Protein AF-0000000077207924 (afdb_homodimer)

Radius of gyration: 31.48 Å; Cα contacts (8 Å, |Δi|>4): 804; chains: 2; bounding box: 38×119×68 Å

Organism: Lupinus luteus (NCBI:txid3873)

InterPro domains:
  IPR008496 TMEM222/RTE1 [PF05608] (29-177)
  IPR008496 TMEM222/RTE1 [PTHR20921] (12-208)

Se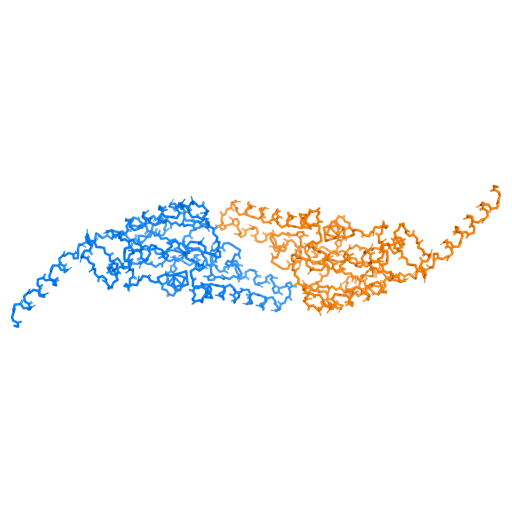condary structure (DSSP, 8-state):
-HHHHHHHHHHHHHHHHSS---PPPPPPBGGGTB-TTEEEEEEPTTHHHHSTT-EEEEEE-TTS-EEEEEETTEEEESS-TTSS--EEEEPPGGGS---SSTT--SSS-TTTHHHH---SSHHHHHHHHHHHHTTS---TTSSSHHHHHHHHHHHTTGGG-S---HHHHHHHHHHH-EES-HHHHHHHHHHHHHHHHHHHHHH-THHHHHHHHHHHHHHHHHHHHHHTSTTS--/-HHHHHHHHHHHHHHHHSS---PPPPPPBGGGTB-TTEEEEEEPTTHHHHSTT-EEEEEE-TTS-EEEEEETTEEEESS-TTSS--EEEEPPGGGS---SSTT--SSS-TTTHHHH---SSHHHHHHHHHHHHTTS---TTSSSHHHHHHHHHHHHTGGG-S---HHHHHHHHHHH-EES-HHHHHHHHHHHHHHHHHHHHHH-THHHHHHHHHHHHHHHHHHHHHHTSTTS--

Sequence (468 aa):
MEINASYD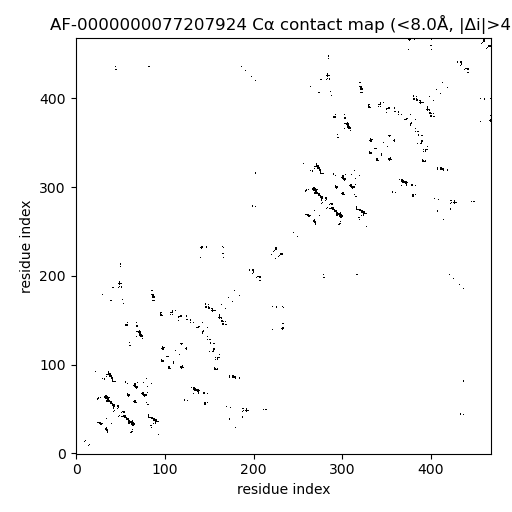IELSRSTERMQHELWPLDPVDPKKAKFPCCLVWNPLPVVSWLAPFIGHVGLCREDGVVLDFSGSNFVNIDEFAFGAVARYVQLDRRQCCFPPNLSAHTCKHSYRHTENGTAITWDDALQSTMRYFDNKTYNLFTCNCHSFVANCLNRLCYGGSMSWNMVNVGALILFKGHWVDFKSVVRSFLPFVVVVCIGIFMVGWPFLLGLLSFSLLLMGWFLIGTYIVRNLLEMEINASYDIELSRSTERMQHELWPLDPVDPKKAKFPCCLVWNPLPVVSWLAPFIGHVGLCREDGVVLDFSGSNFVNIDEFAFGAVARYVQLDRRQCCFPPNLSAHTCKHSYRHTENGTAITWDDALQSTMRYFDNKTYNLFTCNCHSFVANCLNRLCYGGSMSWNMVNVGALILFKGHWVDFKSVVRSFLPFVVVVCIGIFMVGWPFLLGLLSFSLLLMGWFLIGTYIVRNLLE

Solvent-accessible surface area (backbone atoms only — not comparable to full-atom values): 24426 Å² total; per-residue (Å²): 120,67,68,63,51,51,53,49,48,47,48,47,46,43,52,56,57,62,46,61,76,69,74,85,67,65,74,73,33,74,92,75,59,24,34,32,34,15,45,34,29,29,49,30,84,69,57,9,37,62,32,61,85,48,56,42,39,33,41,21,32,63,85,6,42,32,34,31,42,83,42,58,44,33,64,37,71,60,58,56,78,66,37,70,74,22,29,36,31,74,57,64,69,85,40,39,32,50,32,85,47,92,82,48,55,82,48,95,51,61,75,53,32,72,77,62,34,74,18,64,44,73,55,51,25,50,51,53,41,48,61,59,44,41,73,35,72,53,32,92,87,39,41,29,22,41,35,49,48,14,53,28,38,28,20,27,25,43,78,69,33,68,76,55,34,47,62,58,48,51,47,48,51,69,74,64,34,40,68,71,45,71,67,35,52,48,68,42,44,45,56,23,53,51,48,51,51,53,38,34,70,50,52,29,71,64,39,57,51,50,39,50,50,50,42,49,50,53,52,46,49,54,49,41,31,60,71,64,50,68,62,62,43,103,120,67,68,62,51,50,51,50,48,46,48,48,47,44,52,56,57,61,47,59,76,71,74,84,68,66,76,74,34,74,92,76,59,24,33,35,32,17,44,34,30,28,50,32,83,68,56,9,36,62,31,61,87,48,57,43,41,32,42,22,32,62,83,5,43,32,34,30,42,83,42,58,43,33,63,40,71,59,60,56,76,65,36,70,75,22,31,37,30,73,56,64,69,84,38,39,32,52,33,86,48,93,83,47,56,82,45,96,50,61,75,52,31,72,78,62,35,73,16,64,44,73,55,50,25,48,51,54,41,47,61,59,44,42,72,34,71,54,31,92,87,37,40,30,23,41,34,50,49,14,52,29,39,28,20,28,26,43,77,68,36,70,77,56,35,46,64,58,49,51,47,47,51,68,72,64,35,41,68,72,46,71,68,34,52,47,68,44,44,45,58,24,53,50,47,50,52,52,38,34,71,50,51,30,73,63,39,57,53,52,39,50,49,51,42,50,49,53,51,47,50,54,50,41,31,59,71,64,47,69,62,64,43,104

Structure (mmCIF, N/CA/C/O backbone):
data_AF-0000000077207924-model_v1
#
loop_
_entity.id
_entity.type
_entity.pdbx_description
1 polymer 'Uncharacterized protein'
#
loop_
_atom_site.group_PDB
_atom_site.id
_atom_site.type_symbol
_atom_site.label_atom_id
_atom_site.label_alt_id
_atom_site.label_comp_id
_atom_site.label_asym_id
_atom_site.label_entity_id
_atom_site.label_seq_id
_atom_site.pdbx_PDB_ins_code
_atom_site.Cartn_x
_atom_site.Cartn_y
_atom_site.Cartn_z
_atom_site.occupancy
_atom_site.B_iso_or_equiv
_atom_site.auth_seq_id
_atom_site.auth_comp_id
_atom_site.auth_asym_id
_atom_site.auth_atom_id
_atom_site.pdbx_PDB_model_num
ATOM 1 N N . MET A 1 1 ? -20.188 -51.094 -40.688 1 42.81 1 MET A N 1
ATOM 2 C CA . MET A 1 1 ? -20.25 -50.938 -39.25 1 42.81 1 MET A CA 1
ATOM 3 C C . MET A 1 1 ? -19.047 -51.562 -38.594 1 42.81 1 MET A C 1
ATOM 5 O O . MET A 1 1 ? -18.594 -51.125 -37.531 1 42.81 1 MET A O 1
ATOM 9 N N . GLU A 1 2 ? -18.422 -52.656 -39.156 1 52.28 2 GLU A N 1
ATOM 10 C CA . GLU A 1 2 ? -17.328 -53.375 -38.562 1 52.28 2 GLU A CA 1
ATOM 11 C C . GLU A 1 2 ? -15.992 -52.688 -38.812 1 52.28 2 GLU A C 1
ATOM 13 O O . GLU A 1 2 ? -15.086 -52.75 -37.969 1 52.28 2 GLU A O 1
ATOM 18 N N . ILE A 1 3 ? -15.742 -52.062 -39.906 1 58.66 3 ILE A N 1
ATOM 19 C CA . ILE A 1 3 ? -14.477 -51.406 -40.25 1 58.66 3 ILE A CA 1
ATOM 20 C C . ILE A 1 3 ? -14.305 -50.156 -39.375 1 58.66 3 ILE A C 1
ATOM 22 O O . ILE A 1 3 ? -13.203 -49.875 -38.906 1 58.66 3 ILE A O 1
ATOM 26 N N . ASN A 1 4 ? -15.43 -49.438 -39.031 1 51.38 4 ASN A N 1
ATOM 27 C CA . ASN A 1 4 ? -15.32 -48.25 -38.188 1 51.38 4 ASN A CA 1
ATOM 28 C C . ASN A 1 4 ? -14.977 -48.625 -36.75 1 51.38 4 ASN A C 1
ATOM 30 O O . ASN A 1 4 ? -14.32 -47.844 -36.062 1 51.38 4 ASN A O 1
ATOM 34 N N . ALA A 1 5 ? -15.312 -49.875 -36.312 1 61.03 5 ALA A N 1
ATOM 35 C CA . ALA A 1 5 ? -15.023 -50.312 -34.938 1 61.03 5 ALA A CA 1
ATOM 36 C C . ALA A 1 5 ? -13.555 -50.688 -34.812 1 61.03 5 ALA A C 1
ATOM 38 O O . ALA A 1 5 ? -12.938 -50.406 -33.781 1 61.03 5 ALA A O 1
ATOM 39 N N . SER A 1 6 ? -13 -51.188 -35.906 1 55.19 6 SER A N 1
ATOM 40 C CA . SER A 1 6 ? -11.586 -51.562 -35.844 1 55.19 6 SER A CA 1
ATOM 41 C C . SER A 1 6 ? -10.695 -50.312 -35.844 1 55.19 6 SER A C 1
ATOM 43 O O . SER A 1 6 ? -9.688 -50.281 -35.125 1 55.19 6 SER A O 1
ATOM 45 N N . TYR A 1 7 ? -11.062 -49.312 -36.656 1 50.47 7 TYR A N 1
ATOM 46 C CA . TYR A 1 7 ? -10.297 -48.062 -36.688 1 50.47 7 TYR A CA 1
ATOM 47 C C . TYR A 1 7 ? -10.43 -47.312 -35.344 1 50.47 7 TYR A C 1
ATOM 49 O O . TYR A 1 7 ? -9.453 -46.75 -34.844 1 50.47 7 TYR A O 1
ATOM 57 N N . ASP A 1 8 ? -11.617 -47.438 -34.75 1 52.94 8 ASP A N 1
ATOM 58 C CA . ASP A 1 8 ? -11.805 -46.781 -33.469 1 52.94 8 ASP A CA 1
ATOM 59 C C . ASP A 1 8 ? -11 -47.5 -32.375 1 52.94 8 ASP A C 1
ATOM 61 O O . ASP A 1 8 ? -10.43 -46.875 -31.484 1 52.94 8 ASP A O 1
ATOM 65 N N . ILE A 1 9 ? -10.914 -48.844 -32.5 1 54.75 9 ILE A N 1
ATOM 66 C CA . ILE A 1 9 ? -10.125 -49.625 -31.547 1 54.75 9 ILE A CA 1
ATOM 67 C C . ILE A 1 9 ? -8.641 -49.344 -31.781 1 54.75 9 ILE A C 1
ATOM 69 O O . ILE A 1 9 ? -7.875 -49.156 -30.828 1 54.75 9 ILE A O 1
ATOM 73 N N . GLU A 1 10 ? -8.242 -49.25 -33.031 1 50.47 10 GLU A N 1
ATOM 74 C CA . GLU A 1 10 ? -6.84 -48.938 -33.281 1 50.47 10 GLU A CA 1
ATOM 75 C C . GLU A 1 10 ? -6.488 -47.531 -32.906 1 50.47 10 GLU A C 1
ATOM 77 O O . GLU A 1 10 ? -5.41 -47.281 -32.344 1 50.47 10 GLU A O 1
ATOM 82 N N . LEU A 1 11 ? -7.348 -46.562 -33.188 1 49.78 11 LEU A N 1
ATOM 83 C CA . LEU A 1 11 ? -7.133 -45.188 -32.75 1 49.78 11 LEU A CA 1
ATOM 84 C C . LEU A 1 11 ? -7.172 -45.094 -31.234 1 49.78 11 LEU A C 1
ATOM 86 O O . LEU A 1 11 ? -6.371 -44.375 -30.625 1 49.78 11 LEU A O 1
ATOM 90 N N . SER A 1 12 ? -8.102 -45.844 -30.625 1 50.75 12 SER A N 1
ATOM 91 C CA . SER A 1 12 ? -8.109 -45.875 -29.172 1 50.75 12 SER A CA 1
ATOM 92 C C . SER A 1 12 ? -6.844 -46.531 -28.625 1 50.75 12 SER A C 1
ATOM 94 O O . SER A 1 12 ? -6.301 -46.125 -27.609 1 50.75 12 SER A O 1
ATOM 96 N N . ARG A 1 13 ? -6.449 -47.656 -29.25 1 51.81 13 ARG A N 1
ATOM 97 C CA . ARG A 1 13 ? -5.223 -48.344 -28.844 1 51.81 13 ARG A CA 1
ATOM 98 C C . ARG A 1 13 ? -3.996 -47.469 -29.156 1 51.81 13 ARG A C 1
ATOM 100 O O . ARG A 1 13 ? -3.053 -47.438 -28.359 1 51.81 13 ARG A O 1
ATOM 107 N N . SER A 1 14 ? -3.99 -46.875 -30.328 1 47.22 14 SER A N 1
ATOM 108 C CA . SER A 1 14 ? -2.893 -45.969 -30.656 1 47.22 14 SER A CA 1
ATOM 109 C C . SER A 1 14 ? -2.91 -44.75 -29.766 1 47.22 14 SER A C 1
ATOM 111 O O . SER A 1 14 ? -1.856 -44.281 -29.328 1 47.22 14 SER A O 1
ATOM 113 N N . THR A 1 15 ? -4.102 -44.125 -29.594 1 46.62 15 THR A N 1
ATOM 114 C CA . THR A 1 15 ? -4.199 -43.062 -28.594 1 46.62 15 THR A CA 1
ATOM 115 C C . THR A 1 15 ? -3.787 -43.594 -27.219 1 46.62 15 THR A C 1
ATOM 117 O O . THR A 1 15 ? -3.092 -42.875 -26.484 1 46.62 15 THR A O 1
ATOM 120 N N . GLU A 1 16 ? -4.234 -44.75 -26.891 1 46.09 16 GLU A N 1
ATOM 121 C CA . GLU A 1 16 ? -3.75 -45.406 -25.656 1 46.09 16 GLU A CA 1
ATOM 122 C C . GLU A 1 16 ? -2.246 -45.625 -25.719 1 46.09 16 GLU A C 1
ATOM 124 O O . GLU A 1 16 ? -1.541 -45.469 -24.719 1 46.09 16 GLU A O 1
ATOM 129 N N . ARG A 1 17 ? -1.755 -46.188 -26.828 1 44.41 17 ARG A N 1
ATOM 130 C CA . ARG A 1 17 ? -0.322 -46.406 -26.969 1 44.41 17 ARG A CA 1
ATOM 131 C C . ARG A 1 17 ? 0.444 -45.094 -27.047 1 44.41 17 ARG A C 1
ATOM 133 O O . ARG A 1 17 ? 1.577 -45 -26.562 1 44.41 17 ARG A O 1
ATOM 140 N N . MET A 1 18 ? 0.012 -44.156 -27.891 1 42.09 18 MET A N 1
ATOM 141 C CA . MET A 1 18 ? 0.675 -42.844 -27.875 1 42.09 18 MET A CA 1
ATOM 142 C C . MET A 1 18 ? 0.512 -42.188 -26.516 1 42.09 18 MET A C 1
ATOM 144 O O . MET A 1 18 ? 0.89 -41.031 -26.328 1 42.09 18 MET A O 1
ATOM 148 N N . GLN A 1 19 ? -0.444 -42.562 -25.75 1 45.72 19 GLN A N 1
ATOM 149 C CA . GLN A 1 19 ? -0.203 -42.156 -24.359 1 45.72 19 GLN A CA 1
ATOM 150 C C . GLN A 1 19 ? 1.274 -42.281 -24 1 45.72 19 GLN A C 1
ATOM 152 O O . GLN A 1 19 ? 1.762 -43.406 -23.75 1 45.72 19 GLN A O 1
ATOM 157 N N . HIS A 1 20 ? 2.211 -41.812 -24.828 1 49.56 20 HIS A N 1
ATOM 158 C CA . HIS A 1 20 ? 3.607 -41.688 -24.438 1 49.56 20 HIS A CA 1
ATOM 159 C C . HIS A 1 20 ? 3.758 -41.812 -22.922 1 49.56 20 HIS A C 1
ATOM 161 O O . HIS A 1 20 ? 3.154 -41.031 -22.172 1 49.56 20 HIS A O 1
ATOM 167 N N . GLU A 1 21 ? 3.979 -42.906 -22.406 1 63.88 21 GLU A N 1
ATOM 168 C CA . GLU A 1 21 ? 4.309 -43.219 -21.016 1 63.88 21 GLU A CA 1
ATOM 169 C C . GLU A 1 21 ? 5.043 -42.062 -20.344 1 63.88 21 GLU A C 1
ATOM 171 O O . GLU A 1 21 ? 6.141 -41.688 -20.75 1 63.88 21 GLU A O 1
ATOM 176 N N . LEU A 1 22 ? 4.324 -41.094 -19.953 1 81.5 22 LEU A N 1
ATOM 177 C CA . LEU A 1 22 ? 4.953 -40.062 -19.156 1 81.5 22 LEU A CA 1
ATOM 178 C C . LEU A 1 22 ? 5.887 -40.656 -18.109 1 81.5 22 LEU A C 1
ATOM 180 O O . LEU A 1 22 ? 5.539 -41.656 -17.453 1 81.5 22 LEU A O 1
ATOM 184 N N . TRP A 1 23 ? 7.078 -40.281 -18.234 1 85 23 TRP A N 1
ATOM 185 C CA . TRP A 1 23 ? 8.016 -40.75 -17.219 1 85 23 TRP A CA 1
ATOM 186 C C . TRP A 1 23 ? 7.547 -40.375 -15.82 1 85 23 TRP A C 1
ATOM 188 O O . TRP A 1 23 ? 6.918 -39.312 -15.633 1 85 23 TRP A O 1
ATOM 198 N N . PRO A 1 24 ? 7.762 -41.281 -14.93 1 91.75 24 PRO A N 1
ATOM 199 C CA . PRO A 1 24 ? 7.355 -40.969 -13.547 1 91.75 24 PRO A CA 1
ATOM 200 C C . PRO A 1 24 ? 8.07 -39.75 -12.969 1 91.75 24 PRO A C 1
ATOM 202 O O . PRO A 1 24 ? 9.25 -39.531 -13.266 1 91.75 24 PRO A O 1
ATOM 205 N N . LEU A 1 25 ? 7.348 -39 -12.148 1 94.5 25 LEU A N 1
ATOM 206 C CA . LEU A 1 25 ? 7.902 -37.812 -11.484 1 94.5 25 LEU A CA 1
ATOM 207 C C . LEU A 1 25 ? 8.453 -38.188 -10.109 1 94.5 25 LEU A C 1
ATOM 209 O O . LEU A 1 25 ? 7.949 -39.094 -9.453 1 94.5 25 LEU A O 1
ATOM 213 N N . ASP A 1 26 ? 9.523 -37.5 -9.711 1 95.06 26 ASP A N 1
ATOM 214 C CA . ASP A 1 26 ? 9.953 -37.594 -8.32 1 95.06 26 ASP A CA 1
ATOM 215 C C . ASP A 1 26 ? 8.883 -37.031 -7.383 1 95.06 26 ASP A C 1
ATOM 217 O O . ASP A 1 26 ? 8.062 -36.219 -7.789 1 95.06 26 ASP A O 1
ATOM 221 N N . PRO A 1 27 ? 8.852 -37.531 -6.18 1 96.31 27 PRO A N 1
ATOM 222 C CA . PRO A 1 27 ? 7.906 -37 -5.215 1 96.31 27 PRO A CA 1
ATOM 223 C C . PRO A 1 27 ? 8.227 -35.531 -4.84 1 96.31 27 PRO A C 1
ATOM 225 O O . PRO A 1 27 ? 9.375 -35.125 -4.949 1 96.31 27 PRO A O 1
ATOM 228 N N . VAL A 1 28 ? 7.203 -34.844 -4.434 1 97.62 28 VAL A N 1
ATOM 229 C CA . VAL A 1 28 ? 7.367 -33.5 -3.92 1 97.62 28 VAL A CA 1
ATOM 230 C C . VAL A 1 28 ? 8.242 -33.5 -2.67 1 97.62 28 VAL A C 1
ATOM 232 O O . VAL A 1 28 ? 8.055 -34.344 -1.784 1 97.62 28 VAL A O 1
ATOM 235 N N . ASP A 1 29 ? 9.258 -32.688 -2.637 1 97.56 29 ASP A N 1
ATOM 236 C CA . ASP A 1 29 ? 10.18 -32.562 -1.51 1 97.56 29 ASP A CA 1
ATOM 237 C C . ASP A 1 29 ? 10.336 -31.109 -1.087 1 97.56 29 ASP A C 1
ATOM 239 O O . ASP A 1 29 ? 11.242 -30.422 -1.556 1 97.56 29 ASP A O 1
ATOM 243 N N . PRO A 1 30 ? 9.508 -30.719 -0.18 1 96.12 30 PRO A N 1
ATOM 244 C CA . PRO A 1 30 ? 9.555 -29.328 0.246 1 96.12 30 PRO A CA 1
ATOM 245 C C . PRO A 1 30 ? 10.891 -28.938 0.88 1 96.12 30 PRO A C 1
ATOM 247 O O . PRO A 1 30 ? 11.32 -27.781 0.772 1 96.12 30 PRO A O 1
ATOM 250 N N . LYS A 1 31 ? 11.547 -29.797 1.551 1 94.88 31 LYS A N 1
ATOM 251 C CA . LYS A 1 31 ? 12.82 -29.516 2.197 1 94.88 31 LYS A CA 1
ATOM 252 C C . LYS A 1 31 ? 13.891 -29.141 1.17 1 94.88 31 LYS A C 1
ATOM 254 O O . LYS A 1 31 ? 14.727 -28.281 1.425 1 94.88 31 LYS A O 1
ATOM 259 N N . LYS A 1 32 ? 13.766 -29.75 0.01 1 95.81 32 LYS A N 1
ATOM 260 C CA . LYS A 1 32 ? 14.719 -29.453 -1.059 1 95.81 32 LYS A CA 1
ATOM 261 C C . LYS A 1 32 ? 14.133 -28.469 -2.061 1 95.81 32 LYS A C 1
ATOM 263 O O . LYS A 1 32 ? 14.711 -28.234 -3.125 1 95.81 32 LYS A O 1
ATOM 268 N N . ALA A 1 33 ? 12.969 -27.984 -1.756 1 96.44 33 ALA A N 1
ATOM 269 C CA . ALA A 1 33 ? 12.266 -27.016 -2.605 1 96.44 33 ALA A CA 1
ATOM 270 C C . ALA A 1 33 ? 12.055 -27.578 -4.008 1 96.44 33 ALA A C 1
ATOM 272 O O . ALA A 1 33 ? 12.297 -26.891 -5.004 1 96.44 33 ALA A O 1
ATOM 273 N N . LYS A 1 34 ? 11.719 -28.844 -4.086 1 98.38 34 LYS A N 1
ATOM 274 C CA . LYS A 1 34 ? 11.414 -29.5 -5.352 1 98.38 34 LYS A CA 1
ATOM 275 C C . LYS A 1 34 ? 9.938 -29.859 -5.445 1 98.38 34 LYS A C 1
ATOM 277 O O . LYS A 1 34 ? 9.438 -30.641 -4.625 1 98.38 34 LYS A O 1
ATOM 282 N N . PHE A 1 35 ? 9.258 -29.375 -6.438 1 98.56 35 PHE A N 1
ATOM 283 C CA . PHE A 1 35 ? 7.828 -29.547 -6.629 1 98.56 35 PHE A CA 1
ATOM 284 C C . PHE A 1 35 ? 7.516 -29.922 -8.07 1 98.56 35 PHE A C 1
ATOM 286 O O . PHE A 1 35 ? 6.961 -29.125 -8.82 1 98.56 35 PHE A O 1
ATOM 293 N N . PRO A 1 36 ? 7.793 -31.125 -8.461 1 98.62 36 PRO A N 1
ATOM 294 C CA . PRO A 1 36 ? 7.641 -31.516 -9.859 1 98.62 36 PRO A CA 1
ATOM 295 C C . PRO A 1 36 ? 6.234 -31.266 -10.398 1 98.62 36 PRO A C 1
ATOM 297 O O . PRO A 1 36 ? 5.258 -31.781 -9.836 1 98.62 36 PRO A O 1
ATOM 300 N N . CYS A 1 37 ? 6.148 -30.516 -11.461 1 98.44 37 CYS A N 1
ATOM 301 C CA . CYS A 1 37 ? 4.926 -30.219 -12.195 1 98.44 37 CYS A CA 1
ATOM 302 C C . CYS A 1 37 ? 3.867 -29.609 -11.281 1 98.44 37 CYS A C 1
ATOM 304 O O . CYS A 1 37 ? 2.691 -29.969 -11.367 1 98.44 37 CYS A O 1
ATOM 306 N N . CYS A 1 38 ? 4.305 -28.703 -10.406 1 98.81 38 CYS A N 1
ATOM 307 C CA . CYS A 1 38 ? 3.379 -28.078 -9.469 1 98.81 38 CYS A CA 1
ATOM 308 C C . CYS A 1 38 ? 3.207 -26.594 -9.773 1 98.81 38 CYS A C 1
ATOM 310 O O . CYS A 1 38 ? 4.152 -25.938 -10.195 1 98.81 38 CYS A O 1
ATOM 312 N N . LEU A 1 39 ? 2.02 -26.125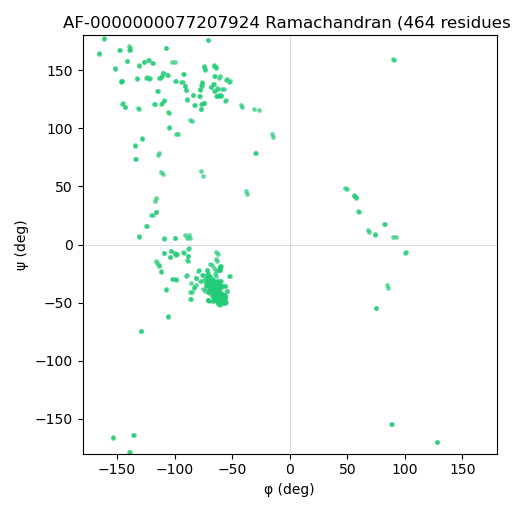 -9.602 1 98.88 39 LEU A N 1
ATOM 313 C CA . LEU A 1 39 ? 1.756 -24.719 -9.328 1 98.88 39 LEU A CA 1
ATOM 314 C C . LEU A 1 39 ? 2.039 -24.391 -7.871 1 98.88 39 LEU A C 1
ATOM 316 O O . LEU A 1 39 ? 1.562 -25.078 -6.969 1 98.88 39 LEU A O 1
ATOM 320 N N . VAL A 1 40 ? 2.838 -23.375 -7.609 1 98.81 40 VAL A N 1
ATOM 321 C CA . VAL A 1 40 ? 3.238 -23.062 -6.242 1 98.81 40 VAL A CA 1
ATOM 322 C C . VAL A 1 40 ? 2.846 -21.641 -5.895 1 98.81 40 VAL A C 1
ATOM 324 O O . VAL A 1 40 ? 2.629 -20.812 -6.789 1 98.81 40 VAL A O 1
ATOM 327 N N . TRP A 1 41 ? 2.76 -21.406 -4.582 1 98.56 41 TRP A N 1
ATOM 328 C CA . TRP A 1 41 ? 2.275 -20.109 -4.09 1 98.56 41 TRP A CA 1
ATOM 329 C C . TRP A 1 41 ? 2.965 -19.734 -2.787 1 98.56 41 TRP A C 1
ATOM 331 O O . TRP A 1 41 ? 3.262 -20.594 -1.958 1 98.56 41 TRP A O 1
ATOM 341 N N . ASN A 1 42 ? 3.307 -18.516 -2.574 1 97.31 42 ASN A N 1
ATOM 342 C CA . ASN A 1 42 ? 3.691 -17.938 -1.289 1 97.31 42 ASN A CA 1
ATOM 343 C C . ASN A 1 42 ? 3.141 -16.531 -1.117 1 97.31 42 ASN A C 1
ATOM 345 O O . ASN A 1 42 ? 2.654 -15.93 -2.076 1 97.31 42 ASN A O 1
ATOM 349 N N . PRO A 1 43 ? 3.029 -16.094 0.119 1 96.31 43 PRO A N 1
ATOM 350 C CA . PRO A 1 43 ? 2.477 -14.75 0.333 1 96.31 43 PRO A CA 1
ATOM 351 C C . PRO A 1 43 ? 3.379 -13.641 -0.209 1 96.31 43 PRO A C 1
ATOM 353 O O . PRO A 1 43 ? 4.605 -13.742 -0.125 1 96.31 43 PRO A O 1
ATOM 356 N N . LEU A 1 44 ? 2.797 -12.672 -0.821 1 94.44 44 LEU A N 1
ATOM 357 C CA . LEU A 1 44 ? 3.498 -11.484 -1.29 1 94.44 44 LEU A CA 1
ATOM 358 C C . LEU A 1 44 ? 3.662 -10.469 -0.161 1 94.44 44 LEU A C 1
ATOM 360 O O . LEU A 1 44 ? 2.674 -10.016 0.422 1 94.44 44 LEU A O 1
ATOM 364 N N . PRO A 1 45 ? 4.875 -10.133 0.173 1 92.12 45 PRO A N 1
ATOM 365 C CA . PRO A 1 45 ? 5.055 -9.156 1.248 1 92.12 45 PRO A CA 1
ATOM 366 C C . PRO A 1 45 ? 4.25 -7.879 1.023 1 92.12 45 PRO A C 1
ATOM 368 O O . PRO A 1 45 ? 4.156 -7.395 -0.108 1 92.12 45 PRO A O 1
ATOM 371 N N . VAL A 1 46 ? 3.682 -7.348 2.1 1 90.25 46 VAL A N 1
ATOM 372 C CA . VAL A 1 46 ? 2.883 -6.133 2.205 1 90.25 46 VAL A CA 1
ATOM 373 C C . VAL A 1 46 ? 1.491 -6.375 1.624 1 90.25 46 VAL A C 1
ATOM 375 O O . VAL A 1 46 ? 0.486 -6.219 2.32 1 90.25 46 VAL A O 1
ATOM 378 N N . VAL A 1 47 ? 1.406 -6.844 0.353 1 92.62 47 VAL A N 1
ATOM 379 C CA . VAL A 1 47 ? 0.106 -7.031 -0.283 1 92.62 47 VAL A CA 1
ATOM 380 C C . VAL A 1 47 ? -0.682 -8.109 0.461 1 92.62 47 VAL A C 1
ATOM 382 O O . VAL A 1 47 ? -1.852 -7.906 0.799 1 92.62 47 VAL A O 1
ATOM 385 N N . SER A 1 48 ? -0.029 -9.234 0.787 1 95.19 48 SER A N 1
ATOM 386 C CA . SER A 1 48 ? -0.698 -10.344 1.458 1 95.19 48 SER A CA 1
ATOM 387 C C . SER A 1 48 ? -1.018 -10 2.908 1 95.19 48 SER A C 1
ATOM 389 O O . SER A 1 48 ? -1.844 -10.656 3.541 1 95.19 48 SER A O 1
ATOM 391 N N . TRP A 1 49 ? -0.304 -9.039 3.469 1 93.88 49 TRP A N 1
ATOM 392 C CA . TRP A 1 49 ? -0.583 -8.617 4.836 1 93.88 49 TRP A CA 1
ATOM 393 C C . TRP A 1 49 ? -1.916 -7.879 4.922 1 93.88 49 TRP A C 1
ATOM 395 O O . TRP A 1 49 ? -2.514 -7.781 5.996 1 93.88 49 TRP A O 1
ATOM 405 N N . LEU A 1 50 ? -2.273 -7.285 3.803 1 94 50 LEU A N 1
ATOM 406 C CA . LEU A 1 50 ? -3.531 -6.551 3.721 1 94 50 LEU A CA 1
ATOM 407 C C . LEU A 1 50 ? -4.617 -7.402 3.07 1 94 50 LEU A C 1
ATOM 409 O O . LEU A 1 50 ? -5.805 -7.223 3.354 1 94 50 LEU A O 1
ATOM 413 N N . ALA A 1 51 ? -4.203 -8.312 2.166 1 93.69 51 ALA A N 1
ATOM 414 C CA . ALA A 1 51 ? -5.078 -9.25 1.468 1 93.69 51 ALA A CA 1
ATOM 415 C C . ALA A 1 51 ? -4.484 -10.656 1.466 1 93.69 51 ALA A C 1
ATOM 417 O O . ALA A 1 51 ? -3.832 -11.062 0.499 1 93.69 51 ALA A O 1
ATOM 418 N N . PRO A 1 52 ? -4.672 -11.484 2.48 1 91.19 52 PRO A N 1
ATOM 419 C CA . PRO A 1 52 ? -3.891 -12.688 2.764 1 91.19 52 PRO A CA 1
ATOM 420 C C . PRO A 1 52 ? -4.023 -13.75 1.671 1 91.19 52 PRO A C 1
ATOM 422 O O . PRO A 1 52 ? -3.182 -14.641 1.568 1 91.19 52 PRO A O 1
ATOM 425 N N . PHE A 1 53 ? -4.945 -13.719 0.698 1 89.19 53 PHE A N 1
ATOM 426 C CA . PHE A 1 53 ? -5.059 -14.789 -0.286 1 89.19 53 PHE A CA 1
ATOM 427 C C . PHE A 1 53 ? -4.453 -14.367 -1.619 1 89.19 53 PHE A C 1
ATOM 429 O O . PHE A 1 53 ? -4.312 -15.188 -2.531 1 89.19 53 PHE A O 1
ATOM 436 N N . ILE A 1 54 ? -4.074 -13.156 -1.662 1 93.5 54 ILE A N 1
ATOM 437 C CA . ILE A 1 54 ? -3.342 -12.695 -2.834 1 93.5 54 ILE A CA 1
ATOM 438 C C . ILE A 1 54 ? -1.845 -12.906 -2.625 1 93.5 54 ILE A C 1
ATOM 440 O O . ILE A 1 54 ? -1.285 -12.484 -1.611 1 93.5 54 ILE A O 1
ATOM 444 N N . GLY A 1 55 ? -1.221 -13.594 -3.52 1 96.5 55 GLY A N 1
ATOM 445 C CA . GLY A 1 55 ? 0.192 -13.898 -3.355 1 96.5 55 GLY A CA 1
ATOM 446 C C . GLY A 1 55 ? 0.909 -14.125 -4.672 1 96.5 55 GLY A C 1
ATOM 447 O O . GLY A 1 55 ? 0.438 -13.695 -5.727 1 96.5 55 GLY A O 1
ATOM 448 N N . HIS A 1 56 ? 2.104 -14.68 -4.543 1 97.62 56 HIS A N 1
ATOM 449 C CA . HIS A 1 56 ? 2.982 -14.945 -5.676 1 97.62 56 HIS A CA 1
ATOM 450 C C . HIS A 1 56 ? 2.891 -16.406 -6.121 1 97.62 56 HIS A C 1
ATOM 452 O O . HIS A 1 56 ? 2.803 -17.297 -5.285 1 97.62 56 HIS A O 1
ATOM 458 N N . VAL A 1 57 ? 2.914 -16.562 -7.441 1 98.62 57 VAL A N 1
ATOM 459 C CA . VAL A 1 57 ? 2.82 -17.922 -7.93 1 98.62 57 VAL A CA 1
ATOM 460 C C . VAL A 1 57 ? 3.973 -18.219 -8.891 1 98.62 57 VAL A C 1
ATOM 462 O O . VAL A 1 57 ? 4.605 -17.297 -9.406 1 98.62 57 VAL A O 1
ATOM 465 N N . GLY A 1 58 ? 4.27 -19.438 -9.031 1 98.69 58 GLY A N 1
ATOM 466 C CA . GLY A 1 58 ? 5.227 -19.984 -9.984 1 98.69 58 GLY A CA 1
ATOM 467 C C . GLY A 1 58 ? 4.855 -21.375 -10.469 1 98.69 58 GLY A C 1
ATOM 468 O O . GLY A 1 58 ? 3.906 -21.984 -9.969 1 98.69 58 GLY A O 1
ATOM 469 N N . LEU A 1 59 ? 5.523 -21.812 -11.492 1 98.81 59 LEU A N 1
ATOM 470 C CA . LEU A 1 59 ? 5.324 -23.141 -12.062 1 98.81 59 LEU A CA 1
ATOM 471 C C . LEU A 1 59 ? 6.625 -23.938 -12.055 1 98.81 59 LEU A C 1
ATOM 473 O O . LEU A 1 59 ? 7.695 -23.391 -12.336 1 98.81 59 LEU A O 1
ATOM 477 N N . CYS A 1 60 ? 6.488 -25.219 -11.797 1 98.81 60 CYS A N 1
ATOM 478 C CA . CYS A 1 60 ? 7.695 -26.016 -11.617 1 98.81 60 CYS A CA 1
ATOM 479 C C . CYS A 1 60 ? 7.898 -26.969 -12.781 1 98.81 60 CYS A C 1
ATOM 481 O O . CYS A 1 60 ? 6.934 -27.516 -13.32 1 98.81 60 CYS A O 1
ATOM 483 N N . ARG A 1 61 ? 9.125 -27.203 -13.062 1 98.31 61 ARG A N 1
ATOM 484 C CA . ARG A 1 61 ? 9.523 -28.188 -14.062 1 98.31 61 ARG A CA 1
ATOM 485 C C . ARG A 1 61 ? 9.25 -29.609 -13.562 1 98.31 61 ARG A C 1
ATOM 487 O O . ARG A 1 61 ? 8.852 -29.812 -12.414 1 98.31 61 ARG A O 1
ATOM 494 N N . GLU A 1 62 ? 9.516 -30.547 -14.477 1 97.69 62 GLU A N 1
ATOM 495 C CA . GLU A 1 62 ? 9.375 -31.953 -14.125 1 97.69 62 GLU A CA 1
ATOM 496 C C . GLU A 1 62 ? 10.367 -32.344 -13.039 1 97.69 62 GLU A C 1
ATOM 498 O O . GLU A 1 62 ? 10.086 -33.25 -12.227 1 97.69 62 GLU A O 1
ATOM 503 N N . ASP A 1 63 ? 11.484 -31.688 -12.922 1 97.12 63 ASP A N 1
ATOM 504 C CA . ASP A 1 63 ? 12.484 -32 -11.906 1 97.12 63 ASP A CA 1
ATOM 505 C C . ASP A 1 63 ? 12.195 -31.25 -10.602 1 97.12 63 ASP A C 1
ATOM 507 O O . ASP A 1 63 ? 12.953 -31.375 -9.633 1 97.12 63 ASP A O 1
ATOM 511 N N . GLY A 1 64 ? 11.211 -30.453 -10.578 1 98.44 64 GLY A N 1
ATOM 512 C CA . GLY A 1 64 ? 10.758 -29.797 -9.352 1 98.44 64 GLY A CA 1
ATOM 513 C C . GLY A 1 64 ? 11.242 -28.375 -9.219 1 98.44 64 GLY A C 1
ATOM 514 O O . GLY A 1 64 ? 10.836 -27.656 -8.305 1 98.44 64 GLY A O 1
ATOM 515 N N . VAL A 1 65 ? 12.102 -27.969 -10.109 1 98.06 65 VAL A N 1
ATOM 516 C CA . VAL A 1 65 ? 12.656 -26.625 -10.078 1 98.06 65 VAL A CA 1
ATOM 517 C C . VAL A 1 65 ? 11.562 -25.609 -10.406 1 98.06 65 VAL A C 1
ATOM 519 O O . VAL A 1 65 ? 10.797 -25.797 -11.352 1 98.06 65 VAL A O 1
ATOM 522 N N . VAL A 1 66 ? 11.531 -24.547 -9.633 1 98.31 66 VAL A N 1
ATOM 523 C CA . VAL A 1 66 ? 10.469 -23.547 -9.766 1 98.31 66 VAL A CA 1
ATOM 524 C C . VAL A 1 66 ? 10.898 -22.469 -10.742 1 98.31 66 VAL A C 1
ATOM 526 O O . VAL A 1 66 ? 12.047 -22.016 -10.711 1 98.31 66 VAL A O 1
ATOM 529 N N . LEU A 1 67 ? 10.016 -22.047 -11.633 1 98.5 67 LEU A N 1
ATOM 530 C CA . LEU A 1 67 ? 10.125 -20.844 -12.469 1 98.5 67 LEU A CA 1
ATOM 531 C C . LEU A 1 67 ? 9.039 -19.844 -12.125 1 98.5 67 LEU A C 1
ATOM 533 O O . LEU A 1 67 ? 7.875 -20.203 -11.953 1 98.5 67 LEU A O 1
ATOM 537 N N . ASP A 1 68 ? 9.438 -18.594 -11.953 1 98.25 68 ASP A N 1
ATOM 538 C CA . ASP A 1 68 ? 8.438 -17.578 -11.648 1 98.25 68 ASP A CA 1
ATOM 539 C C . ASP A 1 68 ? 8.805 -16.234 -12.281 1 98.25 68 ASP A C 1
ATOM 541 O O . ASP A 1 68 ? 9.992 -15.898 -12.398 1 98.25 68 ASP A O 1
ATOM 545 N N . PHE A 1 69 ? 7.797 -15.523 -12.789 1 98 69 PHE A N 1
ATOM 546 C CA . PHE A 1 69 ? 7.922 -14.164 -13.32 1 98 69 PHE A CA 1
ATOM 547 C C . PHE A 1 69 ? 7.777 -13.141 -12.203 1 98 69 PHE A C 1
ATOM 549 O O . PHE A 1 69 ? 6.676 -12.922 -11.688 1 98 69 PHE A O 1
ATOM 556 N N . SER A 1 70 ? 8.898 -12.492 -11.797 1 94.06 70 SER A N 1
ATOM 557 C CA . SER A 1 70 ? 8.867 -11.648 -10.609 1 94.06 70 SER A CA 1
ATOM 558 C C . SER A 1 70 ? 9.492 -10.281 -10.883 1 94.06 70 SER A C 1
ATOM 560 O O . SER A 1 70 ? 9.68 -9.484 -9.969 1 94.06 70 SER A O 1
ATOM 562 N N . GLY A 1 71 ? 9.836 -10.008 -12.117 1 92.88 71 GLY A N 1
ATOM 563 C CA . GLY A 1 71 ? 10.414 -8.75 -12.547 1 92.88 71 GLY A CA 1
ATOM 564 C C . GLY A 1 71 ? 10.391 -8.562 -14.055 1 92.88 71 GLY A C 1
ATOM 565 O O . GLY A 1 71 ? 10.25 -9.531 -14.797 1 92.88 71 GLY A O 1
ATOM 566 N N . SER A 1 72 ? 10.602 -7.34 -14.453 1 94.19 72 SER A N 1
ATOM 567 C CA . SER A 1 72 ? 10.594 -7.039 -15.883 1 94.19 72 SER A CA 1
ATOM 568 C C . SER A 1 72 ? 11.719 -7.766 -16.609 1 94.19 72 SER A C 1
ATOM 570 O O . SER A 1 72 ? 12.875 -7.711 -16.188 1 94.19 72 SER A O 1
ATOM 572 N N . ASN A 1 73 ? 11.32 -8.469 -17.656 1 93.38 73 ASN A N 1
ATOM 573 C CA . ASN A 1 73 ? 12.234 -9.148 -18.578 1 93.38 73 ASN A CA 1
ATOM 574 C C . ASN A 1 73 ? 13.078 -10.188 -17.844 1 93.38 73 ASN A C 1
ATOM 576 O O . ASN A 1 73 ? 14.242 -10.398 -18.188 1 93.38 73 ASN A O 1
ATOM 580 N N . PHE A 1 74 ? 12.438 -10.656 -16.781 1 91.38 74 PHE A N 1
ATOM 581 C CA . PHE A 1 74 ? 13.227 -11.578 -15.977 1 91.38 74 PHE A CA 1
ATOM 582 C C . PHE A 1 74 ? 12.344 -12.672 -15.383 1 91.38 74 PHE A C 1
ATOM 584 O O . PHE A 1 74 ? 11.383 -12.375 -14.664 1 91.38 74 PHE A O 1
ATOM 591 N N . VAL A 1 75 ? 12.688 -13.93 -15.719 1 96.06 75 VAL A N 1
ATOM 592 C CA . VAL A 1 75 ? 12.055 -15.086 -15.094 1 96.06 75 VAL A CA 1
ATOM 593 C C . VAL A 1 75 ? 13.055 -15.789 -14.172 1 96.06 75 VAL A C 1
ATOM 595 O O . VAL A 1 75 ? 14.156 -16.156 -14.594 1 96.06 75 VAL A O 1
ATOM 598 N N . ASN A 1 76 ? 12.688 -15.93 -12.922 1 96.12 76 ASN A N 1
ATOM 599 C CA . ASN A 1 76 ? 13.531 -16.594 -11.93 1 96.12 76 ASN A CA 1
ATOM 600 C C . ASN A 1 76 ? 13.508 -18.109 -12.102 1 96.12 76 ASN A C 1
ATOM 602 O O . ASN A 1 76 ? 12.453 -18.688 -12.328 1 96.12 76 ASN A O 1
ATOM 606 N N . ILE A 1 77 ? 14.68 -18.719 -12.008 1 95.75 77 ILE A N 1
ATOM 607 C CA . ILE A 1 77 ? 14.812 -20.172 -12.062 1 95.75 77 ILE A CA 1
ATOM 608 C C . ILE A 1 77 ? 15.383 -20.688 -10.734 1 95.75 77 ILE A C 1
ATOM 610 O O . ILE A 1 77 ? 16.438 -20.219 -10.297 1 95.75 77 ILE A O 1
ATOM 614 N N . ASP A 1 78 ? 14.672 -21.562 -10.031 1 92.5 78 ASP A N 1
ATOM 615 C CA . ASP A 1 78 ? 15.078 -22.312 -8.852 1 92.5 78 ASP A CA 1
ATOM 616 C C . ASP A 1 78 ? 14.875 -21.484 -7.578 1 92.5 78 ASP A C 1
ATOM 618 O O . ASP A 1 78 ? 14.539 -22.047 -6.523 1 92.5 78 ASP A O 1
ATOM 622 N N . GLU A 1 79 ? 15.062 -20.219 -7.582 1 91.75 79 GLU A N 1
ATOM 623 C CA . GLU A 1 79 ? 14.844 -19.391 -6.398 1 91.75 79 GLU A CA 1
ATOM 624 C C . GLU A 1 79 ? 13.484 -18.703 -6.449 1 91.75 79 GLU A C 1
ATOM 626 O O . GLU A 1 79 ? 13.352 -17.625 -7.027 1 91.75 79 GLU A O 1
ATOM 631 N N . PHE A 1 80 ? 12.578 -19.375 -5.816 1 95.5 80 PHE A N 1
ATOM 632 C CA . PHE A 1 80 ? 11.234 -18.812 -5.777 1 95.5 80 PHE A CA 1
ATOM 633 C C . PHE A 1 80 ? 11.234 -17.438 -5.113 1 95.5 80 PHE A C 1
ATOM 635 O O . PHE A 1 80 ? 11.75 -17.281 -4.004 1 95.5 80 PHE A O 1
ATOM 642 N N . ALA A 1 81 ? 10.703 -16.547 -5.742 1 93.31 81 ALA A N 1
ATOM 643 C CA . ALA A 1 81 ? 10.734 -15.164 -5.254 1 93.31 81 ALA A CA 1
ATOM 644 C C . ALA A 1 81 ? 9.953 -15.023 -3.953 1 93.31 81 ALA A C 1
ATOM 646 O O . ALA A 1 81 ? 8.961 -15.734 -3.738 1 93.31 81 ALA A O 1
ATOM 647 N N . PHE A 1 82 ? 10.359 -14.156 -2.975 1 91.75 82 PHE A N 1
ATOM 648 C CA . PHE A 1 82 ? 9.695 -13.68 -1.769 1 91.75 82 PHE A CA 1
ATOM 649 C C . PHE A 1 82 ? 9.664 -14.766 -0.702 1 91.75 82 PHE A C 1
ATOM 651 O O . PHE A 1 82 ? 8.867 -14.695 0.239 1 91.75 82 PHE A O 1
ATOM 658 N N . GLY A 1 83 ? 10.383 -15.875 -0.957 1 90.62 83 GLY A N 1
ATOM 659 C CA . GLY A 1 83 ? 10.5 -16.859 0.104 1 90.62 83 GLY A CA 1
ATOM 660 C C . GLY A 1 83 ? 10.117 -18.266 -0.342 1 90.62 83 GLY A C 1
ATOM 661 O O . GLY A 1 83 ? 9.922 -18.516 -1.533 1 90.62 83 GLY A O 1
ATOM 662 N N . ALA A 1 84 ? 10.008 -19.125 0.626 1 94.19 84 ALA A N 1
ATOM 663 C CA . ALA A 1 84 ? 9.758 -20.547 0.365 1 94.19 84 ALA A CA 1
ATOM 664 C C . ALA A 1 84 ? 8.312 -20.781 -0.062 1 94.19 84 ALA A C 1
ATOM 666 O O . ALA A 1 84 ? 7.414 -20.016 0.32 1 94.19 84 ALA A O 1
ATOM 667 N N . VAL A 1 85 ? 8.102 -21.828 -0.817 1 97.62 85 VAL A N 1
ATOM 668 C CA . VAL A 1 85 ? 6.766 -22.25 -1.232 1 97.62 85 VAL A CA 1
ATOM 669 C C . VAL A 1 85 ? 5.898 -22.5 -0.002 1 97.62 85 VAL A C 1
ATOM 671 O O . VAL A 1 85 ? 6.348 -23.125 0.962 1 97.62 85 VAL A O 1
ATOM 674 N N . ALA A 1 86 ? 4.703 -21.969 -0.054 1 97.69 86 ALA A N 1
ATOM 675 C CA . ALA A 1 86 ? 3.773 -22.156 1.059 1 97.69 86 ALA A CA 1
ATOM 676 C C . ALA A 1 86 ? 2.66 -23.125 0.684 1 97.69 86 ALA A C 1
ATOM 678 O O . ALA A 1 86 ? 2.219 -23.922 1.516 1 97.69 86 ALA A O 1
ATOM 679 N N . ARG A 1 87 ? 2.189 -23.047 -0.507 1 98.56 87 ARG A N 1
ATOM 680 C CA . ARG A 1 87 ? 1.167 -23.938 -1.043 1 98.56 87 ARG A CA 1
ATOM 681 C C . ARG A 1 87 ? 1.571 -24.484 -2.41 1 98.56 87 ARG A C 1
ATOM 683 O O . ARG A 1 87 ? 2.371 -23.859 -3.115 1 98.56 87 ARG A O 1
ATOM 690 N N . TYR A 1 88 ? 1.024 -25.656 -2.713 1 98.81 88 TYR A N 1
ATOM 691 C CA . TYR A 1 88 ? 1.295 -26.234 -4.031 1 98.81 88 TYR A CA 1
ATOM 692 C C . TYR A 1 88 ? 0.144 -27.125 -4.488 1 98.81 88 TYR A C 1
ATOM 694 O O . TYR A 1 88 ? -0.631 -27.609 -3.666 1 98.81 88 TYR A O 1
ATOM 702 N N . VAL A 1 89 ? -0.063 -27.25 -5.723 1 98.56 89 VAL A N 1
ATOM 703 C CA . VAL A 1 89 ? -0.958 -28.203 -6.359 1 98.56 89 VAL A CA 1
ATOM 704 C C . VAL A 1 89 ? -0.23 -28.922 -7.504 1 98.56 89 VAL A C 1
ATOM 706 O O . VAL A 1 89 ? 0.308 -28.266 -8.398 1 98.56 89 VAL A O 1
ATOM 709 N N . GLN A 1 90 ? -0.083 -30.172 -7.375 1 98.31 90 GLN A N 1
ATOM 710 C CA . GLN A 1 90 ? 0.533 -30.938 -8.461 1 98.31 90 GLN A CA 1
ATOM 711 C C . GLN A 1 90 ? -0.433 -31.109 -9.633 1 98.31 90 GLN A C 1
ATOM 713 O O . GLN A 1 90 ? -1.543 -31.609 -9.453 1 98.31 90 GLN A O 1
ATOM 718 N N . LEU A 1 91 ? 0.002 -30.641 -10.734 1 98.12 91 LEU A N 1
ATOM 719 C CA . LEU A 1 91 ? -0.842 -30.688 -11.922 1 98.12 91 LEU A CA 1
ATOM 720 C C . LEU A 1 91 ? -0.625 -31.969 -12.703 1 98.12 91 LEU A C 1
ATOM 722 O O . LEU A 1 91 ? 0.515 -32.406 -12.906 1 98.12 91 LEU A O 1
ATOM 726 N N . ASP A 1 92 ? -1.718 -32.594 -13.086 1 95.94 92 ASP A N 1
ATOM 727 C CA . ASP A 1 92 ? -1.684 -33.875 -13.797 1 95.94 92 ASP A CA 1
ATOM 728 C C . ASP A 1 92 ? -1.317 -33.688 -15.266 1 95.94 92 ASP A C 1
ATOM 730 O O . ASP A 1 92 ? -2.096 -33.094 -16.031 1 95.94 92 ASP A O 1
ATOM 734 N N . ARG A 1 93 ? -0.234 -34.219 -15.641 1 94.31 93 ARG A N 1
ATOM 735 C CA . ARG A 1 93 ? 0.246 -34.062 -17.016 1 94.31 93 ARG A CA 1
ATOM 736 C C . ARG A 1 93 ? -0.702 -34.75 -18 1 94.31 93 ARG A C 1
ATOM 738 O O . ARG A 1 93 ? -0.723 -34.406 -19.188 1 94.31 93 ARG A O 1
ATOM 745 N N . ARG A 1 94 ? -1.498 -35.656 -17.562 1 91.88 94 ARG A N 1
ATOM 746 C CA . ARG A 1 94 ? -2.441 -36.375 -18.438 1 91.88 94 ARG A CA 1
ATOM 747 C C . ARG A 1 94 ? -3.551 -35.438 -18.906 1 91.88 94 ARG A C 1
ATOM 749 O O . ARG A 1 94 ? -4.262 -35.75 -19.859 1 91.88 94 ARG A O 1
ATOM 756 N N . GLN A 1 95 ? -3.646 -34.312 -18.156 1 93.44 95 GLN A N 1
ATOM 757 C CA . GLN A 1 95 ? -4.676 -33.375 -18.516 1 93.44 95 GLN A CA 1
ATOM 758 C C . GLN A 1 95 ? -4.141 -32.344 -19.516 1 93.44 95 GLN A C 1
ATOM 760 O O . GLN A 1 95 ? -4.82 -31.359 -19.844 1 93.44 95 GLN A O 1
ATOM 765 N N . CYS A 1 96 ? -2.936 -32.562 -20 1 91.88 96 CYS A N 1
ATOM 766 C CA . CYS A 1 96 ? -2.299 -31.656 -20.953 1 91.88 96 CYS A CA 1
ATOM 767 C C . CYS A 1 96 ? -2.383 -32.219 -22.375 1 91.88 96 CYS A C 1
ATOM 769 O O . CYS A 1 96 ? -2.549 -33.438 -22.547 1 91.88 96 CYS A O 1
ATOM 771 N N . CYS A 1 97 ? -2.287 -31.344 -23.359 1 85.44 97 CYS A N 1
ATOM 772 C CA . CYS A 1 97 ? -2.191 -31.734 -24.75 1 85.44 97 CYS A CA 1
ATOM 773 C C . CYS A 1 97 ? -0.773 -31.547 -25.281 1 85.44 97 CYS A C 1
ATOM 775 O O . CYS A 1 97 ? -0.276 -30.422 -25.344 1 85.44 97 CYS A O 1
ATOM 777 N N . PHE A 1 98 ? -0.116 -32.719 -25.625 1 81 98 PHE A N 1
ATOM 778 C CA . PHE A 1 98 ? 1.243 -32.75 -26.156 1 81 98 PHE A CA 1
ATOM 779 C C . PHE A 1 98 ? 1.261 -33.25 -27.594 1 81 98 PHE A C 1
ATOM 781 O O . PHE A 1 98 ? 1.646 -34.375 -27.859 1 81 98 PHE A O 1
ATOM 788 N N . PRO A 1 99 ? 0.902 -32.406 -28.453 1 74.94 99 PRO A N 1
ATOM 789 C CA . PRO A 1 99 ? 0.846 -32.906 -29.828 1 74.94 99 PRO A CA 1
ATOM 790 C C . PRO A 1 99 ? 2.229 -33.031 -30.469 1 74.94 99 PRO A C 1
ATOM 792 O O . PRO A 1 99 ? 3.014 -32.094 -30.469 1 74.94 99 PRO A O 1
ATOM 795 N N . PRO A 1 100 ? 2.533 -34.312 -30.875 1 68.69 100 PRO A N 1
ATOM 796 C CA . PRO A 1 100 ? 3.809 -34.469 -31.578 1 68.69 100 PRO A CA 1
ATOM 797 C C . PRO A 1 100 ? 3.818 -33.781 -32.938 1 68.69 100 PRO A C 1
ATOM 799 O O . PRO A 1 100 ? 4.887 -33.469 -33.469 1 68.69 100 PRO A O 1
ATOM 802 N N . ASN A 1 101 ? 2.713 -33.719 -33.5 1 64.88 101 ASN A N 1
ATOM 803 C CA . ASN A 1 101 ? 2.506 -33.031 -34.781 1 64.88 101 ASN A CA 1
ATOM 804 C C . ASN A 1 101 ? 1.194 -32.25 -34.781 1 64.88 101 ASN A C 1
ATOM 806 O O . ASN A 1 101 ? 0.416 -32.344 -33.844 1 64.88 101 ASN A O 1
ATOM 810 N N . LEU A 1 102 ? 0.974 -31.391 -35.719 1 62.97 102 LEU A N 1
ATOM 811 C CA . LEU A 1 102 ? -0.168 -30.484 -35.75 1 62.97 102 LEU A CA 1
ATOM 812 C C . LEU A 1 102 ? -1.479 -31.266 -35.781 1 62.97 102 LEU A C 1
ATOM 814 O O . LEU A 1 102 ? -2.525 -30.75 -35.406 1 62.97 102 LEU A O 1
ATOM 818 N N . SER A 1 103 ? -1.401 -32.469 -36.156 1 62.62 103 SER A N 1
ATOM 819 C CA . SER A 1 103 ? -2.629 -33.25 -36.344 1 62.62 103 SER A CA 1
ATOM 820 C C . SER A 1 103 ? -2.941 -34.125 -35.125 1 62.62 103 SER A C 1
ATOM 822 O O . SER A 1 103 ? -4.055 -34.625 -35 1 62.62 103 SER A O 1
ATOM 824 N N . ALA A 1 104 ? -2.002 -34.188 -34.156 1 67.56 104 ALA A N 1
ATOM 825 C CA . ALA A 1 104 ? -2.158 -35.156 -33.094 1 67.56 104 ALA A CA 1
ATOM 826 C C . ALA A 1 104 ? -2.479 -34.438 -31.766 1 67.56 104 ALA A C 1
ATOM 828 O O . ALA A 1 104 ? -1.696 -34.531 -30.812 1 67.56 104 ALA A O 1
ATOM 829 N N . HIS A 1 105 ? -3.635 -33.75 -31.875 1 73.81 105 HIS A N 1
ATOM 830 C CA . HIS A 1 105 ? -4.07 -33.094 -30.641 1 73.81 105 HIS A CA 1
ATOM 831 C C . HIS A 1 105 ? -5.027 -34 -29.859 1 73.81 105 HIS A C 1
ATOM 833 O O . HIS A 1 105 ? -5.836 -34.719 -30.453 1 73.81 105 HIS A O 1
ATOM 839 N N . THR A 1 106 ? -4.859 -34 -28.594 1 71.69 106 THR A N 1
ATOM 840 C CA . THR A 1 106 ? -5.812 -34.688 -27.734 1 71.69 106 THR A CA 1
ATOM 841 C C . THR A 1 106 ? -6.914 -33.719 -27.281 1 71.69 106 THR A C 1
ATOM 843 O O . THR A 1 106 ? -7.938 -34.156 -26.75 1 71.69 106 THR A O 1
ATOM 846 N N . CYS A 1 107 ? -6.699 -32.406 -27.625 1 75.56 107 CYS A N 1
ATOM 847 C CA . CYS A 1 107 ? -7.676 -31.438 -27.156 1 75.56 107 CYS A CA 1
ATOM 848 C C . CYS A 1 107 ? -8.547 -30.938 -28.312 1 75.56 107 CYS A C 1
ATOM 850 O O . CYS A 1 107 ? -8.297 -31.266 -29.469 1 75.56 107 CYS A O 1
ATOM 852 N N . LYS A 1 108 ? -9.688 -30.188 -27.969 1 74.62 108 LYS A N 1
ATOM 853 C CA . LYS A 1 108 ? -10.648 -29.688 -28.938 1 74.62 108 LYS A CA 1
ATOM 854 C C . LYS A 1 108 ? -10.227 -28.328 -29.484 1 74.62 108 LYS A C 1
ATOM 856 O O . LYS A 1 108 ? -10.977 -27.703 -30.234 1 74.62 108 LYS A O 1
ATOM 861 N N . HIS A 1 109 ? -9.07 -27.938 -29.141 1 72.56 109 HIS A N 1
ATOM 862 C CA . HIS A 1 109 ? -8.672 -26.562 -29.469 1 72.56 109 HIS A CA 1
ATOM 863 C C . HIS A 1 109 ? -7.48 -26.562 -30.422 1 72.56 109 HIS A C 1
ATOM 865 O O . HIS A 1 109 ? -6.598 -25.719 -30.312 1 72.56 109 HIS A O 1
ATOM 871 N N . SER A 1 110 ? -7.359 -27.406 -31.344 1 69.62 110 SER A N 1
ATOM 872 C CA . SER A 1 110 ? -6.215 -27.547 -32.219 1 69.62 110 SER A CA 1
ATOM 873 C C . SER A 1 110 ? -5.906 -26.25 -32.938 1 69.62 110 SER A C 1
ATOM 875 O O . SER A 1 110 ? -4.738 -25.875 -33.125 1 69.62 110 SER A O 1
ATOM 877 N N . TYR A 1 111 ? -6.938 -25.516 -33.281 1 68.88 111 TYR A N 1
ATOM 878 C CA . TYR A 1 111 ? -6.738 -24.281 -34.031 1 68.88 111 TYR A CA 1
ATOM 879 C C . TYR A 1 111 ? -6.133 -23.203 -33.125 1 68.88 111 TYR A C 1
ATOM 881 O O . TYR A 1 111 ? -5.355 -22.375 -33.594 1 68.88 111 TYR A O 1
ATOM 889 N N . ARG A 1 112 ? -6.418 -23.281 -31.859 1 71.38 112 ARG A N 1
ATOM 890 C CA . ARG A 1 112 ? -5.957 -22.234 -30.938 1 71.38 112 ARG A CA 1
ATOM 891 C C . ARG A 1 112 ? -4.496 -22.438 -30.578 1 71.38 112 ARG A C 1
ATOM 893 O O . ARG A 1 112 ? -3.816 -21.5 -30.156 1 71.38 112 ARG A O 1
ATOM 900 N N . HIS A 1 113 ? -4.023 -23.656 -30.719 1 73.75 113 HIS A N 1
ATOM 901 C CA . HIS A 1 113 ? -2.617 -23.938 -30.469 1 73.75 113 HIS A CA 1
ATOM 902 C C . HIS A 1 113 ? -1.712 -23.141 -31.391 1 73.75 113 HIS A C 1
ATOM 904 O O . HIS A 1 113 ? -0.561 -22.859 -31.062 1 73.75 113 HIS A O 1
ATOM 910 N N . THR A 1 114 ? -2.322 -22.719 -32.5 1 67.19 114 THR A N 1
ATOM 911 C CA . THR A 1 114 ? -1.545 -21.922 -33.438 1 67.19 114 THR A CA 1
ATOM 912 C C . THR A 1 114 ? -1.299 -20.516 -32.875 1 67.19 114 THR A C 1
ATOM 914 O O . THR A 1 114 ? -0.235 -19.938 -33.094 1 67.19 114 THR A O 1
ATOM 917 N N . GLU A 1 115 ? -2.197 -20.078 -32.156 1 68.44 115 GLU A N 1
ATOM 918 C CA . GLU A 1 115 ? -2.096 -18.734 -31.594 1 68.44 115 GLU A CA 1
ATOM 919 C C . GLU A 1 115 ? -1.303 -18.719 -30.297 1 68.44 115 GLU A C 1
ATOM 921 O O . GLU A 1 115 ? -0.468 -17.828 -30.078 1 68.44 115 GLU A O 1
ATOM 926 N N . ASN A 1 116 ? -1.542 -19.688 -29.516 1 71.44 116 ASN A N 1
ATOM 927 C CA . ASN A 1 116 ? -0.957 -19.688 -28.172 1 71.44 116 ASN A CA 1
ATOM 928 C C . ASN A 1 116 ? 0.289 -20.562 -28.109 1 71.44 116 ASN A C 1
ATOM 930 O O . ASN A 1 116 ? 1.05 -20.484 -27.141 1 71.44 116 ASN A O 1
ATOM 934 N N . GLY A 1 117 ? 0.519 -21.266 -29.156 1 75.06 117 GLY A N 1
ATOM 935 C CA . GLY A 1 117 ? 1.651 -22.172 -29.219 1 75.06 117 GLY A CA 1
ATOM 936 C C . GLY A 1 117 ? 1.316 -23.578 -28.719 1 75.06 117 GLY A C 1
ATOM 937 O O . GLY A 1 117 ? 0.24 -23.797 -28.172 1 75.06 117 GLY A O 1
ATOM 938 N N . THR A 1 118 ? 2.1 -24.547 -29.094 1 76.5 118 THR A N 1
ATOM 939 C CA . THR A 1 118 ? 2.008 -25.953 -28.672 1 76.5 118 THR A CA 1
ATOM 940 C C . THR A 1 118 ? 3.287 -26.391 -27.953 1 76.5 118 THR A C 1
ATOM 942 O O . THR A 1 118 ? 4.297 -25.672 -28 1 76.5 118 THR A O 1
ATOM 945 N N . ALA A 1 119 ? 3.064 -27.391 -27.172 1 84.31 119 ALA A N 1
ATOM 946 C CA . ALA A 1 119 ? 4.234 -27.969 -26.516 1 84.31 119 ALA A CA 1
ATOM 947 C C . ALA A 1 119 ? 4.23 -29.484 -26.625 1 84.31 119 ALA A C 1
ATOM 949 O O . ALA A 1 119 ? 3.174 -30.125 -26.547 1 84.31 119 ALA A O 1
ATOM 950 N N . ILE A 1 120 ? 5.41 -29.922 -26.781 1 85.94 120 ILE A N 1
ATOM 951 C CA . ILE A 1 120 ? 5.52 -31.359 -26.953 1 85.94 120 ILE A CA 1
ATOM 952 C C . ILE A 1 120 ? 5.699 -32.031 -25.578 1 85.94 120 ILE A C 1
ATOM 954 O O . ILE A 1 120 ? 5.453 -33.219 -25.438 1 85.94 120 ILE A O 1
ATOM 958 N N . THR A 1 121 ? 6.258 -31.281 -24.641 1 90.25 121 THR A N 1
ATOM 959 C CA . THR A 1 121 ? 6.379 -31.75 -23.266 1 90.25 121 THR A CA 1
ATOM 960 C C . THR A 1 121 ? 6.07 -30.625 -22.281 1 90.25 121 THR A C 1
ATOM 962 O O . THR A 1 121 ? 5.945 -29.469 -22.688 1 90.25 121 THR A O 1
ATOM 965 N N . TRP A 1 122 ? 5.941 -31.031 -21.016 1 95.44 122 TRP A N 1
ATOM 966 C CA . TRP A 1 122 ? 5.746 -30.078 -19.938 1 95.44 122 TRP A CA 1
ATOM 967 C C . TRP A 1 122 ? 6.879 -29.047 -19.906 1 95.44 122 TRP A C 1
ATOM 969 O O . TRP A 1 122 ? 6.637 -27.844 -19.922 1 95.44 122 TRP A O 1
ATOM 979 N N . ASP A 1 123 ? 8.078 -29.484 -19.922 1 96.44 123 ASP A N 1
ATOM 980 C CA . ASP A 1 123 ? 9.234 -28.609 -19.797 1 96.44 123 ASP A CA 1
ATOM 981 C C . ASP A 1 123 ? 9.406 -27.75 -21.062 1 96.44 123 ASP A C 1
ATOM 983 O O . ASP A 1 123 ? 9.867 -26.609 -20.984 1 96.44 123 ASP A O 1
ATOM 987 N N . ASP A 1 124 ? 9.023 -28.281 -22.172 1 93.81 124 ASP A N 1
ATOM 988 C CA . ASP A 1 124 ? 9.047 -27.5 -23.406 1 93.81 124 ASP A CA 1
ATOM 989 C C . ASP A 1 124 ? 8.094 -26.312 -23.312 1 93.81 124 ASP A C 1
ATOM 991 O O . ASP A 1 124 ? 8.43 -25.203 -23.734 1 93.81 124 ASP A O 1
ATOM 995 N N . ALA A 1 125 ? 6.906 -26.547 -22.812 1 95.06 125 ALA A N 1
ATOM 996 C CA . ALA A 1 125 ? 5.938 -25.469 -22.625 1 95.06 125 ALA A CA 1
ATOM 997 C C . ALA A 1 125 ? 6.488 -24.391 -21.688 1 95.06 125 ALA A C 1
ATOM 999 O O . ALA A 1 125 ? 6.375 -23.203 -21.984 1 95.06 125 ALA A O 1
ATOM 1000 N N . LEU A 1 126 ? 7.098 -24.844 -20.625 1 97.19 126 LEU A N 1
ATOM 1001 C CA . LEU A 1 126 ? 7.672 -23.906 -19.656 1 97.19 126 LEU A CA 1
ATOM 1002 C C . LEU A 1 126 ? 8.805 -23.109 -20.281 1 97.19 126 LEU A C 1
ATOM 1004 O O . LEU A 1 126 ? 8.914 -21.906 -20.047 1 97.19 126 LEU A O 1
ATOM 1008 N N . GLN A 1 127 ? 9.609 -23.75 -21.047 1 95.75 127 GLN A N 1
ATOM 1009 C CA . GLN A 1 127 ? 10.719 -23.062 -21.719 1 95.75 127 GLN A CA 1
ATOM 1010 C C . GLN A 1 127 ? 10.211 -22.031 -22.703 1 95.75 127 GLN A C 1
ATOM 1012 O O . GLN A 1 127 ? 10.734 -20.922 -22.781 1 95.75 127 GLN A O 1
ATOM 1017 N N . SER A 1 128 ? 9.258 -22.391 -23.453 1 94.31 128 SER A N 1
ATOM 1018 C CA . SER A 1 128 ? 8.664 -21.453 -24.406 1 94.31 128 SER A CA 1
ATOM 1019 C C . SER A 1 128 ? 8.039 -20.266 -23.703 1 94.31 128 SER A C 1
ATOM 1021 O O . SER A 1 128 ? 8.195 -19.125 -24.141 1 94.31 128 SER A O 1
ATOM 1023 N N . THR A 1 129 ? 7.348 -20.516 -22.625 1 96.44 129 THR A N 1
ATOM 1024 C CA . THR A 1 129 ? 6.75 -19.438 -21.828 1 96.44 129 THR A CA 1
ATOM 1025 C C . THR A 1 129 ? 7.832 -18.531 -21.266 1 96.44 129 THR A C 1
ATOM 1027 O O . THR A 1 129 ? 7.688 -17.312 -21.266 1 96.44 129 THR A O 1
ATOM 1030 N N . MET A 1 130 ? 8.883 -19.125 -20.75 1 96.94 130 MET A N 1
ATOM 1031 C CA . MET A 1 130 ? 10 -18.344 -20.203 1 96.94 130 MET A CA 1
ATOM 1032 C C . MET A 1 130 ? 10.57 -17.406 -21.266 1 96.94 130 MET A C 1
ATOM 1034 O O . MET A 1 130 ? 10.797 -16.219 -20.984 1 96.94 130 MET A O 1
ATOM 1038 N N . ARG A 1 131 ? 10.758 -17.891 -22.453 1 94.44 131 ARG A N 1
ATOM 1039 C CA . ARG A 1 131 ? 11.281 -17.078 -23.547 1 94.44 131 ARG A CA 1
ATOM 1040 C C . ARG A 1 131 ? 10.336 -15.93 -23.875 1 94.44 131 ARG A C 1
ATOM 1042 O O . ARG A 1 131 ? 10.781 -14.812 -24.156 1 94.44 131 ARG A O 1
ATOM 1049 N N . TYR A 1 132 ? 9.109 -16.234 -23.828 1 94.19 132 TYR A N 1
ATOM 1050 C CA . TYR A 1 132 ? 8.094 -15.219 -24.109 1 94.19 132 TYR A CA 1
ATOM 1051 C C . TYR A 1 132 ? 8.117 -14.117 -23.047 1 94.19 132 TYR A C 1
ATOM 1053 O O . TYR A 1 132 ? 8.055 -12.93 -23.391 1 94.19 132 TYR A O 1
ATOM 1061 N N . PHE A 1 133 ? 8.281 -14.406 -21.797 1 96.19 133 PHE A N 1
ATOM 1062 C CA . PHE A 1 133 ? 8.172 -13.445 -20.703 1 96.19 133 PHE A CA 1
ATOM 1063 C C . PHE A 1 133 ? 9.508 -12.773 -20.438 1 96.19 133 PHE A C 1
ATOM 1065 O O . PHE A 1 133 ? 9.578 -11.781 -19.703 1 96.19 133 PHE A O 1
ATOM 1072 N N . ASP A 1 134 ? 10.555 -13.352 -21 1 94.56 134 ASP A N 1
ATOM 1073 C CA . ASP A 1 134 ? 11.867 -12.703 -20.922 1 94.56 134 ASP A CA 1
ATOM 1074 C C . ASP A 1 134 ? 11.859 -11.352 -21.625 1 94.56 134 ASP A C 1
ATOM 1076 O O . ASP A 1 134 ? 12.797 -10.57 -21.484 1 94.56 134 ASP A O 1
ATOM 1080 N N . ASN A 1 135 ? 10.781 -11.039 -22.312 1 92.25 135 ASN A N 1
ATOM 1081 C CA . ASN A 1 135 ? 10.688 -9.766 -23.031 1 92.25 135 ASN A CA 1
ATOM 1082 C C . ASN A 1 135 ? 9.469 -8.969 -22.609 1 92.25 135 ASN A C 1
ATOM 1084 O O . ASN A 1 135 ? 9.031 -8.055 -23.312 1 92.25 135 ASN A O 1
ATO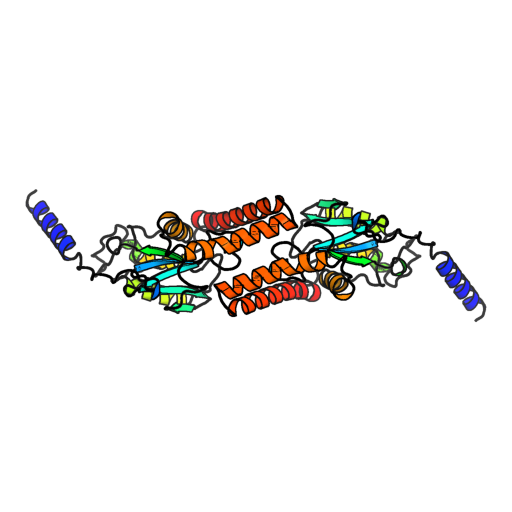M 1088 N N . LYS A 1 136 ? 8.922 -9.336 -21.547 1 95.25 136 LYS A N 1
ATOM 1089 C CA . LYS A 1 136 ? 7.711 -8.664 -21.078 1 95.25 136 LYS A CA 1
ATOM 1090 C C . LYS A 1 136 ? 8.008 -7.754 -19.891 1 95.25 136 LYS A C 1
ATOM 1092 O O . LYS A 1 136 ? 8.906 -8.047 -19.094 1 95.25 136 LYS A O 1
ATOM 1097 N N . THR A 1 137 ? 7.359 -6.676 -19.766 1 94.88 137 THR A N 1
ATOM 1098 C CA . THR A 1 137 ? 7.445 -5.77 -18.625 1 94.88 137 THR A CA 1
ATOM 1099 C C . THR A 1 137 ? 6.531 -6.234 -17.5 1 94.88 137 THR A C 1
ATOM 1101 O O . THR A 1 137 ? 5.348 -6.504 -17.719 1 94.88 137 THR A O 1
ATOM 1104 N N . TYR A 1 138 ? 7.098 -6.332 -16.312 1 94.88 138 TYR A N 1
ATOM 1105 C CA . TYR A 1 138 ? 6.348 -6.781 -15.148 1 94.88 138 TYR A CA 1
ATOM 1106 C C . TYR A 1 138 ? 5.465 -5.664 -14.602 1 94.88 138 TYR A C 1
ATOM 1108 O O . TYR A 1 138 ? 5.91 -4.52 -14.484 1 94.88 138 TYR A O 1
ATOM 1116 N N . ASN A 1 139 ? 4.293 -5.949 -14.344 1 93.31 139 ASN A N 1
ATOM 1117 C CA . ASN A 1 139 ? 3.342 -5.09 -13.641 1 93.31 139 ASN A CA 1
ATOM 1118 C C . ASN A 1 139 ? 2.426 -5.898 -12.727 1 93.31 139 ASN A C 1
ATOM 1120 O O . ASN A 1 139 ? 1.67 -6.75 -13.195 1 93.31 139 ASN A O 1
ATOM 1124 N N . LEU A 1 140 ? 2.52 -5.609 -11.461 1 90.69 140 LEU A N 1
ATOM 1125 C CA . LEU A 1 140 ? 1.784 -6.371 -10.453 1 90.69 140 LEU A CA 1
ATOM 1126 C C . LEU A 1 140 ? 0.302 -6.445 -10.812 1 90.69 140 LEU A C 1
ATOM 1128 O O . LEU A 1 140 ? -0.352 -7.457 -10.547 1 90.69 140 LEU A O 1
ATOM 1132 N N . PHE A 1 141 ? -0.201 -5.457 -11.539 1 91.12 141 PHE A N 1
ATOM 1133 C CA . PHE A 1 141 ? -1.644 -5.34 -11.719 1 91.12 141 PHE A CA 1
ATOM 1134 C C . PHE A 1 141 ? -2.055 -5.801 -13.109 1 91.12 141 PHE A C 1
ATOM 1136 O O . PHE A 1 141 ? -3.244 -5.945 -13.398 1 91.12 141 PHE A O 1
ATOM 1143 N N . THR A 1 142 ? -1.188 -6.016 -13.984 1 91.31 142 THR A N 1
ATOM 1144 C CA . THR A 1 142 ? -1.547 -6.371 -15.352 1 91.31 142 THR A CA 1
ATOM 1145 C C . THR A 1 142 ? -0.8 -7.625 -15.805 1 91.31 142 THR A C 1
ATOM 1147 O O . THR A 1 142 ? -1.357 -8.727 -15.789 1 91.31 142 THR A O 1
ATOM 1150 N N . CYS A 1 143 ? 0.494 -7.504 -16.094 1 93.81 143 CYS A N 1
ATOM 1151 C CA . CYS A 1 143 ? 1.349 -8.609 -16.516 1 93.81 143 CYS A CA 1
ATOM 1152 C C . CYS A 1 143 ? 2.268 -9.047 -15.383 1 93.81 143 CYS A C 1
ATOM 1154 O O . CYS A 1 143 ? 3.268 -8.383 -15.094 1 93.81 143 CYS A O 1
ATOM 1156 N N . ASN A 1 144 ? 1.863 -10.117 -14.75 1 96 144 ASN A N 1
ATOM 1157 C CA . ASN A 1 144 ? 2.545 -10.547 -13.539 1 96 144 ASN A CA 1
ATOM 1158 C C . ASN A 1 144 ? 2.789 -12.055 -13.531 1 96 144 ASN A C 1
ATOM 1160 O O . ASN A 1 144 ? 2.719 -12.703 -14.578 1 96 144 ASN A O 1
ATOM 1164 N N . CYS A 1 145 ? 3.094 -12.57 -12.359 1 97.56 145 CYS A N 1
ATOM 1165 C CA . CYS A 1 145 ? 3.428 -13.984 -12.219 1 97.56 145 CYS A CA 1
ATOM 1166 C C . CYS A 1 145 ? 2.234 -14.867 -12.562 1 97.56 145 CYS A C 1
ATOM 1168 O O . CYS A 1 145 ? 2.402 -15.969 -13.094 1 97.56 145 CYS A O 1
ATOM 1170 N N . HIS A 1 146 ? 0.996 -14.414 -12.312 1 97.56 146 HIS A N 1
ATOM 1171 C CA . HIS A 1 146 ? -0.186 -15.188 -12.672 1 97.56 146 HIS A CA 1
ATOM 1172 C C . HIS A 1 146 ? -0.351 -15.281 -14.18 1 97.56 146 HIS A C 1
ATOM 1174 O O . HIS A 1 146 ? -0.76 -16.312 -14.711 1 97.56 146 HIS A O 1
ATOM 1180 N N . SER A 1 147 ? -0.035 -14.195 -14.859 1 96.12 147 SER A N 1
ATOM 1181 C CA . SER A 1 147 ? -0.053 -14.195 -16.312 1 96.12 147 SER A CA 1
ATOM 1182 C C . SER A 1 147 ? 0.924 -15.219 -16.875 1 96.12 147 SER A C 1
ATOM 1184 O O . SER A 1 147 ? 0.622 -15.898 -17.859 1 96.12 147 SER A O 1
ATOM 1186 N N . PHE A 1 148 ? 2.061 -15.273 -16.281 1 97.75 148 PHE A N 1
ATOM 1187 C CA . PHE A 1 148 ? 3.086 -16.234 -16.656 1 97.75 148 PHE A CA 1
ATOM 1188 C C . PHE A 1 148 ? 2.547 -17.656 -16.594 1 97.75 148 PHE A C 1
ATOM 1190 O O . PHE A 1 148 ? 2.658 -18.422 -17.547 1 97.75 148 PHE A O 1
ATOM 1197 N N . VAL A 1 149 ? 1.934 -17.953 -15.492 1 98.44 149 VAL A N 1
ATOM 1198 C CA . VAL A 1 149 ? 1.396 -19.297 -15.266 1 98.44 149 VAL A CA 1
ATOM 1199 C C . VAL A 1 149 ? 0.246 -19.562 -16.234 1 98.44 149 VAL A C 1
ATOM 1201 O O . VAL A 1 149 ? 0.17 -20.625 -16.844 1 98.44 149 VAL A O 1
ATOM 1204 N N . ALA A 1 150 ? -0.617 -18.594 -16.391 1 96.81 150 ALA A N 1
ATOM 1205 C CA . ALA A 1 150 ? -1.749 -18.75 -17.312 1 96.81 150 ALA A CA 1
ATOM 1206 C C . ALA A 1 150 ? -1.275 -19.031 -18.734 1 96.81 150 ALA A C 1
ATOM 1208 O O . ALA A 1 150 ? -1.829 -19.906 -19.406 1 96.81 150 ALA A O 1
ATOM 1209 N N . ASN A 1 151 ? -0.31 -18.281 -19.156 1 95.5 151 ASN A N 1
ATOM 1210 C CA . ASN A 1 151 ? 0.239 -18.469 -20.5 1 95.5 151 ASN A CA 1
ATOM 1211 C C . ASN A 1 151 ? 0.73 -19.906 -20.703 1 95.5 151 ASN A C 1
ATOM 1213 O O . ASN A 1 151 ? 0.453 -20.516 -21.734 1 95.5 151 ASN A O 1
ATOM 1217 N N . CYS A 1 152 ? 1.451 -20.438 -19.766 1 96.88 152 CYS A N 1
ATOM 1218 C CA . CYS A 1 152 ? 1.974 -21.797 -19.859 1 96.88 152 CYS A CA 1
ATOM 1219 C C . CYS A 1 152 ? 0.841 -22.812 -19.891 1 96.88 152 CYS A C 1
ATOM 1221 O O . CYS A 1 152 ? 0.849 -23.734 -20.703 1 96.88 152 CYS A O 1
ATOM 1223 N N . LEU A 1 153 ? -0.133 -22.641 -19.031 1 96.5 153 LEU A N 1
ATOM 1224 C CA . LEU A 1 153 ? -1.254 -23.578 -18.969 1 96.5 153 LEU A CA 1
ATOM 1225 C C . LEU A 1 153 ? -2.053 -23.547 -20.266 1 96.5 153 LEU A C 1
ATOM 1227 O O . LEU A 1 153 ? -2.59 -24.578 -20.688 1 96.5 153 LEU A O 1
ATOM 1231 N N . ASN A 1 154 ? -2.154 -22.391 -20.828 1 93.88 154 ASN A N 1
ATOM 1232 C CA . ASN A 1 154 ? -2.812 -22.297 -22.125 1 93.88 154 ASN A CA 1
ATOM 1233 C C . ASN A 1 154 ? -2.033 -23.031 -23.203 1 93.88 154 ASN A C 1
ATOM 1235 O O . ASN A 1 154 ? -2.621 -23.719 -24.047 1 93.88 154 ASN A O 1
ATOM 1239 N N . ARG A 1 155 ? -0.734 -22.938 -23.172 1 92.19 155 ARG A N 1
ATOM 1240 C CA . ARG A 1 155 ? 0.102 -23.672 -24.109 1 92.19 155 ARG A CA 1
ATOM 1241 C C . ARG A 1 155 ? -0.071 -25.172 -23.953 1 92.19 155 ARG A C 1
ATOM 1243 O O . ARG A 1 155 ? -0.018 -25.922 -24.938 1 92.19 155 ARG A O 1
ATOM 1250 N N . LEU A 1 156 ? -0.339 -25.578 -22.781 1 93.38 156 LEU A N 1
ATOM 1251 C CA . LEU A 1 156 ? -0.511 -26.984 -22.453 1 93.38 156 LEU A CA 1
ATOM 1252 C C . LEU A 1 156 ? -1.96 -27.422 -22.656 1 93.38 156 LEU A C 1
ATOM 1254 O O . LEU A 1 156 ? -2.271 -28.609 -22.578 1 93.38 156 LEU A O 1
ATOM 1258 N N . CYS A 1 157 ? -2.783 -26.453 -22.875 1 92.88 157 CYS A N 1
ATOM 1259 C CA . CYS A 1 157 ? -4.215 -26.734 -22.891 1 92.88 157 CYS A CA 1
ATOM 1260 C C . CYS A 1 157 ? -4.625 -27.562 -21.688 1 92.88 157 CYS A C 1
ATOM 1262 O O . CYS A 1 157 ? -5.289 -28.594 -21.812 1 92.88 157 CYS A O 1
ATOM 1264 N N . TYR A 1 158 ? -4.195 -27.141 -20.547 1 94.94 158 TYR A N 1
ATOM 1265 C CA . TYR A 1 158 ? -4.41 -27.906 -19.328 1 94.94 158 TYR A CA 1
ATOM 1266 C C . TYR A 1 158 ? -5.895 -27.984 -18.984 1 94.94 158 TYR A C 1
ATOM 1268 O O . TYR A 1 158 ? -6.602 -26.984 -19 1 94.94 158 TYR A O 1
ATOM 1276 N N . GLY A 1 159 ? -6.34 -29.203 -18.688 1 93.44 159 GLY A N 1
ATOM 1277 C CA . GLY A 1 159 ? -7.742 -29.422 -18.375 1 93.44 159 GLY A CA 1
ATOM 1278 C C . GLY A 1 159 ? -8.664 -29.219 -19.562 1 93.44 159 GLY A C 1
ATOM 1279 O O . GLY A 1 159 ? -9.867 -29.031 -19.391 1 93.44 159 GLY A O 1
ATOM 1280 N N . GLY A 1 160 ? -8.055 -29.125 -20.75 1 90.06 160 GLY A N 1
ATOM 1281 C CA . GLY A 1 160 ? -8.844 -28.953 -21.953 1 90.06 160 GLY A CA 1
ATOM 1282 C C . GLY A 1 160 ? -9.258 -27.516 -22.188 1 90.06 160 GLY A C 1
ATOM 1283 O O . GLY A 1 160 ? -10.227 -27.25 -22.906 1 90.06 160 GLY A O 1
ATOM 1284 N N . SER A 1 161 ? -8.586 -26.688 -21.547 1 91.12 161 SER A N 1
ATOM 1285 C CA . SER A 1 161 ? -8.945 -25.281 -21.672 1 91.12 161 SER A CA 1
ATOM 1286 C C . SER A 1 161 ? -7.754 -24.453 -22.109 1 91.12 161 SER A C 1
ATOM 1288 O O . SER A 1 161 ? -6.621 -24.703 -21.688 1 91.12 161 SER A O 1
ATOM 1290 N N . MET A 1 162 ? -8.016 -23.453 -22.938 1 90.81 162 MET A N 1
ATOM 1291 C CA . MET A 1 162 ? -7 -22.469 -23.328 1 90.81 162 MET A CA 1
ATOM 1292 C C . MET A 1 162 ? -7.41 -21.062 -22.906 1 90.81 162 MET A C 1
ATOM 1294 O O . MET A 1 162 ? -7.027 -20.094 -23.562 1 90.81 162 MET A O 1
ATOM 1298 N N . SER A 1 163 ? -8.234 -21 -21.891 1 90.88 163 SER A N 1
ATOM 1299 C CA . SER A 1 163 ? -8.727 -19.719 -21.406 1 90.88 163 SER A CA 1
ATOM 1300 C C . SER A 1 163 ? -8.25 -19.453 -19.984 1 90.88 163 SER A C 1
ATOM 1302 O O . SER A 1 163 ? -8.977 -18.859 -19.188 1 90.88 163 SER A O 1
ATOM 1304 N N . TRP A 1 164 ? -7.113 -20.031 -19.656 1 94.19 164 TRP A N 1
ATOM 1305 C CA . TRP A 1 164 ? -6.508 -19.719 -18.375 1 94.19 164 TRP A CA 1
ATOM 1306 C C . TRP A 1 164 ? -6.133 -18.25 -18.281 1 94.19 164 TRP A C 1
ATOM 1308 O O . TRP A 1 164 ? -5.625 -17.672 -19.25 1 94.19 164 TRP A O 1
ATOM 1318 N N . ASN A 1 165 ? -6.445 -17.625 -17.219 1 94.75 165 ASN A N 1
ATOM 1319 C CA . ASN A 1 165 ? -6.133 -16.234 -16.922 1 94.75 165 ASN A CA 1
ATOM 1320 C C . ASN A 1 165 ? -5.703 -16.047 -15.469 1 94.75 165 ASN A C 1
ATOM 1322 O O . ASN A 1 165 ? -5.598 -17.016 -14.719 1 94.75 165 ASN A O 1
ATOM 1326 N N . MET A 1 166 ? -5.434 -14.875 -15.086 1 95.12 166 MET A N 1
ATOM 1327 C CA . MET A 1 166 ? -4.895 -14.602 -13.758 1 95.12 166 MET A CA 1
ATOM 1328 C C . MET A 1 166 ? -5.867 -15.039 -12.672 1 95.12 166 MET A C 1
ATOM 1330 O O . MET A 1 166 ? -5.453 -15.578 -11.641 1 95.12 166 MET A O 1
ATOM 1334 N N . VAL A 1 167 ? -7.145 -14.828 -12.922 1 94.75 167 VAL A N 1
ATOM 1335 C CA . VAL A 1 167 ? -8.172 -15.086 -11.914 1 94.75 167 VAL A CA 1
ATOM 1336 C C . VAL A 1 167 ? -8.32 -16.594 -11.695 1 94.75 167 VAL A C 1
ATOM 1338 O O . VAL A 1 167 ? -8.328 -17.062 -10.555 1 94.75 167 VAL A O 1
ATOM 1341 N N . ASN A 1 168 ? -8.43 -17.312 -12.711 1 95.38 168 ASN A N 1
ATOM 1342 C CA . ASN A 1 168 ? -8.648 -18.734 -12.516 1 95.38 168 ASN A CA 1
ATOM 1343 C C . ASN A 1 168 ? -7.371 -19.453 -12.086 1 95.38 168 ASN A C 1
ATOM 1345 O O . ASN A 1 168 ? -7.43 -20.5 -11.453 1 95.38 168 ASN A O 1
ATOM 1349 N N . VAL A 1 169 ? -6.156 -18.938 -12.422 1 97.69 169 VAL A N 1
ATOM 1350 C CA . VAL A 1 169 ? -4.926 -19.453 -11.836 1 97.69 169 VAL A CA 1
ATOM 1351 C C . VAL A 1 169 ? -4.957 -19.266 -10.32 1 97.69 169 VAL A C 1
ATOM 1353 O O . VAL A 1 169 ? -4.656 -20.188 -9.562 1 97.69 169 VAL A O 1
ATOM 1356 N N . GLY A 1 170 ? -5.309 -18.062 -9.93 1 97.25 170 GLY A N 1
ATOM 1357 C CA . GLY A 1 170 ? -5.457 -17.812 -8.508 1 97.25 170 GLY A CA 1
ATOM 1358 C C . GLY A 1 170 ? -6.465 -18.719 -7.836 1 97.25 170 GLY A C 1
ATOM 1359 O O . GLY A 1 170 ? -6.219 -19.234 -6.742 1 97.25 170 GLY A O 1
ATOM 1360 N N . ALA A 1 171 ? -7.574 -18.922 -8.477 1 96.88 171 ALA A N 1
ATOM 1361 C CA . ALA A 1 171 ? -8.609 -19.781 -7.93 1 96.88 171 ALA A CA 1
ATOM 1362 C C . ALA A 1 171 ? -8.117 -21.219 -7.801 1 96.88 171 ALA A C 1
ATOM 1364 O O . ALA A 1 171 ? -8.414 -21.906 -6.82 1 96.88 171 ALA A O 1
ATOM 1365 N N . LEU A 1 172 ? -7.387 -21.672 -8.797 1 98 172 LEU A N 1
ATOM 1366 C CA . LEU A 1 172 ? -6.867 -23.031 -8.789 1 98 172 LEU A CA 1
ATOM 1367 C C . LEU A 1 172 ? -6.016 -23.281 -7.551 1 98 172 LEU A C 1
ATOM 1369 O O . LEU A 1 172 ? -6.238 -24.25 -6.828 1 98 172 LEU A O 1
ATOM 1373 N N . ILE A 1 173 ? -5.051 -22.391 -7.266 1 98 173 ILE A N 1
ATOM 1374 C CA . ILE A 1 173 ? -4.145 -22.594 -6.137 1 98 173 ILE A CA 1
ATOM 1375 C C . ILE A 1 17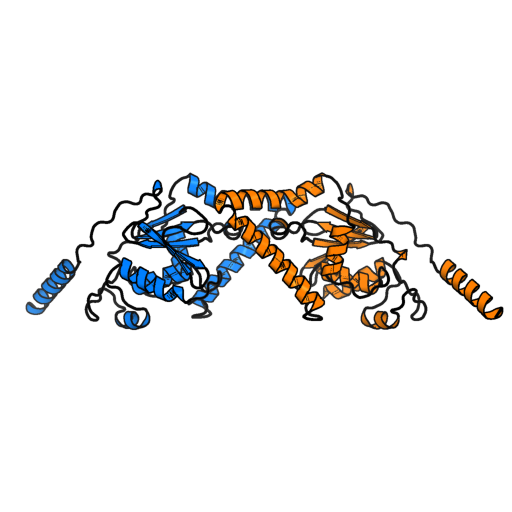3 ? -4.895 -22.375 -4.828 1 98 173 ILE A C 1
ATOM 1377 O O . ILE A 1 173 ? -4.617 -23.031 -3.826 1 98 173 ILE A O 1
ATOM 1381 N N . LEU A 1 174 ? -5.863 -21.484 -4.801 1 96.25 174 LEU A N 1
ATOM 1382 C CA . LEU A 1 174 ? -6.629 -21.188 -3.594 1 96.25 174 LEU A CA 1
ATOM 1383 C C . LEU A 1 174 ? -7.496 -22.375 -3.199 1 96.25 174 LEU A C 1
ATOM 1385 O O . LEU A 1 174 ? -7.562 -22.75 -2.023 1 96.25 174 LEU A O 1
ATOM 1389 N N . PHE A 1 175 ? -8.086 -23.094 -4.109 1 97 175 PHE A N 1
ATOM 1390 C CA . PHE A 1 175 ? -9.102 -24.078 -3.783 1 97 175 PHE A CA 1
ATOM 1391 C C . PHE A 1 175 ? -8.516 -25.484 -3.834 1 97 175 PHE A C 1
ATOM 1393 O O . PHE A 1 175 ? -8.977 -26.391 -3.123 1 97 175 PHE A O 1
ATOM 1400 N N . LYS A 1 176 ? -7.562 -25.703 -4.621 1 97.69 176 LYS A N 1
ATOM 1401 C CA . LYS A 1 176 ? -7.043 -27.062 -4.793 1 97.69 176 LYS A CA 1
ATOM 1402 C C . LYS A 1 176 ? -5.66 -27.203 -4.164 1 97.69 176 LYS A C 1
ATOM 1404 O O . LYS A 1 176 ? -5.117 -28.297 -4.086 1 97.69 176 LYS A O 1
ATOM 1409 N N . GLY A 1 177 ? -5.121 -26.141 -3.742 1 97.62 177 GLY A N 1
ATOM 1410 C CA . GLY A 1 177 ? -3.768 -26.156 -3.207 1 97.62 177 GLY A CA 1
ATOM 1411 C C . GLY A 1 177 ? -3.682 -26.797 -1.833 1 97.62 177 GLY A C 1
ATOM 1412 O O . GLY A 1 177 ? -4.645 -26.766 -1.064 1 97.62 177 GLY A O 1
ATOM 1413 N N . HIS A 1 178 ? -2.52 -27.375 -1.567 1 97.88 178 HIS A N 1
ATOM 1414 C CA . HIS A 1 178 ? -2.174 -27.938 -0.265 1 97.88 178 HIS A CA 1
ATOM 1415 C C . HIS A 1 178 ? -1.076 -27.125 0.411 1 97.88 178 HIS A C 1
ATOM 1417 O O . HIS A 1 178 ? -0.153 -26.656 -0.253 1 97.88 178 HIS A O 1
ATOM 1423 N N . TRP A 1 179 ? -1.231 -27.062 1.705 1 98.12 179 TRP A N 1
ATOM 1424 C CA . TRP A 1 179 ? -0.167 -26.406 2.459 1 98.12 179 TRP A CA 1
ATOM 1425 C C . TRP A 1 179 ? 1.052 -27.328 2.58 1 98.12 179 TRP A C 1
ATOM 1427 O O . TRP A 1 179 ? 0.915 -28.531 2.793 1 98.12 179 TRP A O 1
ATOM 1437 N N . VAL A 1 180 ? 2.191 -26.703 2.436 1 98.38 180 VAL A N 1
ATOM 1438 C CA . VAL A 1 180 ? 3.428 -27.469 2.561 1 98.38 180 VAL A CA 1
ATOM 1439 C C . VAL A 1 180 ? 3.539 -28.047 3.969 1 98.38 180 VAL A C 1
ATOM 1441 O O . VAL A 1 180 ? 3.867 -29.219 4.141 1 98.38 180 VAL A O 1
ATOM 1444 N N . ASP A 1 181 ? 3.371 -27.219 5 1 97.56 181 ASP A N 1
ATOM 1445 C CA . ASP A 1 181 ? 3.404 -27.594 6.41 1 97.56 181 ASP A CA 1
ATOM 1446 C C . ASP A 1 181 ? 2.729 -26.531 7.273 1 97.56 181 ASP A C 1
ATOM 1448 O O . ASP A 1 181 ? 2.199 -25.547 6.758 1 97.56 181 ASP A O 1
ATOM 1452 N N . PHE A 1 182 ? 2.686 -26.844 8.5 1 96.81 182 PHE A N 1
ATOM 1453 C CA .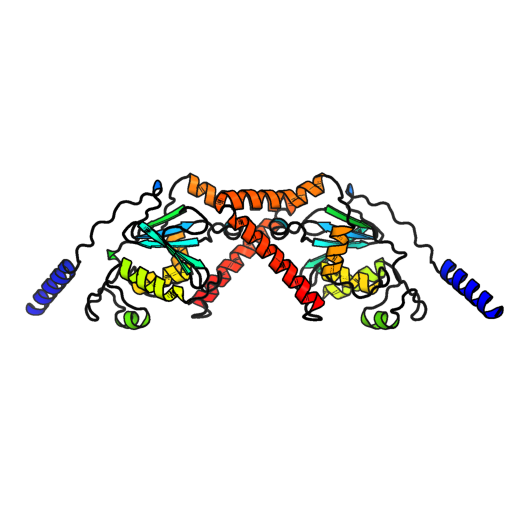 PHE A 1 182 ? 2.023 -25.938 9.438 1 96.81 182 PHE A CA 1
ATOM 1454 C C . PHE A 1 182 ? 2.77 -24.609 9.523 1 96.81 182 PHE A C 1
ATOM 1456 O O . PHE A 1 182 ? 2.15 -23.547 9.633 1 96.81 182 PHE A O 1
ATOM 1463 N N . LYS A 1 183 ? 4.066 -24.609 9.492 1 95 183 LYS A N 1
ATOM 1464 C CA . LYS A 1 183 ? 4.867 -23.391 9.523 1 95 183 LYS A CA 1
ATOM 1465 C C . LYS A 1 183 ? 4.531 -22.484 8.344 1 95 183 LYS A C 1
ATOM 1467 O O . LYS A 1 183 ? 4.543 -21.266 8.477 1 95 183 LYS A O 1
ATOM 1472 N N . SER A 1 184 ? 4.234 -23.062 7.211 1 96.12 184 SER A N 1
ATOM 1473 C CA . SER A 1 184 ? 3.863 -22.297 6.031 1 96.12 184 SER A CA 1
ATOM 1474 C C . SER A 1 184 ? 2.529 -21.578 6.23 1 96.12 184 SER A C 1
ATOM 1476 O O . SER A 1 184 ? 2.34 -20.453 5.762 1 96.12 184 SER A O 1
ATOM 1478 N N . VAL A 1 185 ? 1.649 -22.234 6.934 1 96.75 185 VAL A N 1
ATOM 1479 C CA . VAL A 1 185 ? 0.367 -21.609 7.246 1 96.75 185 VAL A CA 1
ATOM 1480 C C . VAL A 1 185 ? 0.591 -20.375 8.109 1 96.75 185 VAL A C 1
ATOM 1482 O O . VAL A 1 185 ? 0.071 -19.297 7.812 1 96.75 185 VAL A O 1
ATOM 1485 N N . VAL A 1 186 ? 1.371 -20.484 9.133 1 94.94 186 VAL A N 1
ATOM 1486 C CA . VAL A 1 186 ? 1.64 -19.406 10.07 1 94.94 186 VAL A CA 1
ATOM 1487 C C . VAL A 1 186 ? 2.354 -18.266 9.352 1 94.94 186 VAL A C 1
ATOM 1489 O O . VAL A 1 186 ? 1.977 -17.094 9.5 1 94.94 186 VAL A O 1
ATOM 1492 N N . ARG A 1 187 ? 3.336 -18.625 8.57 1 93 187 ARG A N 1
ATOM 1493 C CA . ARG A 1 187 ? 4.098 -17.625 7.828 1 93 187 ARG A CA 1
ATOM 1494 C C . ARG A 1 187 ? 3.195 -16.844 6.879 1 93 187 ARG A C 1
ATOM 1496 O O . ARG A 1 187 ? 3.395 -15.648 6.672 1 93 187 ARG A O 1
ATOM 1503 N N . SER A 1 188 ? 2.199 -17.484 6.406 1 95.44 188 SER A N 1
ATOM 1504 C CA . SER A 1 188 ? 1.332 -16.875 5.402 1 95.44 188 SER A CA 1
ATOM 1505 C C . SER A 1 188 ? 0.305 -15.953 6.051 1 95.44 188 SER A C 1
ATOM 1507 O O . SER A 1 188 ? -0.064 -14.93 5.473 1 95.44 188 SER A O 1
ATOM 1509 N N . PHE A 1 189 ? -0.132 -16.219 7.344 1 96.44 189 PHE A N 1
ATOM 1510 C CA . PHE A 1 189 ? -1.266 -15.492 7.895 1 96.44 189 PHE A CA 1
ATOM 1511 C C . PHE A 1 189 ? -0.824 -14.602 9.047 1 96.44 189 PHE A C 1
ATOM 1513 O O . PHE A 1 189 ? -1.532 -13.664 9.422 1 96.44 189 PHE A O 1
ATOM 1520 N N . LEU A 1 190 ? 0.308 -14.828 9.617 1 95.44 190 LEU A N 1
ATOM 1521 C CA . LEU A 1 190 ? 0.741 -14.086 10.805 1 95.44 190 LEU A CA 1
ATOM 1522 C C . LEU A 1 190 ? 0.86 -12.602 10.5 1 95.44 190 LEU A C 1
ATOM 1524 O O . LEU A 1 190 ? 0.349 -11.766 11.25 1 95.44 190 LEU A O 1
ATOM 1528 N N . PRO A 1 191 ? 1.582 -12.242 9.438 1 95.25 191 PRO A N 1
ATOM 1529 C CA . PRO A 1 191 ? 1.67 -10.812 9.148 1 95.25 191 PRO A CA 1
ATOM 1530 C C . PRO A 1 191 ? 0.3 -10.148 9.023 1 95.25 191 PRO A C 1
ATOM 1532 O O . PRO A 1 191 ? 0.105 -9.031 9.508 1 95.25 191 PRO A O 1
ATOM 1535 N N . PHE A 1 192 ? -0.67 -10.773 8.422 1 96.5 192 PHE A N 1
ATOM 1536 C CA . PHE A 1 192 ? -2.023 -10.25 8.289 1 96.5 192 PHE A CA 1
ATOM 1537 C C . PHE A 1 192 ? -2.654 -10.023 9.656 1 96.5 192 PHE A C 1
ATOM 1539 O O . PHE A 1 192 ? -3.25 -8.969 9.906 1 96.5 192 PHE A O 1
ATOM 1546 N N . VAL A 1 193 ? -2.541 -10.969 10.508 1 96.69 193 VAL A N 1
ATOM 1547 C CA . VAL A 1 193 ? -3.109 -10.883 11.852 1 96.69 193 VAL A CA 1
ATOM 1548 C C . VAL A 1 193 ? -2.484 -9.719 12.609 1 96.69 193 VAL A C 1
ATOM 1550 O O . VAL A 1 193 ? -3.188 -8.945 13.266 1 96.69 193 VAL A O 1
ATOM 1553 N N . VAL A 1 194 ? -1.207 -9.609 12.469 1 95.38 194 VAL A N 1
ATOM 1554 C CA . VAL A 1 194 ? -0.49 -8.531 13.148 1 95.38 194 VAL A CA 1
ATOM 1555 C C . VAL A 1 194 ? -0.972 -7.18 12.633 1 95.38 194 VAL A C 1
ATOM 1557 O O . VAL A 1 194 ? -1.245 -6.27 13.414 1 95.38 194 VAL A O 1
ATOM 1560 N N . VAL A 1 195 ? -1.056 -7.051 11.359 1 94.31 195 VAL A N 1
ATOM 1561 C CA . VAL A 1 195 ? -1.51 -5.812 10.734 1 94.31 195 VAL A CA 1
ATOM 1562 C C . VAL A 1 195 ? -2.92 -5.477 11.211 1 94.31 195 VAL A C 1
ATOM 1564 O O . VAL A 1 195 ? -3.207 -4.328 11.555 1 94.31 195 VAL A O 1
ATOM 1567 N N . VAL A 1 196 ? -3.791 -6.441 11.266 1 95.31 196 VAL A N 1
ATOM 1568 C CA . VAL A 1 196 ? -5.168 -6.23 11.703 1 95.31 196 VAL A CA 1
ATOM 1569 C C . VAL A 1 196 ? -5.184 -5.777 13.164 1 95.31 196 VAL A C 1
ATOM 1571 O O . VAL A 1 196 ? -5.887 -4.828 13.516 1 95.31 196 VAL A O 1
ATOM 1574 N N . CYS A 1 197 ? -4.395 -6.379 13.992 1 94.69 197 CYS A N 1
ATOM 1575 C CA . CYS A 1 197 ? -4.344 -6.035 15.414 1 94.69 197 CYS A CA 1
ATOM 1576 C C . CYS A 1 197 ? -3.84 -4.613 15.609 1 94.69 197 CYS A C 1
ATOM 1578 O O . CYS A 1 197 ? -4.453 -3.83 16.344 1 94.69 197 CYS A O 1
ATOM 1580 N N . ILE A 1 198 ? -2.793 -4.285 14.938 1 92.31 198 ILE A N 1
ATOM 1581 C CA . ILE A 1 198 ? -2.232 -2.943 15.055 1 92.31 198 ILE A CA 1
ATOM 1582 C C . ILE A 1 198 ? -3.223 -1.919 14.508 1 92.31 198 ILE A C 1
ATOM 1584 O O . ILE A 1 198 ? -3.43 -0.862 15.102 1 92.31 198 ILE A O 1
ATOM 1588 N N . GLY A 1 199 ? -3.768 -2.225 13.32 1 92.44 199 GLY A N 1
ATOM 1589 C CA . GLY A 1 199 ? -4.738 -1.326 12.719 1 92.44 199 GLY A CA 1
ATOM 1590 C C . GLY A 1 199 ? -5.93 -1.047 13.609 1 92.44 199 GLY A C 1
ATOM 1591 O O . GLY A 1 199 ? -6.336 0.105 13.773 1 92.44 199 GLY A O 1
ATOM 1592 N N . ILE A 1 200 ? -6.48 -2.08 14.227 1 91.88 200 ILE A N 1
ATOM 1593 C CA . ILE A 1 200 ? -7.625 -1.93 15.109 1 91.88 200 ILE A CA 1
ATOM 1594 C C . ILE A 1 200 ? -7.219 -1.141 16.359 1 91.88 200 ILE A C 1
ATOM 1596 O O . ILE A 1 200 ? -7.973 -0.295 16.844 1 91.88 200 ILE A O 1
ATOM 1600 N N . PHE A 1 201 ? -6.07 -1.426 16.859 1 89 201 PHE A N 1
ATOM 1601 C CA . PHE A 1 201 ? -5.57 -0.722 18.031 1 89 201 PHE A CA 1
ATOM 1602 C C . PHE A 1 201 ? -5.438 0.77 17.766 1 89 201 PHE A C 1
ATOM 1604 O O . PHE A 1 201 ? -5.758 1.598 18.609 1 89 201 PHE A O 1
ATOM 1611 N N . MET A 1 202 ? -5.066 1.093 16.594 1 84.31 202 MET A N 1
ATOM 1612 C CA . MET A 1 202 ? -4.762 2.479 16.25 1 84.31 202 MET A CA 1
ATOM 1613 C C . MET A 1 202 ? -6.027 3.227 15.828 1 84.31 202 MET A C 1
ATOM 1615 O O . MET A 1 202 ? -6.234 4.371 16.234 1 84.31 202 MET A O 1
ATOM 1619 N N . VAL A 1 203 ? -6.797 2.594 14.977 1 84.44 203 VAL A N 1
ATOM 1620 C CA . VAL A 1 203 ? -7.875 3.34 14.328 1 84.44 203 VAL A CA 1
ATOM 1621 C C . VAL A 1 203 ? -9.227 2.775 14.766 1 84.44 203 VAL A C 1
ATOM 1623 O O . VAL A 1 203 ? -10.258 3.436 14.617 1 84.44 203 VAL A O 1
ATOM 1626 N N . GLY A 1 204 ? -9.242 1.619 15.32 1 88.06 204 GLY A N 1
ATOM 1627 C CA . GLY A 1 204 ? -10.492 0.972 15.672 1 88.06 204 GLY A CA 1
ATOM 1628 C C . GLY A 1 204 ? -11.07 0.126 14.555 1 88.06 204 GLY A C 1
ATOM 1629 O O . GLY A 1 204 ? -10.328 -0.33 13.672 1 88.06 204 GLY A O 1
ATOM 1630 N N . TRP A 1 205 ? -12.383 -0.074 14.562 1 89.88 205 TRP A N 1
ATOM 1631 C CA . TRP A 1 205 ? -13.094 -1.001 13.688 1 89.88 205 TRP A CA 1
ATOM 1632 C C . TRP A 1 205 ? -13.109 -0.495 12.25 1 89.88 205 TRP A C 1
ATOM 1634 O O . TRP A 1 205 ? -13.18 -1.287 11.305 1 89.88 205 TRP A O 1
ATOM 1644 N N . PRO A 1 206 ? -13.047 0.849 12.016 1 88.94 206 PRO A N 1
ATOM 1645 C CA . PRO A 1 206 ? -13.039 1.318 10.633 1 88.94 206 PRO A CA 1
ATOM 1646 C C . PRO A 1 206 ? -11.852 0.777 9.836 1 88.94 206 PRO A C 1
ATOM 1648 O O . PRO A 1 206 ? -11.906 0.732 8.602 1 88.94 206 PRO A O 1
ATOM 1651 N N . PHE A 1 207 ? -10.875 0.336 10.57 1 92.81 207 PHE A N 1
ATOM 1652 C CA . PHE A 1 207 ? -9.727 -0.241 9.883 1 92.81 207 PHE A CA 1
ATOM 1653 C C . PHE A 1 207 ? -10.133 -1.49 9.109 1 92.81 207 PHE A C 1
ATOM 1655 O O . PHE A 1 207 ? -9.672 -1.709 7.988 1 92.81 207 PHE A O 1
ATOM 1662 N N . LEU A 1 208 ? -11 -2.225 9.703 1 93.88 208 LEU A N 1
ATOM 1663 C CA . LEU A 1 208 ? -11.461 -3.449 9.062 1 93.88 208 LEU A CA 1
ATOM 1664 C C . LEU A 1 208 ? -12.258 -3.131 7.797 1 93.88 208 LEU A C 1
ATOM 1666 O O . LEU A 1 208 ? -12.172 -3.855 6.805 1 93.88 208 LEU A O 1
ATOM 1670 N N . LEU A 1 209 ? -12.922 -2.031 7.852 1 92.12 209 LEU A N 1
ATOM 1671 C CA . LEU A 1 209 ? -13.656 -1.595 6.664 1 92.12 209 LEU A CA 1
ATOM 1672 C C . LEU A 1 209 ? -12.695 -1.165 5.562 1 92.12 209 LEU A C 1
ATOM 1674 O O . LEU A 1 209 ? -12.938 -1.428 4.383 1 92.12 209 LEU A O 1
ATOM 1678 N N . GLY A 1 210 ? -11.648 -0.51 5.957 1 91.25 210 GLY A N 1
ATOM 1679 C CA . GLY A 1 210 ? -10.617 -0.151 4.992 1 91.25 210 GLY A CA 1
ATOM 1680 C C . GLY A 1 210 ? -9.977 -1.355 4.336 1 91.25 210 GLY A C 1
ATOM 1681 O O . GLY A 1 210 ? -9.797 -1.382 3.115 1 91.25 210 GLY A O 1
ATOM 1682 N N . LEU A 1 211 ? -9.719 -2.336 5.172 1 93.5 211 LEU A N 1
ATOM 1683 C CA . LEU A 1 211 ? -9.102 -3.559 4.66 1 93.5 211 LEU A CA 1
ATOM 1684 C C . LEU A 1 211 ? -10.047 -4.277 3.701 1 93.5 211 LEU A C 1
ATOM 1686 O O . LEU A 1 211 ? -9.617 -4.766 2.652 1 93.5 211 LEU A O 1
ATOM 1690 N N . LEU A 1 212 ? -11.281 -4.324 4.109 1 93.75 212 LEU A N 1
ATOM 1691 C CA . LEU A 1 212 ? -12.281 -4.973 3.266 1 93.75 212 LEU A CA 1
ATOM 1692 C C . LEU A 1 212 ? -12.43 -4.238 1.938 1 93.75 212 LEU A C 1
ATOM 1694 O O . LEU A 1 212 ? -12.484 -4.867 0.878 1 93.75 212 LEU A O 1
ATOM 1698 N N . SER A 1 213 ? -12.484 -2.93 1.994 1 92.12 213 SER A N 1
ATOM 1699 C CA . SER A 1 213 ? -12.594 -2.127 0.78 1 92.12 213 SER A CA 1
ATOM 1700 C C . SER A 1 213 ? -11.391 -2.338 -0.132 1 92.12 213 SER A C 1
ATOM 1702 O O . SER A 1 213 ? -11.539 -2.459 -1.35 1 92.12 213 SER A O 1
ATOM 1704 N N . PHE A 1 214 ? -10.266 -2.418 0.468 1 92.56 214 PHE A N 1
ATOM 1705 C CA . PHE A 1 214 ? -9.039 -2.645 -0.285 1 92.56 214 PHE A CA 1
ATOM 1706 C C . PHE A 1 214 ? -9.078 -3.994 -0.995 1 92.56 214 PHE A C 1
ATOM 1708 O O . PHE A 1 214 ? -8.766 -4.086 -2.186 1 92.56 214 PHE A O 1
ATOM 1715 N N . SER A 1 215 ? -9.445 -5.008 -0.292 1 92.38 215 SER A N 1
ATOM 1716 C CA . SER A 1 215 ? -9.523 -6.355 -0.853 1 92.38 215 SER A CA 1
ATOM 1717 C C . SER A 1 215 ? -10.547 -6.43 -1.977 1 92.38 215 SER A C 1
ATOM 1719 O O . SER A 1 215 ? -10.297 -7.055 -3.01 1 92.38 215 SER A O 1
ATOM 1721 N N . LEU A 1 216 ? -11.641 -5.77 -1.775 1 93.25 216 LEU A N 1
ATOM 1722 C CA . LEU A 1 216 ? -12.695 -5.781 -2.785 1 93.25 216 LEU A CA 1
ATOM 1723 C C . LEU A 1 216 ? -12.258 -5.023 -4.035 1 93.25 216 LEU A C 1
ATOM 1725 O O . LEU A 1 216 ? -12.562 -5.438 -5.156 1 93.25 216 LEU A O 1
ATOM 1729 N N . LEU A 1 217 ? -11.57 -3.949 -3.797 1 93 217 LEU A N 1
ATOM 1730 C CA . LEU A 1 217 ? -11.07 -3.18 -4.93 1 93 217 LEU A CA 1
ATOM 1731 C C . LEU A 1 217 ? -10.07 -3.998 -5.738 1 93 217 LEU A C 1
ATOM 1733 O O . LEU A 1 217 ? -10.102 -3.984 -6.973 1 93 217 LEU A O 1
ATOM 1737 N N . LEU A 1 218 ? -9.227 -4.691 -5.066 1 92.31 218 LEU A N 1
ATOM 1738 C CA . LEU A 1 218 ? -8.242 -5.527 -5.738 1 92.31 218 LEU A CA 1
ATOM 1739 C C . LEU A 1 218 ? -8.914 -6.664 -6.504 1 92.31 218 LEU A C 1
ATOM 1741 O O . LEU A 1 218 ? -8.602 -6.902 -7.672 1 92.31 218 LEU A O 1
ATOM 1745 N N . MET A 1 219 ? -9.812 -7.293 -5.836 1 92.06 219 MET A N 1
ATOM 1746 C CA . MET A 1 219 ? -10.547 -8.367 -6.488 1 92.06 219 MET A CA 1
ATOM 1747 C C . MET A 1 219 ? -11.32 -7.848 -7.695 1 92.06 219 MET A C 1
ATOM 1749 O O . MET A 1 219 ? -11.32 -8.469 -8.758 1 92.06 219 MET A O 1
ATOM 1753 N N . GLY A 1 220 ? -11.969 -6.734 -7.496 1 92.62 220 GLY A N 1
ATOM 1754 C CA . GLY A 1 220 ? -12.695 -6.117 -8.594 1 92.62 220 GLY A CA 1
ATOM 1755 C C . GLY A 1 220 ? -11.812 -5.758 -9.773 1 92.62 220 GLY A C 1
ATOM 1756 O O . GLY A 1 220 ? -12.203 -5.953 -10.93 1 92.62 220 GLY A O 1
ATOM 1757 N N . TRP A 1 221 ? -10.672 -5.246 -9.492 1 92.94 221 TRP A N 1
ATOM 1758 C CA . TRP A 1 221 ? -9.719 -4.895 -10.547 1 92.94 221 TRP A CA 1
ATOM 1759 C C . TRP A 1 221 ? -9.398 -6.105 -11.414 1 92.94 221 TRP A C 1
ATOM 1761 O O . TRP A 1 221 ? -9.5 -6.039 -12.641 1 92.94 221 TRP A O 1
ATOM 1771 N N . PHE A 1 222 ? -9.07 -7.23 -10.805 1 92.75 222 PHE A N 1
ATOM 1772 C CA . PHE A 1 222 ? -8.664 -8.414 -11.547 1 92.75 222 PHE A CA 1
ATOM 1773 C C . PHE A 1 222 ? -9.852 -9.062 -12.242 1 92.75 222 PHE A C 1
ATOM 1775 O O . PHE A 1 222 ? -9.734 -9.539 -13.367 1 92.75 222 PHE A O 1
ATOM 1782 N N . LEU A 1 223 ? -10.984 -9.016 -11.617 1 92.94 223 LEU A N 1
ATOM 1783 C CA . LEU A 1 223 ? -12.172 -9.602 -12.234 1 92.94 223 LEU A CA 1
ATOM 1784 C C . LEU A 1 223 ? -12.633 -8.773 -13.422 1 92.94 223 LEU A C 1
ATOM 1786 O O . LEU A 1 223 ? -12.898 -9.32 -14.5 1 92.94 223 LEU A O 1
ATOM 1790 N N . ILE A 1 224 ? -12.719 -7.496 -13.234 1 92.19 224 ILE A N 1
ATOM 1791 C CA . ILE A 1 224 ? -13.164 -6.605 -14.297 1 92.19 224 ILE A CA 1
ATOM 1792 C C . ILE A 1 224 ? -12.141 -6.613 -15.43 1 92.19 224 ILE A C 1
ATOM 1794 O O . ILE A 1 224 ? -12.508 -6.699 -16.609 1 92.19 224 ILE A O 1
ATOM 1798 N N . GLY A 1 225 ? -10.914 -6.52 -15.062 1 90.06 225 GLY A N 1
ATOM 1799 C CA . GLY A 1 225 ? -9.859 -6.543 -16.062 1 90.06 225 GLY A CA 1
ATOM 1800 C C . GLY A 1 225 ? -9.844 -7.816 -16.891 1 90.06 225 GLY A C 1
ATOM 1801 O O . GLY A 1 225 ? -9.57 -7.781 -18.094 1 90.06 225 GLY A O 1
ATOM 1802 N N . THR A 1 226 ? -10.148 -8.93 -16.281 1 89.25 226 THR A N 1
ATOM 1803 C CA . THR A 1 226 ? -10.086 -10.227 -16.938 1 89.25 226 THR A CA 1
ATOM 1804 C C . THR A 1 226 ? -11.352 -10.492 -17.734 1 89.25 226 THR A C 1
ATOM 1806 O O . THR A 1 226 ? -11.281 -10.984 -18.875 1 89.25 226 THR A O 1
ATOM 1809 N N . TYR A 1 227 ? -12.453 -10.102 -17.281 1 89.19 227 TYR A N 1
ATOM 1810 C CA . TYR A 1 227 ? -13.688 -10.609 -17.859 1 89.19 227 TYR A CA 1
ATOM 1811 C C . TYR A 1 227 ? -14.438 -9.508 -18.609 1 89.19 227 TYR A C 1
ATOM 1813 O O . TYR A 1 227 ? -15.273 -9.781 -19.453 1 89.19 227 TYR A O 1
ATOM 1821 N N . ILE A 1 228 ? -14.18 -8.297 -18.25 1 86.44 228 ILE A N 1
ATOM 1822 C CA . ILE A 1 228 ? -14.938 -7.219 -18.891 1 86.44 228 ILE A CA 1
ATOM 1823 C C . ILE A 1 228 ? -14.062 -6.492 -19.891 1 86.44 228 ILE A C 1
ATOM 1825 O O . ILE A 1 228 ? -14.477 -6.266 -21.031 1 86.44 228 ILE A O 1
ATOM 1829 N N . VAL A 1 229 ? -12.922 -5.836 -19.391 1 79.31 229 VAL A N 1
ATOM 1830 C CA . VAL A 1 229 ? -12.055 -5.109 -20.312 1 79.31 229 VAL A CA 1
ATOM 1831 C C . VAL A 1 229 ? -11.219 -6.094 -21.125 1 79.31 229 VAL A C 1
ATOM 1833 O O . VAL A 1 229 ? -10.031 -6.281 -20.859 1 79.31 229 VAL A O 1
ATOM 1836 N N . ARG A 1 230 ? -11.711 -6.91 -21.797 1 65.56 230 ARG A N 1
ATOM 1837 C CA . ARG A 1 230 ? -11.109 -7.992 -22.578 1 65.56 230 ARG A CA 1
ATOM 1838 C C . ARG A 1 230 ? -9.688 -7.637 -23 1 65.56 230 ARG A C 1
ATOM 1840 O O . ARG A 1 230 ? -9.438 -6.539 -23.5 1 65.56 230 ARG A O 1
ATOM 1847 N N . ASN A 1 231 ? -8.609 -8.32 -22.578 1 60.97 231 ASN A N 1
ATOM 1848 C CA . ASN A 1 231 ? -7.219 -8.273 -23.031 1 60.97 231 ASN A CA 1
ATOM 1849 C C . ASN A 1 231 ? -6.406 -7.27 -22.219 1 60.97 231 ASN A C 1
ATOM 1851 O O . ASN A 1 231 ? -5.277 -6.934 -22.594 1 60.97 231 ASN A O 1
ATOM 1855 N N . LEU A 1 232 ? -6.934 -6.695 -21.203 1 54.47 232 LEU A N 1
ATOM 1856 C CA . LEU A 1 232 ? -6.117 -5.75 -20.453 1 54.47 232 LEU A CA 1
ATOM 1857 C C . LEU A 1 232 ? -5.012 -6.473 -19.688 1 54.47 232 LEU A C 1
ATOM 1859 O O . LEU A 1 232 ? -3.902 -5.949 -19.562 1 54.47 232 LEU A O 1
ATOM 1863 N N . LEU A 1 233 ? -5.258 -7.695 -19.328 1 61.72 233 LEU A N 1
ATOM 1864 C CA . LEU A 1 233 ? -4.32 -8.391 -18.453 1 61.72 233 LEU A CA 1
ATOM 1865 C C . LEU A 1 233 ? -3.572 -9.484 -19.203 1 61.72 233 LEU A C 1
ATOM 1867 O O . LEU A 1 233 ? -2.887 -10.305 -18.609 1 61.72 233 LEU A O 1
ATOM 1871 N N . GLU A 1 234 ? -3.826 -9.531 -20.5 1 60.09 234 GLU A N 1
ATOM 1872 C CA . GLU A 1 234 ? -3.139 -10.516 -21.328 1 60.09 234 GLU A CA 1
ATOM 1873 C C . GLU A 1 234 ? -2.051 -9.867 -22.172 1 60.09 234 GLU A C 1
ATOM 1875 O O . GLU A 1 234 ? -2.191 -8.711 -22.594 1 60.09 234 GLU A O 1
ATOM 1880 N N . MET B 1 1 ? 12.273 66.5 7.129 1 42.62 1 MET B N 1
ATOM 1881 C CA . MET B 1 1 ? 12.883 65.312 7.777 1 42.62 1 MET B CA 1
ATOM 1882 C C . MET B 1 1 ? 12.18 65 9.094 1 42.62 1 MET B C 1
ATOM 1884 O O . MET B 1 1 ? 12.094 63.844 9.492 1 42.62 1 MET B O 1
ATOM 1888 N N . GLU B 1 2 ? 11.562 66 9.797 1 52.56 2 GLU B N 1
ATOM 1889 C CA . GLU B 1 2 ? 10.953 65.812 11.109 1 52.56 2 GLU B CA 1
ATOM 1890 C C . GLU B 1 2 ? 9.523 65.312 10.984 1 52.56 2 GLU B C 1
ATOM 1892 O O . GLU B 1 2 ? 9.055 64.562 11.836 1 52.56 2 GLU B O 1
ATOM 1897 N N . ILE B 1 3 ? 8.758 65.688 9.977 1 58.72 3 ILE B N 1
ATOM 1898 C CA . ILE B 1 3 ? 7.371 65.25 9.805 1 58.72 3 ILE B CA 1
ATOM 1899 C C . ILE B 1 3 ? 7.332 63.75 9.422 1 58.72 3 ILE B C 1
ATOM 1901 O O . ILE B 1 3 ? 6.469 63.031 9.898 1 58.72 3 ILE B O 1
ATOM 1905 N N . ASN B 1 4 ? 8.359 63.25 8.672 1 51.44 4 ASN B N 1
ATOM 1906 C CA . ASN B 1 4 ? 8.375 61.844 8.297 1 51.44 4 ASN B CA 1
ATOM 1907 C C . ASN B 1 4 ? 8.688 60.969 9.5 1 51.44 4 ASN B C 1
ATOM 1909 O O . ASN B 1 4 ? 8.211 59.812 9.578 1 51.44 4 ASN B O 1
ATOM 1913 N N . ALA B 1 5 ? 9.406 61.531 10.531 1 61.31 5 ALA B N 1
ATOM 1914 C CA . ALA B 1 5 ? 9.742 60.781 11.727 1 61.31 5 ALA B CA 1
ATOM 1915 C C . ALA B 1 5 ? 8.539 60.625 12.656 1 61.31 5 ALA B C 1
ATOM 1917 O O . ALA B 1 5 ? 8.336 59.562 13.266 1 61.31 5 ALA B O 1
ATOM 1918 N N . SER B 1 6 ? 7.676 61.656 12.609 1 55.25 6 SER B N 1
ATOM 1919 C CA . SER B 1 6 ? 6.496 61.594 13.461 1 55.25 6 SER B CA 1
ATOM 1920 C C . SER B 1 6 ? 5.469 60.625 12.891 1 55.25 6 SER B C 1
ATOM 1922 O O . SER B 1 6 ? 4.816 59.875 13.641 1 55.25 6 SER B O 1
ATOM 1924 N N . TYR B 1 7 ? 5.309 60.594 11.547 1 50.69 7 TYR B N 1
ATOM 1925 C CA . TYR B 1 7 ? 4.387 59.656 10.914 1 50.69 7 TYR B CA 1
ATOM 1926 C C . TYR B 1 7 ? 4.883 58.219 11.062 1 50.69 7 TYR B C 1
ATOM 1928 O O . TYR B 1 7 ? 4.086 57.312 11.297 1 50.69 7 TYR B O 1
ATOM 1936 N N . ASP B 1 8 ? 6.215 58.062 11.031 1 52.97 8 ASP B N 1
ATOM 1937 C CA . ASP B 1 8 ? 6.766 56.719 11.227 1 52.97 8 ASP B CA 1
ATOM 1938 C C . ASP B 1 8 ? 6.566 56.25 12.664 1 52.97 8 ASP B C 1
ATOM 1940 O O . ASP B 1 8 ? 6.273 55.062 12.898 1 52.97 8 ASP B O 1
ATOM 1944 N N . ILE B 1 9 ? 6.68 57.219 13.625 1 55.53 9 ILE B N 1
ATOM 1945 C CA . ILE B 1 9 ? 6.457 56.844 15.016 1 55.53 9 ILE B CA 1
ATOM 1946 C C . ILE B 1 9 ? 4.973 56.594 15.25 1 55.53 9 ILE B C 1
ATOM 1948 O O . ILE B 1 9 ? 4.605 55.625 15.938 1 55.53 9 ILE B O 1
ATOM 1952 N N . GLU B 1 10 ? 4.113 57.375 14.625 1 50.28 10 GLU B N 1
ATOM 1953 C CA . GLU B 1 10 ? 2.686 57.125 14.797 1 50.28 10 GLU B CA 1
ATOM 1954 C C . GLU B 1 10 ? 2.268 55.844 14.094 1 50.28 10 GLU B C 1
ATOM 1956 O O . GLU B 1 10 ? 1.452 55.062 14.617 1 50.28 10 GLU B O 1
ATOM 1961 N N . LEU B 1 11 ? 2.758 55.594 12.891 1 50.03 11 LEU B N 1
ATOM 1962 C CA . LEU B 1 11 ? 2.494 54.312 12.219 1 50.03 11 LEU B CA 1
ATOM 1963 C C . LEU B 1 11 ? 3.086 53.156 13 1 50.03 11 LEU B C 1
ATOM 1965 O O . LEU B 1 11 ? 2.463 52.094 13.109 1 50.03 11 LEU B O 1
ATOM 1969 N N . SER B 1 12 ? 4.281 53.344 13.539 1 50.81 12 SER B N 1
ATOM 1970 C CA . SER B 1 12 ? 4.84 52.312 14.391 1 50.81 12 SER B CA 1
ATOM 1971 C C . SER B 1 12 ? 4.004 52.125 15.656 1 50.81 12 SER B C 1
ATOM 1973 O O . SER B 1 12 ? 3.824 51 16.125 1 50.81 12 SER B O 1
ATOM 1975 N N . ARG B 1 13 ? 3.604 53.219 16.266 1 52.22 13 ARG B N 1
ATOM 1976 C CA . ARG B 1 13 ? 2.758 53.156 17.453 1 52.22 13 ARG B CA 1
ATOM 1977 C C . ARG B 1 13 ? 1.376 52.594 17.109 1 52.22 13 ARG B C 1
ATOM 1979 O O . ARG B 1 13 ? 0.804 51.812 17.859 1 52.22 13 ARG B O 1
ATOM 1986 N N . SER B 1 14 ? 0.829 53.062 16.016 1 47.41 14 SER B N 1
ATOM 1987 C CA . SER B 1 14 ? -0.45 52.531 15.562 1 47.41 14 SER B CA 1
ATOM 1988 C C . SER B 1 14 ? -0.315 51.062 15.156 1 47.41 14 SER B C 1
ATOM 1990 O O . SER B 1 14 ? -1.19 50.25 15.445 1 47.41 14 SER B O 1
ATOM 1992 N N . THR B 1 15 ? 0.726 50.719 14.336 1 46.38 15 THR B N 1
ATOM 1993 C CA . THR B 1 15 ? 1.008 49.312 14.094 1 46.38 15 THR B CA 1
ATOM 1994 C C . THR B 1 15 ? 1.233 48.562 15.406 1 46.38 15 THR B C 1
ATOM 1996 O O . THR B 1 15 ? 0.752 47.438 15.578 1 46.38 15 THR B O 1
ATOM 1999 N N . GLU B 1 16 ? 1.971 49.156 16.297 1 46.06 16 GLU B N 1
ATOM 2000 C CA . GLU B 1 16 ? 2.09 48.594 17.641 1 46.06 16 GLU B CA 1
ATOM 2001 C C . GLU B 1 16 ? 0.734 48.531 18.328 1 46.06 16 GLU B C 1
ATOM 2003 O O . GLU B 1 16 ? 0.436 47.594 19.047 1 46.06 16 GLU B O 1
ATOM 2008 N N . ARG B 1 17 ? -0.033 49.594 18.281 1 44.34 17 ARG B N 1
ATOM 2009 C CA . ARG B 1 17 ? -1.354 49.594 18.891 1 44.34 17 ARG B CA 1
ATOM 2010 C C . ARG B 1 17 ? -2.301 48.656 18.172 1 44.34 17 ARG B C 1
ATOM 2012 O O . ARG B 1 17 ? -3.17 48.031 18.781 1 44.34 17 ARG B O 1
ATOM 2019 N N . MET B 1 18 ? -2.379 48.719 16.828 1 42.03 18 MET B N 1
ATOM 2020 C CA . MET B 1 18 ? -3.186 47.719 16.141 1 42.03 18 MET B CA 1
ATOM 2021 C C . MET B 1 18 ? -2.637 46.312 16.359 1 42.03 18 MET B C 1
ATOM 2023 O O . MET B 1 18 ? -3.123 45.344 15.766 1 42.03 18 MET B O 1
ATOM 2027 N N . GLN B 1 19 ? -1.411 46.188 16.688 1 45.72 19 GLN B N 1
ATOM 2028 C CA . GLN B 1 19 ? -1.177 44.875 17.312 1 45.72 19 GLN B CA 1
ATOM 2029 C C . GLN B 1 19 ? -2.359 44.469 18.172 1 45.72 19 GLN B C 1
ATOM 2031 O O . GLN B 1 19 ? -2.482 44.906 19.328 1 45.72 19 GLN B O 1
ATOM 2036 N N . HIS B 1 20 ? -3.607 44.656 17.719 1 49.69 20 HIS B N 1
ATOM 2037 C CA . HIS B 1 20 ? -4.762 44.062 18.391 1 49.69 20 HIS B CA 1
ATOM 2038 C C . HIS B 1 20 ? -4.332 42.969 19.344 1 49.69 20 HIS B C 1
ATOM 2040 O O . HIS B 1 20 ? -3.615 42.031 18.969 1 49.69 20 HIS B O 1
ATOM 2046 N N . GLU B 1 21 ? -4.164 43.219 20.516 1 63.88 21 GLU B N 1
ATOM 2047 C CA . GLU B 1 21 ? -3.883 42.344 21.656 1 63.88 21 GLU B CA 1
ATOM 2048 C C . GLU B 1 21 ? -4.492 40.969 21.453 1 63.88 21 GLU B C 1
ATOM 2050 O O . GLU B 1 21 ? -5.711 40.812 21.359 1 63.88 21 GLU B O 1
ATOM 2055 N N . LEU B 1 22 ? -3.859 40.188 20.688 1 81.56 22 LEU B N 1
ATOM 2056 C CA . LEU B 1 22 ? -4.305 38.781 20.594 1 81.56 22 LEU B CA 1
ATOM 2057 C C . LEU B 1 22 ? -4.66 38.25 21.969 1 81.56 22 LEU B C 1
ATOM 2059 O O . LEU B 1 22 ? -3.922 38.469 22.938 1 81.56 22 LEU B O 1
ATOM 2063 N N . TRP B 1 23 ? -5.855 37.906 22.062 1 84.88 23 TRP B N 1
ATOM 2064 C CA . TRP B 1 23 ? -6.246 37.281 23.328 1 84.88 23 TRP B CA 1
ATOM 2065 C C . TRP B 1 23 ? -5.363 36.094 23.641 1 84.88 23 TRP B C 1
ATOM 2067 O O . TRP B 1 23 ? -4.91 35.375 22.734 1 84.88 23 TRP B O 1
ATOM 2077 N N . PRO B 1 24 ? -5.074 35.969 24.891 1 91.69 24 PRO B N 1
ATOM 2078 C CA . PRO B 1 24 ? -4.242 34.812 25.297 1 91.69 24 PRO B CA 1
ATOM 2079 C C . PRO B 1 24 ? -4.898 33.469 24.984 1 91.69 24 PRO B C 1
ATOM 2081 O O . PRO B 1 24 ? -6.121 33.344 25.094 1 91.69 24 PRO B O 1
ATOM 2084 N N . LEU B 1 25 ? -4.062 32.5 24.594 1 94.38 25 LEU B N 1
ATOM 2085 C CA . LEU B 1 25 ? -4.531 31.156 24.297 1 94.38 25 LEU B CA 1
ATOM 2086 C C . LEU B 1 25 ? -4.461 30.281 25.547 1 94.38 25 LEU B C 1
ATOM 2088 O O . LEU B 1 25 ? -3.594 30.469 26.406 1 94.38 25 LEU B O 1
ATOM 2092 N N . ASP B 1 26 ? -5.414 29.359 25.656 1 94.88 26 ASP B N 1
ATOM 2093 C CA . ASP B 1 26 ? -5.27 28.312 26.672 1 94.88 26 ASP B CA 1
ATOM 2094 C C . ASP B 1 26 ? -4.047 27.438 26.375 1 94.88 26 ASP B C 1
ATOM 2096 O O . ASP B 1 26 ? -3.59 27.344 25.234 1 94.88 26 ASP B O 1
ATOM 2100 N N . PRO B 1 27 ? -3.494 26.875 27.422 1 96.25 27 PRO B N 1
ATOM 2101 C CA . PRO B 1 27 ? -2.367 25.953 27.203 1 96.25 27 PRO B CA 1
ATOM 2102 C C . PRO B 1 27 ? -2.773 24.688 26.453 1 96.25 27 PRO B C 1
ATOM 2104 O O . PRO B 1 27 ? -3.938 24.281 26.5 1 96.25 27 PRO B O 1
ATOM 2107 N N . VAL B 1 28 ? -1.816 24.125 25.781 1 97.62 28 VAL B N 1
ATOM 2108 C CA . VAL B 1 28 ? -2.014 22.828 25.125 1 97.62 28 VAL B CA 1
ATOM 2109 C C . VAL B 1 28 ? -2.342 21.766 26.172 1 97.62 28 VAL B C 1
ATOM 2111 O O . VAL B 1 28 ? -1.689 21.688 27.219 1 97.62 28 VAL B O 1
ATOM 2114 N N . ASP B 1 29 ? -3.404 21.031 25.969 1 97.5 29 ASP B N 1
ATOM 2115 C CA . ASP B 1 29 ? -3.846 19.953 26.844 1 97.5 29 ASP B CA 1
ATOM 2116 C C . ASP B 1 29 ? -4.086 18.672 26.047 1 97.5 29 ASP B C 1
ATOM 2118 O O . ASP B 1 29 ? -5.207 18.406 25.609 1 97.5 29 ASP B O 1
ATOM 2122 N N . PRO B 1 30 ? -3.061 17.891 25.969 1 96 30 PRO B N 1
ATOM 2123 C CA . PRO B 1 30 ? -3.191 16.656 25.172 1 96 30 PRO B CA 1
ATOM 2124 C C . PRO B 1 30 ? -4.238 15.703 25.75 1 96 30 PRO B C 1
ATOM 2126 O O . PRO B 1 30 ? -4.875 14.961 25 1 96 30 PRO B O 1
ATOM 2129 N N . LYS B 1 31 ? -4.43 15.656 27 1 94.75 31 LYS B N 1
ATOM 2130 C CA . LYS B 1 31 ? -5.406 14.766 27.641 1 94.75 31 LYS B CA 1
ATOM 2131 C C . LYS B 1 31 ? -6.824 15.094 27.172 1 94.75 31 LYS B C 1
ATOM 2133 O O . LYS B 1 31 ? -7.645 14.195 27 1 94.75 31 LYS B O 1
ATOM 2138 N N . LYS B 1 32 ? -7.027 16.375 26.938 1 95.69 32 LYS B N 1
ATOM 2139 C CA . LYS B 1 32 ? -8.344 16.797 26.469 1 95.69 32 LYS B CA 1
ATOM 2140 C C . LYS B 1 32 ? -8.359 17 24.969 1 95.69 32 LYS B C 1
ATOM 2142 O O . LYS B 1 32 ? -9.328 17.547 24.422 1 95.69 32 LYS B O 1
ATOM 2147 N N . ALA B 1 33 ? -7.285 16.672 24.328 1 96.31 33 ALA B N 1
ATOM 2148 C CA . ALA B 1 33 ? -7.137 16.812 22.875 1 96.31 33 ALA B CA 1
ATOM 2149 C C . ALA B 1 33 ? -7.371 18.25 22.438 1 96.31 33 ALA B C 1
ATOM 2151 O O . ALA B 1 33 ? -8.078 18.5 21.453 1 96.31 33 ALA B O 1
ATOM 2152 N N . LYS B 1 34 ? -6.863 19.188 23.203 1 98.31 34 LYS B N 1
ATOM 2153 C CA . LYS B 1 34 ? -6.945 20.594 22.875 1 98.31 34 LYS B CA 1
ATOM 2154 C C . LYS B 1 34 ? -5.57 21.172 22.547 1 98.31 34 LYS B C 1
ATOM 2156 O O . LYS B 1 34 ? -4.664 21.141 23.375 1 98.31 34 LYS B O 1
ATOM 2161 N N . PHE B 1 35 ? -5.41 21.703 21.375 1 98.56 35 PHE B N 1
ATOM 2162 C CA . PHE B 1 35 ? -4.145 22.219 20.859 1 98.56 35 PHE B CA 1
ATOM 2163 C C . PHE B 1 35 ? -4.328 23.578 20.219 1 98.56 35 PHE B C 1
ATOM 2165 O O . PHE B 1 35 ? -4.242 23.719 19 1 98.56 35 PHE B O 1
ATOM 2172 N N . PRO B 1 36 ? -4.516 24.609 21 1 98.62 36 PRO B N 1
ATOM 2173 C CA . PRO B 1 36 ? -4.824 25.922 20.453 1 98.62 36 PRO B CA 1
ATOM 2174 C C . PRO B 1 36 ? -3.779 26.406 19.453 1 98.62 36 PRO B C 1
ATOM 2176 O O . PRO B 1 36 ? -2.592 26.484 19.781 1 98.62 36 PRO B O 1
ATOM 2179 N N . CYS B 1 37 ? -4.223 26.719 18.25 1 98.44 37 CYS B N 1
ATOM 2180 C CA . CYS B 1 37 ? -3.436 27.281 17.172 1 98.44 37 CYS B CA 1
ATOM 2181 C C . CYS B 1 37 ? -2.236 26.406 16.844 1 98.44 37 CYS B C 1
ATOM 2183 O O . CYS B 1 37 ? -1.131 26.906 16.625 1 98.44 37 CYS B O 1
ATOM 2185 N N . CYS B 1 38 ? -2.482 25.094 16.812 1 98.81 38 CYS B N 1
ATOM 2186 C CA . CYS B 1 38 ? -1.399 24.156 16.531 1 98.81 38 CYS B CA 1
ATOM 2187 C C . CYS B 1 38 ? -1.618 23.453 15.195 1 98.81 38 CYS B C 1
ATOM 2189 O O . CYS B 1 38 ? -2.756 23.172 14.82 1 98.81 38 CYS B O 1
ATOM 2191 N N . LEU B 1 39 ? -0.546 23.234 14.508 1 98.88 39 LEU B N 1
ATOM 2192 C CA . LEU B 1 39 ? -0.455 22.156 13.516 1 98.88 39 LEU B CA 1
ATOM 2193 C C . LEU B 1 39 ? -0.226 20.812 14.195 1 98.88 39 LEU B C 1
ATOM 2195 O O . LEU B 1 39 ? 0.668 20.672 15.031 1 98.88 39 LEU B O 1
ATOM 2199 N N . VAL B 1 40 ? -1.041 19.828 13.875 1 98.81 40 VAL B N 1
ATOM 2200 C CA . VAL B 1 40 ? -0.949 18.547 14.562 1 98.81 40 VAL B CA 1
ATOM 2201 C C . VAL B 1 40 ? -0.716 17.422 13.539 1 98.81 40 VAL B C 1
ATOM 2203 O O . VAL B 1 40 ? -0.997 17.594 12.352 1 98.81 40 VAL B O 1
ATOM 2206 N N . TRP B 1 41 ? -0.188 16.312 14.062 1 98.56 41 TRP B N 1
ATOM 2207 C CA . TRP B 1 41 ? 0.208 15.203 13.203 1 98.56 41 TRP B CA 1
ATOM 2208 C C . TRP B 1 41 ? -0.004 13.867 13.906 1 98.56 41 TRP B C 1
ATOM 2210 O O . TRP B 1 41 ? 0.186 13.758 15.125 1 98.56 41 TRP B O 1
ATOM 2220 N N . ASN B 1 42 ? -0.455 12.875 13.25 1 97.25 42 ASN B N 1
ATOM 2221 C CA . ASN B 1 42 ? -0.431 11.477 13.688 1 97.25 42 ASN B CA 1
ATOM 2222 C C . ASN B 1 42 ? -0.119 10.531 12.531 1 97.25 42 ASN B C 1
ATOM 2224 O O . ASN B 1 42 ? -0.141 10.938 11.367 1 97.25 42 ASN B O 1
ATOM 2228 N N . PRO B 1 43 ? 0.366 9.336 12.859 1 96.25 43 PRO B N 1
ATOM 2229 C CA . PRO B 1 43 ? 0.713 8.406 11.781 1 96.25 43 PRO B CA 1
ATOM 2230 C C . PRO B 1 43 ? -0.508 7.934 10.992 1 96.25 43 PRO B C 1
ATOM 2232 O O . PRO B 1 43 ? -1.576 7.723 11.57 1 96.25 43 PRO B O 1
ATOM 2235 N N . LEU B 1 44 ? -0.377 7.871 9.719 1 94.44 44 LEU B N 1
ATOM 2236 C CA . LEU B 1 44 ? -1.4 7.32 8.836 1 94.44 44 LEU B CA 1
ATOM 2237 C C . LEU B 1 44 ? -1.31 5.801 8.781 1 94.44 44 LEU B C 1
ATOM 2239 O O . LEU B 1 44 ? -0.272 5.246 8.406 1 94.44 44 LEU B O 1
ATOM 2243 N N . PRO B 1 45 ? -2.354 5.121 9.172 1 92 45 PRO B N 1
ATOM 2244 C CA . PRO B 1 45 ? -2.295 3.656 9.117 1 92 45 PRO B CA 1
ATOM 2245 C C . PRO B 1 45 ? -1.875 3.137 7.742 1 92 45 PRO B C 1
ATOM 2247 O O . PRO B 1 45 ? -2.297 3.68 6.715 1 92 45 PRO B O 1
ATOM 2250 N N . VAL B 1 46 ? -1.047 2.098 7.738 1 90 46 VAL B N 1
ATOM 2251 C CA . VAL B 1 46 ? -0.494 1.372 6.602 1 90 46 VAL B CA 1
ATOM 2252 C C . VAL B 1 46 ? 0.599 2.207 5.938 1 90 46 VAL B C 1
ATOM 2254 O O . VAL B 1 46 ? 1.747 1.768 5.832 1 90 46 VAL B O 1
ATOM 2257 N N . VAL B 1 47 ? 0.284 3.473 5.547 1 92.56 47 VAL B N 1
ATOM 2258 C CA . VAL B 1 47 ? 1.264 4.297 4.848 1 92.56 47 VAL B CA 1
ATOM 2259 C C . VAL B 1 47 ? 2.451 4.582 5.766 1 92.56 47 VAL B C 1
ATOM 2261 O O . VAL B 1 47 ? 3.605 4.406 5.367 1 92.56 47 VAL B O 1
ATOM 2264 N N . SER B 1 48 ? 2.186 4.949 7.012 1 95.19 48 SER B N 1
ATOM 2265 C CA . SER B 1 48 ? 3.244 5.289 7.957 1 95.19 48 SER B CA 1
ATOM 2266 C C . SER B 1 48 ? 4.012 4.047 8.398 1 95.19 48 SER B C 1
ATOM 2268 O O . SER B 1 48 ? 5.117 4.152 8.93 1 95.19 48 SER B O 1
ATOM 2270 N N . TRP B 1 49 ? 3.395 2.891 8.273 1 93.88 49 TRP B N 1
ATOM 2271 C CA . TRP B 1 49 ? 4.082 1.65 8.625 1 93.88 49 TRP B CA 1
ATOM 2272 C C . TRP B 1 49 ? 5.195 1.345 7.629 1 93.88 49 TRP B C 1
ATOM 2274 O O . TRP B 1 49 ? 6.121 0.588 7.934 1 93.88 49 TRP B O 1
ATOM 2284 N N . LEU B 1 50 ? 5.004 1.849 6.43 1 94 50 LEU B N 1
ATOM 2285 C CA . LEU B 1 50 ? 5.992 1.653 5.371 1 94 50 LEU B CA 1
ATOM 2286 C C . LEU B 1 50 ? 6.891 2.877 5.234 1 94 50 LEU B C 1
ATOM 2288 O O . LEU B 1 50 ? 8.047 2.758 4.828 1 94 50 LEU B O 1
ATOM 2292 N N . ALA B 1 51 ? 6.332 4.066 5.551 1 93.62 51 ALA B N 1
ATOM 2293 C CA . ALA B 1 51 ? 7.035 5.348 5.531 1 93.62 51 ALA B CA 1
ATOM 2294 C C . ALA B 1 51 ? 6.742 6.156 6.793 1 93.62 51 ALA B C 1
ATOM 2296 O O . ALA B 1 51 ? 5.871 7.027 6.789 1 93.62 51 ALA B O 1
ATOM 2297 N N . PRO B 1 52 ? 7.434 5.969 7.898 1 91 52 PRO B N 1
ATOM 2298 C CA . PRO B 1 52 ? 7.043 6.406 9.242 1 91 52 PRO B CA 1
ATOM 2299 C C . PRO B 1 52 ? 6.941 7.926 9.359 1 91 52 PRO B C 1
ATOM 2301 O O . PRO B 1 52 ? 6.281 8.438 10.266 1 91 52 PRO B O 1
ATOM 2304 N N . PHE B 1 53 ? 7.426 8.797 8.453 1 88.75 53 PHE B N 1
ATOM 2305 C CA . PHE B 1 53 ? 7.352 10.242 8.656 1 88.75 53 PHE B CA 1
ATOM 2306 C C . PHE B 1 53 ? 6.23 10.844 7.816 1 88.75 53 PHE B C 1
ATOM 2308 O O . PHE B 1 53 ? 5.902 12.023 7.969 1 88.75 53 PHE B O 1
ATOM 2315 N N . ILE B 1 54 ? 5.66 10.023 7.039 1 93.38 54 ILE B N 1
ATOM 2316 C CA . ILE B 1 54 ? 4.477 10.461 6.312 1 93.38 54 ILE B CA 1
ATOM 2317 C C . ILE B 1 54 ? 3.227 10.18 7.141 1 93.38 54 ILE B C 1
ATOM 2319 O O . ILE B 1 54 ? 3.01 9.055 7.59 1 93.38 54 ILE B O 1
ATOM 2323 N N . GLY B 1 55 ? 2.451 11.18 7.395 1 96.44 55 GLY B N 1
ATOM 2324 C CA . GLY B 1 55 ? 1.279 11 8.234 1 96.44 55 GLY B CA 1
ATOM 2325 C C . GLY B 1 55 ? 0.176 12 7.938 1 96.44 55 GLY B C 1
ATOM 2326 O O . GLY B 1 55 ? 0.135 12.586 6.855 1 96.44 55 GLY B O 1
ATOM 2327 N N . HIS B 1 56 ? -0.766 12.055 8.875 1 97.62 56 HIS B N 1
ATOM 2328 C CA . HIS B 1 56 ? -1.943 12.914 8.758 1 97.62 56 HIS B CA 1
ATOM 2329 C C . HIS B 1 56 ? -1.77 14.195 9.562 1 97.62 56 HIS B C 1
ATOM 2331 O O . HIS B 1 56 ? -1.227 14.18 10.664 1 97.62 56 HIS B O 1
ATOM 2337 N N . VAL B 1 57 ? -2.25 15.281 8.945 1 98.62 57 VAL B N 1
ATOM 2338 C CA . VAL B 1 57 ? -2.107 16.547 9.656 1 98.62 57 VAL B CA 1
ATOM 2339 C C . VAL B 1 57 ? -3.463 17.234 9.758 1 98.62 57 VAL B C 1
ATOM 2341 O O . VAL B 1 57 ? -4.395 16.906 9.016 1 98.62 57 VAL B O 1
ATOM 2344 N N . GLY B 1 58 ? -3.572 18.078 10.703 1 98.69 58 GLY B N 1
ATOM 2345 C CA . GLY B 1 58 ? -4.703 18.969 10.938 1 98.69 58 GLY B CA 1
ATOM 2346 C C . GLY B 1 58 ? -4.305 20.297 11.555 1 98.69 58 GLY B C 1
ATOM 2347 O O . GLY B 1 58 ? -3.146 20.484 11.93 1 98.69 58 GLY B O 1
ATOM 2348 N N . LEU B 1 59 ? -5.211 21.219 11.547 1 98.75 59 LEU B N 1
ATOM 2349 C CA . LEU B 1 59 ? -5.012 22.547 12.141 1 98.75 59 LEU B CA 1
ATOM 2350 C C . LEU B 1 59 ? -6.051 22.812 13.219 1 98.75 59 LEU B C 1
ATOM 2352 O O . LEU B 1 59 ? -7.227 22.484 13.055 1 98.75 59 LEU B O 1
ATOM 2356 N N . CYS B 1 60 ? -5.602 23.484 14.266 1 98.81 60 CYS B N 1
ATOM 2357 C CA . CYS B 1 60 ? -6.492 23.641 15.406 1 98.81 60 CYS B CA 1
ATOM 2358 C C . CYS B 1 60 ? -6.949 25.094 15.531 1 98.81 60 CYS B C 1
ATOM 2360 O O . CYS B 1 60 ? -6.168 26.016 15.289 1 98.81 60 CYS B O 1
ATOM 2362 N N . ARG B 1 61 ? -8.125 25.234 16 1 98.31 61 ARG B N 1
ATOM 2363 C CA . ARG B 1 61 ? -8.68 26.547 16.328 1 98.31 61 ARG B CA 1
ATOM 2364 C C . ARG B 1 61 ? -8.008 27.141 17.562 1 98.31 61 ARG B C 1
ATOM 2366 O O . ARG B 1 61 ? -7.184 26.484 18.203 1 98.31 61 ARG B O 1
ATOM 2373 N N . GLU B 1 62 ? -8.43 28.375 17.844 1 97.62 62 GLU B N 1
ATOM 2374 C CA . GLU B 1 62 ? -7.918 29.047 19.031 1 97.62 62 GLU B CA 1
ATOM 2375 C C . GLU B 1 62 ? -8.352 28.328 20.312 1 97.62 62 GLU B C 1
ATOM 2377 O O . GLU B 1 62 ? -7.641 28.359 21.312 1 97.62 62 GLU B O 1
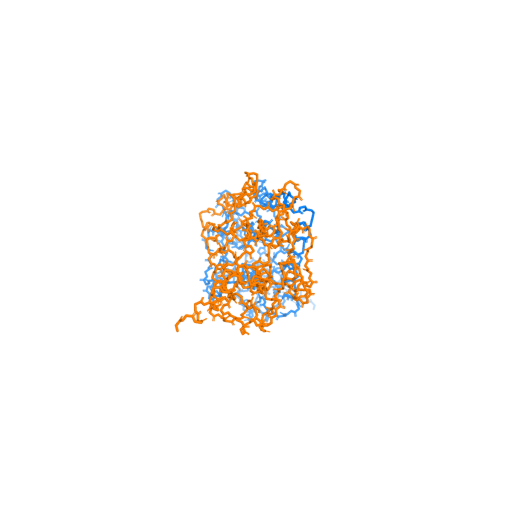ATOM 2382 N N . ASP B 1 63 ? -9.438 27.609 20.281 1 97 63 ASP B N 1
ATOM 2383 C CA . ASP B 1 63 ? -9.922 26.891 21.453 1 97 63 ASP B CA 1
ATOM 2384 C C . ASP B 1 63 ? -9.305 25.484 21.531 1 97 63 ASP B C 1
ATOM 2386 O O . ASP B 1 63 ? -9.609 24.719 22.438 1 97 63 ASP B O 1
ATOM 2390 N N . GLY B 1 64 ? -8.547 25.109 20.578 1 98.38 64 GLY B N 1
ATOM 2391 C CA . GLY B 1 64 ? -7.793 23.875 20.609 1 98.38 64 GLY B CA 1
ATOM 2392 C C . GLY B 1 64 ? -8.438 22.766 19.812 1 98.38 64 GLY B C 1
ATOM 2393 O O . GLY B 1 64 ? -7.848 21.688 19.641 1 98.38 64 GLY B O 1
ATOM 2394 N N . VAL B 1 65 ? -9.609 23.016 19.328 1 98 65 VAL B N 1
ATOM 2395 C CA . VAL B 1 65 ? -10.336 22.016 18.547 1 98 65 VAL B CA 1
ATOM 2396 C C . VAL B 1 65 ? -9.641 21.797 17.219 1 98 65 VAL B C 1
ATOM 2398 O O . VAL B 1 65 ? -9.258 22.75 16.531 1 98 65 VAL B O 1
ATOM 2401 N N . VAL B 1 66 ? -9.508 20.531 16.844 1 98.25 66 VAL B N 1
ATOM 2402 C CA . VAL B 1 66 ? -8.766 20.172 15.648 1 98.25 66 VAL B CA 1
ATOM 2403 C C . VAL B 1 66 ? -9.711 20.125 14.445 1 98.25 66 VAL B C 1
ATOM 2405 O O . VAL B 1 66 ? -10.828 19.609 14.547 1 98.25 66 VAL B O 1
ATOM 2408 N N . LEU B 1 67 ? -9.312 20.672 13.305 1 98.44 67 LEU B N 1
ATOM 2409 C CA . LEU B 1 67 ? -9.93 20.516 11.992 1 98.44 67 LEU B CA 1
ATOM 2410 C C . LEU B 1 67 ? -8.992 19.781 11.039 1 98.44 67 LEU B C 1
ATOM 2412 O O . LEU B 1 67 ? -7.801 20.109 10.977 1 98.44 67 LEU B O 1
ATOM 2416 N N . ASP B 1 68 ? -9.516 18.781 10.352 1 98.19 68 ASP B N 1
ATOM 2417 C CA . ASP B 1 68 ? -8.672 18.078 9.391 1 98.19 68 ASP B CA 1
ATOM 2418 C C . ASP B 1 68 ? -9.484 17.609 8.18 1 98.19 68 ASP B C 1
ATOM 2420 O O . ASP B 1 68 ? -10.664 17.266 8.312 1 98.19 68 ASP B O 1
ATOM 2424 N N . PHE B 1 69 ? -8.883 17.719 6.992 1 98 69 PHE B N 1
ATOM 2425 C CA . PHE B 1 69 ? -9.43 17.203 5.738 1 98 69 PHE B CA 1
ATOM 2426 C C . PHE B 1 69 ? -9.07 15.742 5.543 1 98 69 PHE B C 1
ATOM 2428 O O . PHE B 1 69 ? -7.914 15.414 5.27 1 98 69 PHE B O 1
ATOM 2435 N N . SER B 1 70 ? -10.047 14.82 5.711 1 93.94 70 SER B N 1
ATOM 2436 C CA . SER B 1 70 ? -9.727 13.398 5.73 1 93.94 70 SER B CA 1
ATOM 2437 C C . SER B 1 70 ? -10.641 12.609 4.801 1 93.94 70 SER B C 1
ATOM 2439 O O . SER B 1 70 ? -10.625 11.383 4.793 1 93.94 70 SER B O 1
ATOM 2441 N N . GLY B 1 71 ? -11.461 13.297 4.031 1 92.81 71 GLY B N 1
ATOM 2442 C CA . GLY B 1 71 ? -12.383 12.703 3.074 1 92.81 71 GLY B CA 1
ATOM 2443 C C . GLY B 1 71 ? -12.953 13.703 2.088 1 92.81 71 GLY B C 1
ATOM 2444 O O . GLY B 1 71 ? -12.914 14.906 2.33 1 92.81 71 GLY B O 1
ATOM 2445 N N . SER B 1 72 ? -13.516 13.164 1.038 1 94.25 72 SER B N 1
ATOM 2446 C CA . SER B 1 72 ? -14.086 14.023 0.009 1 94.25 72 SER B CA 1
ATOM 2447 C C . SER B 1 72 ? -15.25 14.844 0.557 1 94.25 72 SER B C 1
ATOM 2449 O O . SER B 1 72 ? -16.156 14.297 1.186 1 94.25 72 SER B O 1
ATOM 2451 N N . ASN B 1 73 ? -15.148 16.141 0.329 1 93.56 73 ASN B N 1
ATOM 2452 C CA . ASN B 1 73 ? -16.188 17.109 0.663 1 93.56 73 ASN B CA 1
ATOM 2453 C C . ASN B 1 73 ? -16.5 17.094 2.154 1 93.56 73 ASN B C 1
ATOM 2455 O O . ASN B 1 73 ? -17.656 17.281 2.549 1 93.56 73 ASN B O 1
ATOM 2459 N N . PHE B 1 74 ? -15.453 16.734 2.865 1 91.38 74 PHE B N 1
ATOM 2460 C CA . PHE B 1 74 ? -15.711 16.578 4.293 1 91.38 74 PHE B CA 1
ATOM 2461 C C . PHE B 1 74 ? -14.492 17 5.109 1 91.38 74 PHE B C 1
ATOM 2463 O O . PHE B 1 74 ? -13.406 16.438 4.938 1 91.38 74 PHE B O 1
ATOM 2470 N N . VAL B 1 75 ? -14.703 18 5.992 1 96.12 75 VAL B N 1
ATOM 2471 C CA . VAL B 1 75 ? -13.695 18.391 6.969 1 96.12 75 VAL B CA 1
ATOM 2472 C C . VAL B 1 75 ? -14.141 17.984 8.367 1 96.12 75 VAL B C 1
ATOM 2474 O O . VAL B 1 75 ? -15.234 18.344 8.812 1 96.12 75 VAL B O 1
ATOM 2477 N N . ASN B 1 76 ? -13.312 17.219 9.039 1 96.12 76 ASN B N 1
ATOM 2478 C CA . ASN B 1 76 ? -13.602 16.75 10.391 1 96.12 76 ASN B CA 1
ATOM 2479 C C . ASN B 1 76 ? -13.375 17.859 11.422 1 96.12 76 ASN B C 1
ATOM 2481 O O . ASN B 1 76 ? -12.391 18.594 11.336 1 96.12 76 ASN B O 1
ATOM 2485 N N . ILE B 1 77 ? -14.297 17.969 12.359 1 95.62 77 ILE B N 1
ATOM 2486 C CA . ILE B 1 77 ? -14.18 18.922 13.461 1 95.62 77 ILE B CA 1
ATOM 2487 C C . ILE B 1 77 ? -14.117 18.172 14.789 1 95.62 77 ILE B C 1
ATOM 2489 O O . ILE B 1 77 ? -14.984 17.359 15.094 1 95.62 77 ILE B O 1
ATOM 2493 N N . ASP B 1 78 ? -13.055 18.344 15.57 1 92.19 78 ASP B N 1
ATOM 2494 C CA . ASP B 1 78 ? -12.844 17.891 16.938 1 92.19 78 ASP B CA 1
ATOM 2495 C C . ASP B 1 78 ? -12.32 16.453 16.953 1 92.19 78 ASP B C 1
ATOM 2497 O O . ASP B 1 78 ? -11.5 16.094 17.812 1 92.19 78 ASP B O 1
ATOM 2501 N N . GLU B 1 79 ? -12.742 15.586 16.109 1 91.69 79 GLU B N 1
ATOM 2502 C CA . GLU B 1 79 ? -12.242 14.219 16.078 1 91.69 79 GLU B CA 1
ATOM 2503 C C . GLU B 1 79 ? -11.148 14.055 15.023 1 91.69 79 GLU B C 1
ATOM 2505 O O . GLU B 1 79 ? -11.438 13.82 13.844 1 91.69 79 GLU B O 1
ATOM 2510 N N . PHE B 1 80 ? -9.961 14.18 15.539 1 95.38 80 PHE B N 1
ATOM 2511 C CA . PHE B 1 80 ? -8.82 14.031 14.641 1 95.38 80 PHE B CA 1
ATOM 2512 C C . PHE B 1 80 ? -8.828 12.648 13.992 1 95.38 80 PHE B C 1
ATOM 2514 O O . PHE B 1 80 ? -8.914 11.633 14.68 1 95.38 80 PHE B O 1
ATOM 2521 N N . ALA B 1 81 ? -8.727 12.641 12.773 1 93.19 81 ALA B N 1
ATOM 2522 C CA . ALA B 1 81 ? -8.812 11.383 12.039 1 93.19 81 ALA B CA 1
ATOM 2523 C C . ALA B 1 81 ? -7.641 10.461 12.367 1 93.19 81 ALA B C 1
ATOM 2525 O O . ALA B 1 81 ? -6.539 10.938 12.664 1 93.19 81 ALA B O 1
ATOM 2526 N N . PHE B 1 82 ? -7.805 9.102 12.414 1 91.69 82 PHE B N 1
ATOM 2527 C CA . PHE B 1 82 ? -6.836 8.016 12.484 1 91.69 82 PHE B CA 1
ATOM 2528 C C . PHE B 1 82 ? -6.223 7.93 13.875 1 91.69 82 PHE B C 1
ATOM 2530 O O . PHE B 1 82 ? -5.156 7.336 14.055 1 91.69 82 PHE B O 1
ATOM 2537 N N . GLY B 1 83 ? -6.785 8.711 14.828 1 90.44 83 GLY B N 1
ATOM 2538 C CA . GLY B 1 83 ? -6.32 8.539 16.203 1 90.44 83 GLY B CA 1
ATOM 2539 C C . GLY B 1 83 ? -5.891 9.844 16.844 1 90.44 83 GLY B C 1
ATOM 2540 O O . GLY B 1 83 ? -6.109 10.922 16.297 1 90.44 83 GLY B O 1
ATOM 2541 N N . ALA B 1 84 ? -5.277 9.703 17.984 1 94.12 84 ALA B N 1
ATOM 2542 C CA . ALA B 1 84 ? -4.898 10.852 18.797 1 94.12 84 ALA B CA 1
ATOM 2543 C C . ALA B 1 84 ? -3.695 11.578 18.188 1 94.12 84 ALA B C 1
ATOM 2545 O O . ALA B 1 84 ? -2.873 10.961 17.516 1 94.12 84 ALA B O 1
ATOM 2546 N N . VAL B 1 85 ? -3.596 12.852 18.484 1 97.56 85 VAL B N 1
ATOM 2547 C CA . VAL B 1 85 ? -2.457 13.664 18.062 1 97.56 85 VAL B CA 1
ATOM 2548 C C . VAL B 1 85 ? -1.166 13.07 18.625 1 97.56 85 VAL B C 1
ATOM 2550 O O . VAL B 1 85 ? -1.108 12.672 19.781 1 97.56 85 VAL B O 1
ATOM 2553 N N . ALA B 1 86 ? -0.179 12.977 17.75 1 97.69 86 ALA B N 1
ATOM 2554 C CA . ALA B 1 86 ? 1.113 12.438 18.172 1 97.69 86 ALA B CA 1
ATOM 2555 C C . ALA B 1 86 ? 2.16 13.539 18.266 1 97.69 86 ALA B C 1
ATOM 2557 O O .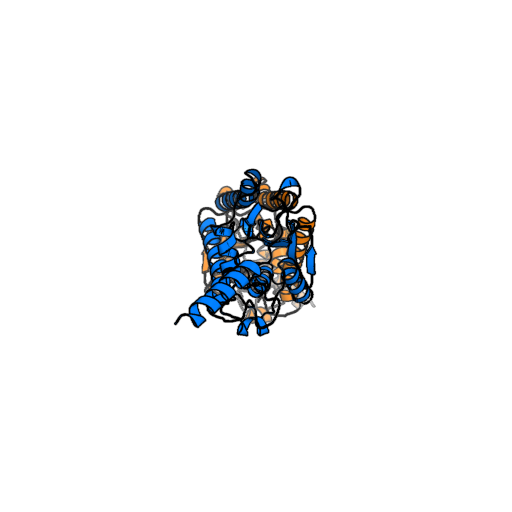 ALA B 1 86 ? 3.01 13.523 19.156 1 97.69 86 ALA B O 1
ATOM 2558 N N . ARG B 1 87 ? 2.129 14.461 17.359 1 98.5 87 ARG B N 1
ATOM 2559 C CA . ARG B 1 87 ? 3.02 15.617 17.344 1 98.5 87 ARG B CA 1
ATOM 2560 C C . ARG B 1 87 ? 2.234 16.906 17.141 1 98.5 87 ARG B C 1
ATOM 2562 O O . ARG B 1 87 ? 1.136 16.891 16.578 1 98.5 87 ARG B O 1
ATOM 2569 N N . TYR B 1 88 ? 2.834 18 17.641 1 98.81 88 TYR B N 1
ATOM 2570 C CA . TYR B 1 88 ? 2.197 19.297 17.438 1 98.81 88 TYR B CA 1
ATOM 2571 C C . TYR B 1 88 ? 3.232 20.406 17.406 1 98.81 88 TYR B C 1
ATOM 2573 O O . TYR B 1 88 ? 4.332 20.266 17.938 1 98.81 88 TYR B O 1
ATOM 2581 N N . VAL B 1 89 ? 2.977 21.453 16.734 1 98.56 89 VAL B N 1
ATOM 2582 C CA . VAL B 1 89 ? 3.725 22.703 16.75 1 98.56 89 VAL B CA 1
ATOM 2583 C C . VAL B 1 89 ? 2.76 23.875 16.906 1 98.56 89 VAL B C 1
ATOM 2585 O O . VAL B 1 89 ? 1.818 24.031 16.125 1 98.56 89 VAL B O 1
ATOM 2588 N N . GLN B 1 90 ? 2.912 24.562 17.969 1 98.31 90 GLN B N 1
ATOM 2589 C CA . GLN B 1 90 ? 2.082 25.75 18.156 1 98.31 90 GLN B CA 1
ATOM 2590 C C . GLN B 1 90 ? 2.557 26.906 17.266 1 98.31 90 GLN B C 1
ATOM 2592 O O . GLN B 1 90 ? 3.723 27.297 17.328 1 98.31 90 GLN B O 1
ATOM 2597 N N . LEU B 1 91 ? 1.665 27.344 16.469 1 98.12 91 LEU B N 1
ATOM 2598 C CA . LEU B 1 91 ? 2.002 28.391 15.523 1 98.12 91 LEU B CA 1
ATOM 2599 C C . LEU B 1 91 ? 1.744 29.781 16.125 1 98.12 91 LEU B C 1
ATOM 2601 O O . LEU B 1 91 ? 0.702 30 16.75 1 98.12 91 LEU B O 1
ATOM 2605 N N . ASP B 1 92 ? 2.707 30.656 15.969 1 95.94 92 ASP B N 1
ATOM 2606 C CA . ASP B 1 92 ? 2.639 32 16.531 1 95.94 92 ASP B CA 1
ATOM 2607 C C . ASP B 1 92 ? 1.727 32.906 15.695 1 95.94 92 ASP B C 1
ATOM 2609 O O . ASP B 1 92 ? 2.051 33.25 14.555 1 95.94 92 ASP B O 1
ATOM 2613 N N . ARG B 1 93 ? 0.691 33.344 16.281 1 94.38 93 ARG B N 1
ATOM 2614 C CA . ARG B 1 93 ? -0.281 34.188 15.586 1 94.38 93 ARG B CA 1
ATOM 2615 C C . ARG B 1 93 ? 0.333 35.5 15.18 1 94.38 93 ARG B C 1
ATOM 2617 O O . ARG B 1 93 ? -0.149 36.188 14.258 1 94.38 93 ARG B O 1
ATOM 2624 N N . ARG B 1 94 ? 1.383 35.938 15.812 1 91.94 94 ARG B N 1
ATOM 2625 C CA . ARG B 1 94 ? 2.041 37.188 15.5 1 91.94 94 ARG B CA 1
ATOM 2626 C C . ARG B 1 94 ? 2.709 37.125 14.133 1 91.94 94 ARG B C 1
ATOM 2628 O O . ARG B 1 94 ? 3.053 38.188 13.562 1 91.94 94 ARG B O 1
ATOM 2635 N N . GLN B 1 95 ? 2.887 35.875 13.688 1 93.5 95 GLN B N 1
ATOM 2636 C CA . GLN B 1 95 ? 3.516 35.719 12.383 1 93.5 95 GLN B CA 1
ATOM 2637 C C . GLN B 1 95 ? 2.473 35.719 11.266 1 93.5 95 GLN B C 1
ATOM 2639 O O . GLN B 1 95 ? 2.799 35.438 10.109 1 93.5 95 GLN B O 1
ATOM 2644 N N . CYS B 1 96 ? 1.238 35.969 11.617 1 91.94 96 CYS B N 1
ATOM 2645 C CA . CYS B 1 96 ? 0.142 36 10.648 1 91.94 96 CYS B CA 1
ATOM 2646 C C . CYS B 1 96 ? -0.206 37.438 10.25 1 91.94 96 CYS B C 1
ATOM 2648 O O . CYS B 1 96 ? 0.086 38.375 10.984 1 91.94 96 CYS B O 1
ATOM 2650 N N . CYS B 1 97 ? -0.809 37.562 9.086 1 85.69 97 CYS B N 1
ATOM 2651 C CA . CYS B 1 97 ? -1.35 38.844 8.625 1 85.69 97 CYS B CA 1
ATOM 2652 C C . CYS B 1 97 ? -2.871 38.875 8.727 1 85.69 97 CYS B C 1
ATOM 2654 O O . CYS B 1 97 ? -3.549 38.094 8.047 1 85.69 97 CYS B O 1
ATOM 2656 N N . PHE B 1 98 ? -3.393 39.75 9.648 1 81.56 98 PHE B N 1
ATOM 2657 C CA . PHE B 1 98 ? -4.824 39.906 9.867 1 81.56 98 PHE B CA 1
ATOM 2658 C C . PHE B 1 98 ? -5.289 41.312 9.438 1 81.56 98 PHE B C 1
ATOM 2660 O O . PHE B 1 98 ? -5.535 42.188 10.281 1 81.56 98 PHE B O 1
ATOM 2667 N N . PRO B 1 99 ? -5.434 41.469 8.195 1 75.56 99 PRO B N 1
ATOM 2668 C CA . PRO B 1 99 ? -5.805 42.812 7.781 1 75.56 99 PRO B CA 1
ATOM 2669 C C . PRO B 1 99 ? -7.277 43.125 8.039 1 75.56 99 PRO B C 1
ATOM 2671 O O . PRO B 1 99 ? -8.156 42.375 7.629 1 75.56 99 PRO B O 1
ATOM 2674 N N . PRO B 1 100 ? -7.484 44.188 8.867 1 69.19 100 PRO B N 1
ATOM 2675 C CA . PRO B 1 100 ? -8.883 44.594 9.062 1 69.19 100 PRO B CA 1
ATOM 2676 C C . PRO B 1 100 ? -9.516 45.156 7.789 1 69.19 100 PRO B C 1
ATOM 2678 O O . PRO B 1 100 ? -10.742 45.156 7.652 1 69.19 100 PRO B O 1
ATOM 2681 N N . ASN B 1 101 ? -8.711 45.75 7.004 1 65.19 101 ASN B N 1
ATOM 2682 C CA . ASN B 1 101 ? -9.109 46.281 5.703 1 65.19 101 ASN B CA 1
ATOM 2683 C C . ASN B 1 101 ? -8.047 46 4.641 1 65.19 101 ASN B C 1
ATOM 2685 O O . ASN B 1 101 ? -6.973 45.5 4.949 1 65.19 101 ASN B O 1
ATOM 2689 N N . LEU B 1 102 ? -8.344 46.188 3.412 1 63.5 102 LEU B N 1
ATOM 2690 C CA . LEU B 1 102 ? -7.477 45.844 2.293 1 63.5 102 LEU B CA 1
ATOM 2691 C C . LEU B 1 102 ? -6.16 46.594 2.371 1 63.5 102 LEU B C 1
ATOM 2693 O O . LEU B 1 102 ? -5.148 46.156 1.819 1 63.5 102 LEU B O 1
ATOM 2697 N N . SER B 1 103 ? -6.152 47.625 3.115 1 63.19 103 SER B N 1
ATOM 2698 C CA . SER B 1 103 ? -4.977 48.5 3.121 1 63.19 103 SER B CA 1
ATOM 2699 C C . SER B 1 103 ? -4.09 48.219 4.332 1 63.19 103 SER B C 1
ATOM 2701 O O . SER B 1 103 ? -2.943 48.688 4.383 1 63.19 103 SER B O 1
ATOM 2703 N N . ALA B 1 104 ? -4.562 47.375 5.258 1 68.25 104 ALA B N 1
ATOM 2704 C CA . ALA B 1 104 ? -3.848 47.25 6.523 1 68.25 104 ALA B CA 1
ATOM 2705 C C . ALA B 1 104 ? -3.201 45.844 6.625 1 68.25 104 ALA B C 1
ATOM 2707 O O . ALA B 1 104 ? -3.564 45.062 7.488 1 68.25 104 ALA B O 1
ATOM 2708 N N . HIS B 1 105 ? -2.299 45.688 5.641 1 74.25 105 HIS B N 1
ATOM 2709 C CA . HIS B 1 105 ? -1.568 44.438 5.684 1 74.25 105 HIS B CA 1
ATOM 2710 C C . HIS B 1 105 ? -0.246 44.594 6.43 1 74.25 105 HIS B C 1
ATOM 2712 O O . HIS B 1 105 ? 0.401 45.625 6.34 1 74.25 105 HIS B O 1
ATOM 2718 N N . THR B 1 106 ? 0.068 43.625 7.195 1 71.88 106 THR B N 1
ATOM 2719 C CA . THR B 1 106 ? 1.379 43.594 7.832 1 71.88 106 THR B CA 1
ATOM 2720 C C . THR B 1 106 ? 2.383 42.812 6.973 1 71.88 106 THR B C 1
ATOM 2722 O O . THR B 1 106 ? 3.59 42.906 7.215 1 71.88 106 THR B O 1
ATOM 2725 N N . CYS B 1 107 ? 1.826 42.188 5.879 1 76.06 107 CYS B N 1
ATOM 2726 C CA . CYS B 1 107 ? 2.711 41.406 5.047 1 76.06 107 CYS B CA 1
ATOM 2727 C C . CYS B 1 107 ? 2.996 42.094 3.721 1 76.06 107 CYS B C 1
ATOM 2729 O O . CYS B 1 107 ? 2.4 43.125 3.42 1 76.06 107 CYS B O 1
ATOM 2731 N N . LYS B 1 108 ? 4.02 41.562 2.928 1 75.12 108 LYS B N 1
ATOM 2732 C CA . LYS B 1 108 ? 4.449 42.125 1.657 1 75.12 108 LYS B CA 1
ATOM 2733 C C . LYS B 1 108 ? 3.625 41.594 0.496 1 75.12 108 LYS B C 1
ATOM 2735 O O . LYS B 1 108 ? 3.924 41.844 -0.668 1 75.12 108 LYS B O 1
ATOM 2740 N N . HIS B 1 109 ? 2.631 40.844 0.822 1 73 109 HIS B N 1
ATOM 2741 C CA . HIS B 1 109 ? 1.903 40.156 -0.234 1 73 109 HIS B CA 1
ATOM 2742 C C . HIS B 1 109 ? 0.461 40.625 -0.321 1 73 109 HIS B C 1
ATOM 2744 O O . HIS B 1 109 ? -0.454 39.844 -0.557 1 73 109 HIS B O 1
ATOM 2750 N N . SER B 1 110 ? 0.153 41.844 -0.179 1 69.69 110 SER B N 1
ATOM 2751 C CA . SER B 1 110 ? -1.198 42.406 -0.145 1 69.69 110 SER B CA 1
ATOM 2752 C C . SER B 1 110 ? -1.976 42.031 -1.404 1 69.69 110 SER B C 1
ATOM 2754 O O . SER B 1 110 ? -3.164 41.719 -1.336 1 69.69 110 SER B O 1
ATOM 2756 N N . TYR B 1 111 ? -1.287 41.969 -2.494 1 69.12 111 TYR B N 1
ATOM 2757 C CA . TYR B 1 111 ? -1.958 41.688 -3.756 1 69.12 111 TYR B CA 1
ATOM 2758 C C . TYR B 1 111 ? -2.359 40.219 -3.83 1 69.12 111 TYR B C 1
ATOM 2760 O O . TYR B 1 111 ? -3.385 39.875 -4.426 1 69.12 111 TYR B O 1
ATOM 2768 N N . ARG B 1 112 ? -1.603 39.375 -3.178 1 71.5 112 ARG B N 1
ATOM 2769 C CA . ARG B 1 112 ? -1.863 37.938 -3.27 1 71.5 112 ARG B CA 1
ATOM 2770 C C . ARG B 1 112 ? -3.023 37.562 -2.369 1 71.5 112 ARG B C 1
ATOM 2772 O O . ARG B 1 112 ? -3.646 36.5 -2.578 1 71.5 112 ARG B O 1
ATOM 2779 N N . HIS B 1 113 ? -3.309 38.344 -1.394 1 74.06 113 HIS B N 1
ATOM 2780 C CA . HIS B 1 113 ? -4.445 38.094 -0.517 1 74.06 113 HIS B CA 1
ATOM 2781 C C . HIS B 1 113 ? -5.754 38.094 -1.299 1 74.06 113 HIS B C 1
ATOM 2783 O O . HIS B 1 113 ? -6.73 37.469 -0.889 1 74.06 113 HIS B O 1
ATOM 2789 N N . THR B 1 114 ? -5.688 38.75 -2.445 1 67.5 114 THR B N 1
ATOM 2790 C CA . THR B 1 114 ? -6.883 38.781 -3.279 1 67.5 114 THR B CA 1
ATOM 2791 C C . THR B 1 114 ? -7.148 37.406 -3.908 1 67.5 114 THR B C 1
ATOM 2793 O O . THR B 1 114 ? -8.305 37.031 -4.074 1 67.5 114 THR B O 1
ATOM 2796 N N . GLU B 1 115 ? -6.137 36.75 -4.133 1 68.81 115 GLU B N 1
ATOM 2797 C CA . GLU B 1 115 ? -6.266 35.438 -4.785 1 68.81 115 GLU B CA 1
ATOM 2798 C C . GLU B 1 115 ? -6.512 34.344 -3.766 1 68.81 115 GLU B C 1
ATOM 2800 O O . GLU B 1 115 ? -7.348 33.469 -3.984 1 68.81 115 GLU B O 1
ATOM 2805 N N . ASN B 1 116 ? -5.828 34.438 -2.701 1 72 116 ASN B N 1
ATOM 2806 C CA . ASN B 1 116 ? -5.867 33.344 -1.731 1 72 116 ASN B CA 1
ATOM 2807 C C . ASN B 1 116 ? -6.828 33.656 -0.586 1 72 116 ASN B C 1
ATOM 2809 O O . ASN B 1 116 ? -7.184 32.75 0.184 1 72 116 ASN B O 1
ATOM 2813 N N . GLY B 1 117 ? -7.285 34.844 -0.563 1 75.31 117 GLY B N 1
ATOM 2814 C CA . GLY B 1 117 ? -8.18 35.281 0.5 1 75.31 117 GLY B CA 1
ATOM 2815 C C . GLY B 1 117 ? -7.449 35.875 1.687 1 75.31 117 GLY B C 1
ATOM 2816 O O . GLY B 1 117 ? -6.223 35.781 1.774 1 75.31 117 GLY B O 1
ATOM 2817 N N . THR B 1 118 ? -8.125 36.656 2.479 1 76.94 118 THR B N 1
ATOM 2818 C CA . THR B 1 118 ? -7.645 37.25 3.717 1 76.94 118 THR B CA 1
ATOM 2819 C C . THR B 1 118 ? -8.469 36.781 4.91 1 76.94 118 THR B C 1
ATOM 2821 O O . THR B 1 118 ? -9.531 36.188 4.734 1 76.94 118 THR B O 1
ATOM 2824 N N . ALA B 1 119 ? -7.805 36.875 6.02 1 84.75 119 ALA B N 1
ATOM 2825 C CA . ALA B 1 119 ? -8.523 36.562 7.246 1 84.75 119 ALA B CA 1
ATOM 2826 C C . ALA B 1 119 ? -8.289 37.625 8.32 1 84.75 119 ALA B C 1
ATOM 2828 O O . ALA B 1 119 ? -7.188 38.156 8.438 1 84.75 119 ALA B O 1
ATOM 2829 N N . ILE B 1 120 ? -9.352 37.812 8.977 1 86.19 120 ILE B N 1
ATOM 2830 C CA . ILE B 1 120 ? -9.258 38.844 10 1 86.19 120 ILE B CA 1
ATOM 2831 C C . ILE B 1 120 ? -8.797 38.25 11.32 1 86.19 120 ILE B C 1
ATOM 2833 O O . ILE B 1 120 ? -8.312 38.969 12.203 1 86.19 120 ILE B O 1
ATOM 2837 N N . THR B 1 121 ? -9.086 36.969 11.5 1 90.44 121 THR B N 1
ATOM 2838 C CA . THR B 1 121 ? -8.602 36.25 12.656 1 90.44 121 THR B CA 1
ATOM 2839 C C . THR B 1 121 ? -8.164 34.844 12.258 1 90.44 121 THR B C 1
ATOM 2841 O O . THR B 1 121 ? -8.398 34.406 11.133 1 90.44 121 THR B O 1
ATOM 2844 N N . TRP B 1 122 ? -7.508 34.156 13.227 1 95.5 122 TRP B N 1
ATOM 2845 C CA . TRP B 1 122 ? -7.098 32.781 13.047 1 95.5 122 TRP B CA 1
ATOM 2846 C C . TRP B 1 122 ? -8.297 31.891 12.727 1 95.5 122 TRP B C 1
ATOM 2848 O O . TRP B 1 122 ? -8.297 31.172 11.727 1 95.5 122 TRP B O 1
ATOM 2858 N N . ASP B 1 123 ? -9.32 31.984 13.484 1 96.38 123 ASP B N 1
ATOM 2859 C CA . ASP B 1 123 ? -10.484 31.125 13.32 1 96.38 123 ASP B CA 1
ATOM 2860 C C . ASP B 1 123 ? -11.258 31.469 12.055 1 96.38 123 ASP B C 1
ATOM 2862 O O . ASP B 1 123 ? -11.852 30.594 11.422 1 96.38 123 ASP B O 1
ATOM 2866 N N . ASP B 1 124 ? -11.227 32.719 11.688 1 93.88 124 ASP B N 1
ATOM 2867 C CA . ASP B 1 124 ? -11.836 33.125 10.43 1 93.88 124 ASP B CA 1
ATOM 2868 C C . ASP B 1 124 ? -11.148 32.438 9.242 1 93.88 124 ASP B C 1
ATOM 2870 O O . ASP B 1 124 ? -11.805 31.984 8.312 1 93.88 124 ASP B O 1
ATOM 2874 N N . ALA B 1 125 ? -9.844 32.438 9.258 1 95.12 125 ALA B N 1
ATOM 2875 C CA . ALA B 1 125 ? -9.078 31.766 8.211 1 95.12 125 ALA B CA 1
ATOM 2876 C C . ALA B 1 125 ? -9.43 30.281 8.133 1 95.12 125 ALA B C 1
ATOM 2878 O O . ALA B 1 125 ? -9.641 29.75 7.043 1 95.12 125 ALA B O 1
ATOM 2879 N N . LEU B 1 126 ? -9.5 29.672 9.281 1 97.19 126 LEU B N 1
ATOM 2880 C CA . LEU B 1 126 ? -9.836 28.25 9.344 1 97.19 126 LEU B CA 1
ATOM 2881 C C . LEU B 1 126 ? -11.242 28 8.812 1 97.19 126 LEU B C 1
ATOM 2883 O O . LEU B 1 126 ? -11.469 27.031 8.086 1 97.19 126 LEU B O 1
ATOM 2887 N N . GLN B 1 127 ? -12.148 28.844 9.156 1 95.75 127 GLN B N 1
ATOM 2888 C CA . GLN B 1 127 ? -13.523 28.703 8.688 1 95.75 127 GLN B CA 1
ATOM 2889 C C . GLN B 1 127 ? -13.609 28.859 7.172 1 95.75 127 GLN B C 1
ATOM 2891 O O . GLN B 1 127 ? -14.312 28.094 6.504 1 95.75 127 GLN B O 1
ATOM 2896 N N . SER B 1 128 ? -12.961 29.812 6.672 1 94.38 128 SER B N 1
ATOM 2897 C CA . SER B 1 128 ? -12.938 30.016 5.23 1 94.38 128 SER B CA 1
ATOM 2898 C C . SER B 1 128 ? -12.312 28.828 4.508 1 94.38 128 SER B C 1
ATOM 2900 O O . SER B 1 128 ? -12.82 28.391 3.471 1 94.38 128 SER B O 1
ATOM 2902 N N . THR B 1 129 ? -11.242 28.312 5.039 1 96.44 129 THR B N 1
ATOM 2903 C CA . THR B 1 129 ? -10.594 27.141 4.469 1 96.44 129 THR B CA 1
ATOM 2904 C C . THR B 1 129 ? -11.523 25.922 4.512 1 96.44 129 THR B C 1
ATOM 2906 O O . THR B 1 129 ? -11.609 25.172 3.545 1 96.44 129 THR B O 1
ATOM 2909 N N . MET B 1 130 ? -12.188 25.734 5.637 1 96.94 130 MET B N 1
ATOM 2910 C CA . MET B 1 130 ? -13.141 24.641 5.781 1 96.94 130 MET B CA 1
ATOM 2911 C C . MET B 1 130 ? -14.211 24.719 4.699 1 96.94 130 MET B C 1
ATOM 2913 O O . MET B 1 130 ? -14.523 23.703 4.066 1 96.94 130 MET B O 1
ATOM 2917 N N . ARG B 1 131 ? -14.742 25.891 4.461 1 94.5 131 ARG B N 1
ATOM 2918 C CA . ARG B 1 131 ? -15.766 26.078 3.443 1 94.5 131 ARG B CA 1
ATOM 2919 C C . ARG B 1 131 ? -15.227 25.75 2.055 1 94.5 131 ARG B C 1
ATOM 2921 O O . ARG B 1 131 ? -15.922 25.156 1.24 1 94.5 131 ARG B O 1
ATOM 2928 N N . TYR B 1 132 ? -14.039 26.125 1.851 1 94.25 132 TYR B N 1
ATOM 2929 C CA . TYR B 1 132 ? -13.398 25.859 0.569 1 94.25 132 TYR B CA 1
ATOM 2930 C C . TYR B 1 132 ? -13.219 24.359 0.347 1 94.25 132 TYR B C 1
ATOM 2932 O O . TYR B 1 132 ? -13.5 23.844 -0.74 1 94.25 132 TYR B O 1
ATOM 2940 N N . PHE B 1 133 ? -12.859 23.578 1.315 1 96.19 133 PHE B N 1
ATOM 2941 C CA . PHE B 1 133 ? -12.523 22.172 1.171 1 96.19 133 PHE B CA 1
ATOM 2942 C C . PHE B 1 133 ? -13.766 21.297 1.322 1 96.19 133 PHE B C 1
ATOM 2944 O O . PHE B 1 133 ? -13.734 20.109 1.023 1 96.19 133 PHE B O 1
ATOM 2951 N N . ASP B 1 134 ? -14.828 21.922 1.826 1 94.5 134 ASP B N 1
ATOM 2952 C CA . ASP B 1 134 ? -16.094 21.219 1.887 1 94.5 134 ASP B CA 1
ATOM 2953 C C . ASP B 1 134 ? -16.609 20.875 0.487 1 94.5 134 ASP B C 1
ATOM 2955 O O . ASP B 1 134 ? -17.547 20.094 0.335 1 94.5 134 ASP B O 1
ATOM 2959 N N . ASN B 1 135 ? -15.93 21.359 -0.537 1 92.31 135 ASN B N 1
ATOM 2960 C CA . ASN B 1 135 ? -16.328 21.094 -1.912 1 92.31 135 ASN B CA 1
ATOM 2961 C C . ASN B 1 135 ? -15.195 20.469 -2.721 1 92.31 135 ASN B C 1
ATOM 2963 O O . ASN B 1 135 ? -15.227 20.484 -3.953 1 92.31 135 ASN B O 1
ATOM 2967 N N . LYS B 1 136 ? -14.242 20 -2.059 1 95.25 136 LYS B N 1
ATOM 2968 C CA . LYS B 1 136 ? -13.086 19.438 -2.752 1 95.25 136 LYS B CA 1
ATOM 2969 C C . LYS B 1 136 ? -13.078 17.906 -2.648 1 95.25 136 LYS B C 1
ATOM 2971 O O . LYS B 1 136 ? -13.539 17.344 -1.654 1 95.25 136 LYS B O 1
ATOM 2976 N N . THR B 1 137 ? -12.625 17.234 -3.627 1 94.88 137 THR B N 1
ATOM 2977 C CA . THR B 1 137 ? -12.438 15.797 -3.631 1 94.88 137 THR B CA 1
ATOM 2978 C C . THR B 1 137 ? -11.102 15.422 -2.994 1 94.88 137 THR B C 1
ATOM 2980 O O . THR B 1 137 ? -10.062 15.961 -3.359 1 94.88 137 THR B O 1
ATOM 2983 N N . TYR B 1 138 ? -11.18 14.508 -2.061 1 94.81 138 TYR B N 1
ATOM 2984 C CA . TYR B 1 138 ? -9.977 14.07 -1.355 1 94.81 138 TYR B CA 1
ATOM 2985 C C . TYR B 1 138 ? -9.172 13.094 -2.209 1 94.81 138 TYR B C 1
ATOM 2987 O O . TYR B 1 138 ? -9.734 12.188 -2.83 1 94.81 138 TYR B O 1
ATOM 2995 N N . ASN B 1 139 ? -7.949 13.289 -2.285 1 93.25 139 ASN B N 1
ATOM 2996 C CA . ASN B 1 139 ? -6.973 12.383 -2.879 1 93.25 139 ASN B CA 1
ATOM 2997 C C . ASN B 1 139 ? -5.656 12.391 -2.111 1 93.25 139 ASN B C 1
ATOM 2999 O O . ASN B 1 139 ? -4.996 13.43 -2.018 1 93.25 139 ASN B O 1
ATOM 3003 N N . LEU B 1 140 ? -5.305 11.25 -1.585 1 90.81 140 LEU B N 1
ATOM 3004 C CA . LEU B 1 140 ? -4.129 11.133 -0.732 1 90.81 140 LEU B CA 1
ATOM 3005 C C . LEU B 1 140 ? -2.896 11.711 -1.425 1 90.81 140 LEU B C 1
ATOM 3007 O O . LEU B 1 140 ? -2.027 12.289 -0.773 1 90.81 140 LEU B O 1
ATOM 3011 N N . PHE B 1 141 ? -2.898 11.703 -2.754 1 91.19 141 PHE B N 1
ATOM 3012 C CA . PHE B 1 141 ? -1.672 12.016 -3.479 1 91.19 141 PHE B CA 1
ATOM 3013 C C . PHE B 1 141 ? -1.735 13.422 -4.062 1 91.19 141 PHE B C 1
ATOM 3015 O O . PHE B 1 141 ? -0.73 13.945 -4.551 1 91.19 141 PHE B O 1
ATOM 3022 N N . THR B 1 142 ? -2.812 14.047 -4.066 1 91.25 142 THR B N 1
ATOM 3023 C CA . THR B 1 142 ? -2.93 15.352 -4.703 1 91.25 142 THR B CA 1
ATOM 3024 C C . THR B 1 142 ? -3.559 16.359 -3.746 1 91.25 142 THR B C 1
ATOM 3026 O O . THR B 1 142 ? -2.855 17.172 -3.145 1 91.25 142 THR B O 1
ATOM 3029 N N . CYS B 1 143 ? -4.863 16.266 -3.514 1 93.81 143 CYS B N 1
ATOM 3030 C CA . CYS B 1 143 ? -5.605 17.141 -2.607 1 93.81 143 CYS B CA 1
ATOM 3031 C C . CYS B 1 143 ? -5.941 16.406 -1.309 1 93.81 143 CYS B C 1
ATOM 3033 O O . CYS B 1 143 ? -6.859 15.594 -1.268 1 93.81 143 CYS B O 1
ATOM 3035 N N . ASN B 1 144 ? -5.148 16.719 -0.309 1 95.88 144 ASN B N 1
ATOM 3036 C CA . ASN B 1 144 ? -5.242 15.969 0.942 1 95.88 144 ASN B CA 1
ATOM 3037 C C . ASN B 1 144 ? -5.195 16.906 2.152 1 95.88 144 ASN B C 1
ATOM 3039 O O . ASN B 1 144 ? -5.414 18.109 2.021 1 95.88 144 ASN B O 1
ATOM 3043 N N . CYS B 1 145 ? -4.941 16.312 3.307 1 97.5 145 CYS B N 1
ATOM 3044 C CA . CYS B 1 145 ? -4.945 17.062 4.559 1 97.5 145 CYS B CA 1
ATOM 3045 C C . CYS B 1 145 ? -3.832 18.109 4.574 1 97.5 145 CYS B C 1
ATOM 3047 O O . CYS B 1 145 ? -3.988 19.172 5.156 1 97.5 145 CYS B O 1
ATOM 3049 N N . HIS B 1 146 ? -2.693 17.844 3.92 1 97.56 146 HIS B N 1
ATOM 3050 C CA . HIS B 1 146 ? -1.611 18.812 3.855 1 97.56 146 HIS B CA 1
ATOM 3051 C C . HIS B 1 146 ? -2.01 20.031 3.014 1 97.56 146 HIS B C 1
ATOM 3053 O O . HIS B 1 146 ? -1.648 21.156 3.338 1 97.56 146 HIS B O 1
ATOM 3059 N N . SER B 1 147 ? -2.742 19.766 1.952 1 96.06 147 SER B N 1
ATOM 3060 C CA . SER B 1 147 ? -3.268 20.859 1.132 1 96.06 147 SER B CA 1
ATOM 3061 C C . SER B 1 147 ? -4.184 21.766 1.94 1 96.06 147 SER B C 1
ATOM 3063 O O . SER B 1 147 ? -4.156 22.984 1.781 1 96.06 147 SER B O 1
ATOM 3065 N N . PHE B 1 148 ? -4.98 21.141 2.732 1 97.75 148 PHE B N 1
ATOM 3066 C CA . PHE B 1 148 ? -5.887 21.875 3.615 1 97.75 148 PHE B CA 1
ATOM 3067 C C . PHE B 1 148 ? -5.113 22.828 4.512 1 97.75 148 PHE B C 1
ATOM 3069 O O . PHE B 1 148 ? -5.434 24.016 4.578 1 97.75 148 PHE B O 1
ATOM 3076 N N . VAL B 1 149 ? -4.098 22.328 5.113 1 98.44 149 VAL B N 1
ATOM 3077 C CA . VAL B 1 149 ? -3.289 23.109 6.035 1 98.44 149 VAL B CA 1
ATOM 3078 C C . VAL B 1 149 ? -2.553 24.203 5.266 1 98.44 149 VAL B C 1
ATOM 3080 O O . VAL B 1 149 ? -2.518 25.359 5.695 1 98.44 149 VAL B O 1
ATOM 3083 N N . ALA B 1 150 ? -2.006 23.859 4.148 1 96.81 150 ALA B N 1
ATOM 3084 C CA . ALA B 1 150 ? -1.284 24.828 3.326 1 96.81 150 ALA B CA 1
ATOM 3085 C C . ALA B 1 150 ? -2.193 25.984 2.918 1 96.81 150 ALA B C 1
ATOM 3087 O O . ALA B 1 150 ? -1.79 27.156 2.973 1 96.81 150 ALA B O 1
ATOM 3088 N N . ASN B 1 151 ? -3.354 25.656 2.486 1 95.56 151 ASN B N 1
ATOM 3089 C CA . ASN B 1 151 ? -4.32 26.672 2.078 1 95.56 151 ASN B CA 1
ATOM 3090 C C . ASN B 1 151 ? -4.594 27.672 3.203 1 95.56 151 ASN B C 1
ATOM 3092 O O . ASN B 1 151 ? -4.621 28.875 2.975 1 95.56 151 ASN B O 1
ATOM 3096 N N . CYS B 1 152 ? -4.805 27.188 4.391 1 96.88 152 CYS B N 1
ATOM 3097 C CA . CYS B 1 152 ? -5.078 28.047 5.535 1 96.88 152 CYS B CA 1
ATOM 3098 C C . CYS B 1 152 ? -3.875 28.922 5.863 1 96.88 152 CYS B C 1
ATOM 3100 O O . CYS B 1 152 ? -4.02 30.125 6.098 1 96.88 152 CYS B O 1
ATOM 3102 N N . LEU B 1 153 ? -2.699 28.344 5.855 1 96.56 153 LEU B N 1
ATOM 3103 C CA . LEU B 1 153 ? -1.49 29.109 6.168 1 96.56 153 LEU B CA 1
ATOM 3104 C C . LEU B 1 153 ? -1.247 30.188 5.125 1 96.56 153 LEU B C 1
ATOM 3106 O O . LEU B 1 153 ? -0.735 31.266 5.453 1 96.56 153 LEU B O 1
ATOM 3110 N N . ASN B 1 154 ? -1.569 29.875 3.916 1 93.94 154 ASN B N 1
ATOM 3111 C CA . ASN B 1 154 ? -1.468 30.891 2.871 1 93.94 154 ASN B CA 1
ATOM 3112 C C . ASN B 1 154 ? -2.451 32.031 3.102 1 93.94 154 ASN B C 1
ATOM 3114 O O . ASN B 1 154 ? -2.102 33.188 2.93 1 93.94 154 ASN B O 1
ATOM 3118 N N . ARG B 1 155 ? -3.631 31.703 3.535 1 92.31 155 ARG B N 1
ATOM 3119 C CA . ARG B 1 155 ? -4.621 32.719 3.854 1 92.31 155 ARG B CA 1
ATOM 3120 C C . ARG B 1 155 ? -4.137 33.625 4.996 1 92.31 155 ARG B C 1
ATOM 3122 O O . ARG B 1 155 ? -4.422 34.812 5.016 1 92.31 155 ARG B O 1
ATOM 3129 N N . LEU B 1 156 ? -3.389 33.062 5.84 1 93.44 156 LEU B N 1
ATOM 3130 C CA . LEU B 1 156 ? -2.861 33.75 7.008 1 93.44 156 LEU B CA 1
ATOM 3131 C C . LEU B 1 156 ? -1.537 34.438 6.684 1 93.44 156 LEU B C 1
ATOM 3133 O O . LEU B 1 156 ? -1.021 35.219 7.488 1 93.44 156 LEU B O 1
ATOM 3137 N N . CYS B 1 157 ? -1.045 34.125 5.547 1 92.94 157 CYS B N 1
ATOM 3138 C CA . CYS B 1 157 ? 0.304 34.594 5.215 1 92.94 157 CYS B CA 1
ATOM 3139 C C . CYS B 1 157 ? 1.272 34.281 6.355 1 92.94 157 CYS B C 1
ATOM 3141 O O . CYS B 1 157 ? 2.004 35.188 6.797 1 92.94 157 CYS B O 1
ATOM 3143 N N . TYR B 1 158 ? 1.235 33.094 6.832 1 95 158 TYR B N 1
ATOM 3144 C CA . TYR B 1 158 ? 2.018 32.719 8.008 1 95 158 TYR B CA 1
ATOM 3145 C C . TYR B 1 158 ? 3.51 32.812 7.711 1 95 158 TYR B C 1
ATOM 3147 O O . TYR B 1 158 ? 3.979 32.281 6.699 1 95 158 TYR B O 1
ATOM 3155 N N . GLY B 1 159 ? 4.23 33.438 8.602 1 93.56 159 GLY B N 1
ATOM 3156 C CA . GLY B 1 159 ? 5.668 33.594 8.438 1 93.56 159 GLY B CA 1
ATOM 3157 C C . GLY B 1 159 ? 6.035 34.531 7.285 1 93.56 159 GLY B C 1
ATOM 3158 O O . GLY B 1 159 ? 7.16 34.469 6.785 1 93.56 159 GLY B O 1
ATOM 3159 N N . GLY B 1 160 ? 5.023 35.219 6.77 1 90.25 160 GLY B N 1
ATOM 3160 C CA . GLY B 1 160 ? 5.262 36.125 5.668 1 90.25 160 GLY B CA 1
ATOM 3161 C C . GLY B 1 160 ? 5.301 35.438 4.316 1 90.25 160 GLY B C 1
ATOM 3162 O O . GLY B 1 160 ? 5.871 36 3.361 1 90.25 160 GLY B O 1
ATOM 3163 N N . SER B 1 161 ? 4.785 34.312 4.332 1 91.25 161 SER B N 1
ATOM 3164 C CA . SER B 1 161 ? 4.82 33.562 3.084 1 91.25 161 SER B CA 1
ATOM 3165 C C . SER B 1 161 ? 3.418 33.156 2.656 1 91.25 161 SER B C 1
ATOM 3167 O O . SER B 1 161 ? 2.584 32.812 3.496 1 91.25 161 SER B O 1
ATOM 3169 N N . MET B 1 162 ? 3.182 33.156 1.355 1 90.94 162 MET B N 1
ATOM 3170 C CA . MET B 1 162 ? 1.939 32.625 0.787 1 90.94 162 MET B CA 1
ATOM 3171 C C . MET B 1 162 ? 2.217 31.484 -0.18 1 90.94 162 MET B C 1
ATOM 3173 O O . MET B 1 162 ? 1.455 31.266 -1.122 1 90.94 162 MET B O 1
ATOM 3177 N N . SER B 1 163 ? 3.33 30.844 0.042 1 90.94 163 SER B N 1
ATOM 3178 C CA . SER B 1 163 ? 3.736 29.734 -0.821 1 90.94 163 SER B CA 1
ATOM 3179 C C . SER B 1 163 ? 3.789 28.422 -0.049 1 90.94 163 SER B C 1
ATOM 3181 O O . SER B 1 163 ? 4.648 27.578 -0.311 1 90.94 163 SER B O 1
ATOM 3183 N N . TRP B 1 164 ? 2.971 28.359 0.977 1 94.25 164 TRP B N 1
ATOM 3184 C CA . TRP B 1 164 ? 2.848 27.094 1.693 1 94.25 164 TRP B CA 1
ATOM 3185 C C . TRP B 1 164 ? 2.277 26 0.786 1 94.25 164 TRP B C 1
ATOM 3187 O O . TRP B 1 164 ? 1.353 26.25 0.009 1 94.25 164 TRP B O 1
ATOM 3197 N N . ASN B 1 165 ? 2.846 24.875 0.815 1 94.81 165 ASN B N 1
ATOM 3198 C CA . ASN B 1 165 ? 2.422 23.688 0.06 1 94.81 165 ASN B CA 1
ATOM 3199 C C . ASN B 1 165 ? 2.537 22.422 0.894 1 94.81 165 ASN B C 1
ATOM 3201 O O . ASN B 1 165 ? 2.895 22.469 2.072 1 94.81 165 ASN B O 1
ATOM 3205 N N . MET B 1 166 ? 2.229 21.328 0.34 1 95.19 166 MET B N 1
ATOM 3206 C CA . MET B 1 166 ? 2.178 20.078 1.076 1 95.19 166 MET B CA 1
ATOM 3207 C C . MET B 1 166 ? 3.547 19.719 1.649 1 95.19 166 MET B C 1
ATOM 3209 O O . MET B 1 166 ? 3.646 19.25 2.779 1 95.19 166 MET B O 1
ATOM 3213 N N . VAL B 1 167 ? 4.582 20 0.872 1 94.81 167 VAL B N 1
ATOM 3214 C CA . VAL B 1 167 ? 5.934 19.594 1.244 1 94.81 167 VAL B CA 1
ATOM 3215 C C . VAL B 1 167 ? 6.414 20.438 2.426 1 94.81 167 VAL B C 1
ATOM 3217 O O . VAL B 1 167 ? 6.93 19.906 3.408 1 94.81 167 VAL B O 1
ATOM 3220 N N . ASN B 1 168 ? 6.258 21.672 2.35 1 95.44 168 ASN B N 1
ATOM 3221 C CA . ASN B 1 168 ? 6.789 22.5 3.436 1 95.44 168 ASN B CA 1
ATOM 3222 C C . ASN B 1 168 ? 5.91 22.422 4.68 1 95.44 168 ASN B C 1
ATOM 3224 O O . ASN B 1 168 ? 6.383 22.656 5.793 1 95.44 168 ASN B O 1
ATOM 3228 N N . VAL B 1 169 ? 4.594 22.125 4.566 1 97.69 169 VAL B N 1
ATOM 3229 C CA . VAL B 1 169 ? 3.781 21.797 5.738 1 97.69 169 VAL B CA 1
ATOM 3230 C C . VAL B 1 169 ? 4.336 20.562 6.426 1 97.69 169 VAL B C 1
ATOM 3232 O O . VAL B 1 169 ? 4.504 20.531 7.648 1 97.69 169 VAL B O 1
ATOM 3235 N N . GLY B 1 170 ? 4.598 19.562 5.625 1 97.25 170 GLY B N 1
ATOM 3236 C CA . GLY B 1 170 ? 5.211 18.359 6.176 1 97.25 170 GLY B CA 1
ATOM 3237 C C . GLY B 1 170 ? 6.543 18.641 6.852 1 97.25 170 GLY B C 1
ATOM 3238 O O . GLY B 1 170 ? 6.812 18.109 7.934 1 97.25 170 GLY B O 1
ATOM 3239 N N . ALA B 1 171 ? 7.348 19.438 6.227 1 96.88 171 ALA B N 1
ATOM 3240 C CA . ALA B 1 171 ? 8.648 19.781 6.793 1 96.88 171 ALA B CA 1
ATOM 3241 C C . ALA B 1 171 ? 8.5 20.531 8.117 1 96.88 171 ALA B C 1
ATOM 3243 O O . ALA B 1 171 ? 9.258 20.297 9.055 1 96.88 171 ALA B O 1
ATOM 3244 N N . LEU B 1 172 ? 7.543 21.406 8.156 1 97.94 172 LEU B N 1
ATOM 3245 C CA . LEU B 1 172 ? 7.312 22.188 9.359 1 97.94 172 LEU B CA 1
ATOM 3246 C C . LEU B 1 172 ? 7.039 21.281 10.555 1 97.94 172 LEU B C 1
ATOM 3248 O O . LEU B 1 172 ? 7.68 21.422 11.602 1 97.94 172 LEU B O 1
ATOM 3252 N N . ILE B 1 173 ? 6.109 20.328 10.422 1 98 173 ILE B N 1
ATOM 3253 C CA . ILE B 1 173 ? 5.734 19.469 11.531 1 98 173 ILE B CA 1
ATOM 3254 C C . ILE B 1 173 ? 6.867 18.484 11.82 1 98 173 ILE B C 1
ATOM 3256 O O . ILE B 1 173 ? 7.105 18.109 12.977 1 98 173 ILE B O 1
ATOM 3260 N N . LEU B 1 174 ? 7.598 18.062 10.82 1 96.19 174 LEU B N 1
ATOM 3261 C CA . LEU B 1 174 ? 8.695 17.125 10.992 1 96.19 174 LEU B CA 1
ATOM 3262 C C . LEU B 1 174 ? 9.844 17.75 11.781 1 96.19 174 LEU B C 1
ATOM 3264 O O . LEU B 1 174 ? 10.398 17.125 12.688 1 96.19 174 LEU B O 1
ATOM 3268 N N . PHE B 1 175 ? 10.172 18.984 11.57 1 97 175 PHE B N 1
ATOM 3269 C CA . PHE B 1 175 ? 11.391 19.578 12.117 1 97 175 PHE B CA 1
ATOM 3270 C C . PHE B 1 175 ? 11.086 20.422 13.352 1 97 175 PHE B C 1
ATOM 3272 O O . PHE B 1 175 ? 11.93 20.547 14.242 1 97 175 PHE B O 1
ATOM 3279 N N . LYS B 1 176 ? 9.961 20.969 13.422 1 97.69 176 LYS B N 1
ATOM 3280 C CA . LYS B 1 176 ? 9.656 21.875 14.523 1 97.69 176 LYS B CA 1
ATOM 3281 C C . LYS B 1 176 ? 8.656 21.25 15.484 1 97.69 176 LYS B C 1
ATOM 3283 O O . LYS B 1 176 ? 8.375 21.812 16.547 1 97.69 176 LYS B O 1
ATOM 3288 N N . GLY B 1 177 ? 8.141 20.141 15.141 1 97.62 177 GLY B N 1
ATOM 3289 C CA . GLY B 1 177 ? 7.109 19.516 15.961 1 97.62 177 GLY B CA 1
ATOM 3290 C C . GLY B 1 177 ? 7.652 18.906 17.234 1 97.62 177 GLY B C 1
ATOM 3291 O O . GLY B 1 177 ? 8.805 18.469 17.281 1 97.62 177 GLY B O 1
ATOM 3292 N N . HIS B 1 178 ? 6.797 18.891 18.25 1 97.88 178 HIS B N 1
ATOM 3293 C CA . HIS B 1 178 ? 7.059 18.219 19.516 1 97.88 178 HIS B CA 1
ATOM 3294 C C . HIS B 1 178 ? 6.168 17 19.703 1 97.88 178 HIS B C 1
ATOM 3296 O O . HIS B 1 178 ? 4.996 17.016 19.312 1 97.88 178 HIS B O 1
ATOM 3302 N N . TRP B 1 179 ? 6.777 16.031 20.328 1 98.12 179 TRP B N 1
ATOM 3303 C CA . TRP B 1 179 ? 5.977 14.852 20.656 1 98.12 179 TRP B CA 1
ATOM 3304 C C . TRP B 1 179 ? 5.07 15.133 21.844 1 98.12 179 TRP B C 1
ATOM 3306 O O . TRP B 1 179 ? 5.484 15.781 22.812 1 98.12 179 TRP B O 1
ATOM 3316 N N . VAL B 1 180 ? 3.861 14.641 21.719 1 98.38 180 VAL B N 1
ATOM 3317 C CA . VAL B 1 180 ? 2.912 14.82 22.812 1 98.38 180 VAL B CA 1
ATOM 3318 C C . VAL B 1 180 ? 3.434 14.125 24.062 1 98.38 180 VAL B C 1
ATOM 3320 O O . VAL B 1 180 ? 3.406 14.703 25.156 1 98.38 180 VAL B O 1
ATOM 3323 N N . ASP B 1 181 ? 3.832 12.867 23.969 1 97.56 181 ASP B N 1
ATOM 3324 C CA . ASP B 1 181 ? 4.391 12.055 25.047 1 97.56 181 ASP B CA 1
ATOM 3325 C C . ASP B 1 181 ? 5.141 10.844 24.5 1 97.56 181 ASP B C 1
ATOM 3327 O O . ASP B 1 181 ? 5.25 10.68 23.281 1 97.56 181 ASP B O 1
ATOM 3331 N N . PHE B 1 182 ? 5.691 10.133 25.391 1 96.81 182 PHE B N 1
ATOM 3332 C CA . PHE B 1 182 ? 6.48 8.969 24.984 1 96.81 182 PHE B CA 1
ATOM 3333 C C . PHE B 1 182 ? 5.602 7.914 24.328 1 96.81 182 PHE B C 1
ATOM 3335 O O . PHE B 1 182 ? 6.02 7.258 23.375 1 96.81 182 PHE B O 1
ATOM 3342 N N . LYS B 1 183 ? 4.406 7.715 24.797 1 95 183 LYS B N 1
ATOM 3343 C CA . LYS B 1 183 ? 3.475 6.758 24.219 1 95 183 LYS B CA 1
ATOM 3344 C C . LYS B 1 183 ? 3.182 7.105 22.75 1 95 183 LYS B C 1
ATOM 3346 O O . LYS B 1 183 ? 3.008 6.211 21.922 1 95 183 LYS B O 1
ATOM 3351 N N . SER B 1 184 ? 3.143 8.375 22.438 1 96.12 184 SER B N 1
ATOM 3352 C CA . SER B 1 184 ? 2.908 8.82 21.078 1 96.12 184 SER B CA 1
ATOM 3353 C C . SER B 1 184 ? 4.074 8.445 20.172 1 96.12 184 SER B C 1
ATOM 3355 O O . SER B 1 184 ? 3.869 8.102 19 1 96.12 184 SER B O 1
ATOM 3357 N N . VAL B 1 185 ? 5.246 8.5 20.719 1 96.69 185 VAL B N 1
ATOM 3358 C CA . VAL B 1 185 ? 6.418 8.094 19.953 1 96.69 185 VAL B CA 1
ATOM 3359 C C . VAL B 1 185 ? 6.316 6.609 19.594 1 96.69 185 VAL B C 1
ATOM 3361 O O . VAL B 1 185 ? 6.488 6.227 18.438 1 96.69 185 VAL B O 1
ATOM 3364 N N . VAL B 1 186 ? 6.008 5.793 20.547 1 94.94 186 VAL B N 1
ATOM 3365 C CA . VAL B 1 186 ? 5.918 4.348 20.359 1 94.94 186 VAL B CA 1
ATOM 3366 C C . VAL B 1 186 ? 4.801 4.016 19.375 1 94.94 186 VAL B C 1
ATOM 3368 O O . VAL B 1 186 ? 4.992 3.221 18.453 1 94.94 186 VAL B O 1
ATOM 3371 N N . ARG B 1 187 ? 3.68 4.656 19.578 1 93 187 ARG B N 1
ATOM 3372 C CA . ARG B 1 187 ? 2.533 4.43 18.703 1 93 187 ARG B CA 1
ATOM 3373 C C . ARG B 1 187 ? 2.867 4.785 17.266 1 93 187 ARG B C 1
ATOM 3375 O O . ARG B 1 187 ? 2.395 4.133 16.328 1 93 187 ARG B O 1
ATOM 3382 N N . SER B 1 188 ? 3.711 5.73 17.109 1 95.38 188 SER B N 1
ATOM 3383 C CA . SER B 1 188 ? 4.02 6.23 15.766 1 95.38 188 SER B CA 1
ATOM 3384 C C . SER B 1 188 ? 5.035 5.336 15.062 1 95.38 188 SER B C 1
ATOM 3386 O O . SER B 1 188 ? 4.98 5.168 13.844 1 95.38 188 SER B O 1
ATOM 3388 N N . PHE B 1 189 ? 5.957 4.625 15.828 1 96.38 189 PHE B N 1
ATOM 3389 C CA . PHE B 1 189 ? 7.066 3.941 15.172 1 96.38 189 PHE B CA 1
ATOM 3390 C C . PHE B 1 189 ? 6.934 2.43 15.32 1 96.38 189 PHE B C 1
ATOM 3392 O O . PHE B 1 189 ? 7.559 1.671 14.578 1 96.38 189 PHE B O 1
ATOM 3399 N N . LEU B 1 190 ? 6.16 1.963 16.234 1 95.44 190 LEU B N 1
ATOM 3400 C CA . LEU B 1 190 ? 6.07 0.532 16.5 1 95.44 190 LEU B CA 1
ATOM 3401 C C . LEU B 1 190 ? 5.586 -0.227 15.273 1 95.44 190 LEU B C 1
ATOM 3403 O O . LEU B 1 190 ? 6.18 -1.233 14.891 1 95.44 190 LEU B O 1
ATOM 3407 N N . PRO B 1 191 ? 4.473 0.193 14.68 1 95.19 191 PRO B N 1
ATOM 3408 C CA . PRO B 1 191 ? 4.027 -0.531 13.492 1 95.19 191 PRO B CA 1
ATOM 3409 C C . PRO B 1 191 ? 5.113 -0.627 12.422 1 95.19 191 PRO B C 1
ATOM 3411 O O . PRO B 1 191 ? 5.273 -1.675 11.789 1 95.19 191 PRO B O 1
ATOM 3414 N N . PHE B 1 192 ? 5.887 0.39 12.188 1 96.5 192 PHE B N 1
ATOM 3415 C CA . PHE B 1 192 ? 6.977 0.388 11.219 1 96.5 192 PHE B CA 1
ATOM 3416 C C . PHE B 1 192 ? 8.016 -0.665 11.586 1 96.5 192 PHE B C 1
ATOM 3418 O O . PHE B 1 192 ? 8.469 -1.424 10.719 1 96.5 192 PHE B O 1
ATOM 3425 N N . VAL B 1 193 ? 8.406 -0.705 12.797 1 96.69 193 VAL B N 1
ATOM 3426 C CA . VAL B 1 193 ? 9.406 -1.653 13.273 1 96.69 193 VAL B CA 1
ATOM 3427 C C . VAL B 1 193 ? 8.906 -3.082 13.055 1 96.69 193 VAL B C 1
ATOM 3429 O O . VAL B 1 193 ? 9.656 -3.943 12.594 1 96.69 193 VAL B O 1
ATOM 3432 N N . VAL B 1 194 ? 7.672 -3.271 13.375 1 95.44 194 VAL B N 1
ATOM 3433 C CA . VAL B 1 194 ? 7.082 -4.598 13.227 1 95.44 194 VAL B CA 1
ATOM 3434 C C . VAL B 1 194 ? 7.086 -5 11.75 1 95.44 194 VAL B C 1
ATOM 3436 O O . VAL B 1 194 ? 7.465 -6.125 11.414 1 95.44 194 VAL B O 1
ATOM 3439 N N . VAL B 1 195 ? 6.668 -4.129 10.922 1 94.38 195 VAL B N 1
ATOM 3440 C CA . VAL B 1 195 ? 6.629 -4.379 9.484 1 94.38 195 VAL B CA 1
ATOM 3441 C C . VAL B 1 195 ? 8.031 -4.703 8.977 1 94.38 195 VAL B C 1
ATOM 3443 O O . VAL B 1 195 ? 8.219 -5.648 8.203 1 94.38 195 VAL B O 1
ATOM 3446 N N . VAL B 1 196 ? 9.023 -3.971 9.406 1 95.38 196 VAL B N 1
ATOM 3447 C CA . VAL B 1 196 ? 10.398 -4.191 8.984 1 95.38 196 VAL B CA 1
ATOM 3448 C C . VAL B 1 196 ? 10.875 -5.566 9.453 1 95.38 196 VAL B C 1
ATOM 3450 O O . VAL B 1 196 ? 11.477 -6.316 8.688 1 95.38 196 VAL B O 1
ATOM 3453 N N . CYS B 1 197 ? 10.57 -5.926 10.656 1 94.75 197 CYS B N 1
ATOM 3454 C CA . CYS B 1 197 ? 10.984 -7.211 11.211 1 94.75 197 CYS B CA 1
ATOM 3455 C C . CYS B 1 197 ? 10.344 -8.367 10.453 1 94.75 197 CYS B C 1
ATOM 3457 O O . CYS B 1 197 ? 11.031 -9.305 10.055 1 94.75 197 CYS B O 1
ATOM 3459 N N . ILE B 1 198 ? 9.078 -8.266 10.219 1 92.5 198 ILE B N 1
ATOM 3460 C CA . ILE B 1 198 ? 8.375 -9.312 9.492 1 92.5 198 ILE B CA 1
ATOM 3461 C C . ILE B 1 198 ? 8.891 -9.398 8.062 1 92.5 198 ILE B C 1
ATOM 3463 O O . ILE B 1 198 ? 9.109 -10.492 7.531 1 92.5 198 ILE B O 1
ATOM 3467 N N . GLY B 1 199 ? 9.008 -8.227 7.426 1 92.56 199 GLY B N 1
ATOM 3468 C CA . GLY B 1 199 ? 9.508 -8.188 6.062 1 92.56 199 GLY B CA 1
ATOM 3469 C C . GLY B 1 199 ? 10.875 -8.828 5.914 1 92.56 199 GLY B C 1
ATOM 3470 O O . GLY B 1 199 ? 11.102 -9.625 4.996 1 92.56 199 GLY B O 1
ATOM 3471 N N . ILE B 1 200 ? 11.789 -8.516 6.812 1 92 200 ILE B N 1
ATOM 3472 C CA . ILE B 1 200 ? 13.141 -9.078 6.773 1 92 200 ILE B CA 1
ATOM 3473 C C . ILE B 1 200 ? 13.078 -10.578 7.031 1 92 200 ILE B C 1
ATOM 3475 O O . ILE B 1 200 ? 13.797 -11.359 6.391 1 92 200 ILE B O 1
ATOM 3479 N N . PHE B 1 201 ? 12.273 -10.969 7.953 1 89 201 PHE B N 1
ATOM 3480 C CA . PHE B 1 201 ? 12.125 -12.391 8.273 1 89 201 PHE B CA 1
ATOM 3481 C C . PHE B 1 201 ? 11.625 -13.164 7.055 1 89 201 PHE B C 1
ATOM 3483 O O . PHE B 1 201 ? 12.086 -14.281 6.797 1 89 201 PHE B O 1
ATOM 3490 N N . MET B 1 202 ? 10.797 -12.57 6.301 1 84.38 202 MET B N 1
ATOM 3491 C CA . MET B 1 202 ? 10.148 -13.258 5.195 1 84.38 202 MET B CA 1
ATOM 3492 C C . MET B 1 202 ? 11.016 -13.219 3.939 1 84.38 202 MET B C 1
ATOM 3494 O O . MET B 1 202 ? 11.148 -14.227 3.24 1 84.38 202 MET B O 1
ATOM 3498 N N . VAL B 1 203 ? 11.523 -12.039 3.643 1 84.75 203 VAL B N 1
ATOM 3499 C CA . VAL B 1 203 ? 12.133 -11.867 2.33 1 84.75 203 VAL B CA 1
ATOM 3500 C C . VAL B 1 203 ? 13.625 -11.57 2.49 1 84.75 203 VAL B C 1
ATOM 3502 O O . VAL B 1 203 ? 14.398 -11.695 1.536 1 84.75 203 VAL B O 1
ATOM 3505 N N . GLY B 1 204 ? 14.055 -11.242 3.654 1 88.19 204 GLY B N 1
ATOM 3506 C CA . GLY B 1 204 ? 15.445 -10.867 3.871 1 88.19 204 GLY B CA 1
ATOM 3507 C C . GLY B 1 204 ? 15.703 -9.383 3.662 1 88.19 204 GLY B C 1
ATOM 3508 O O . GLY B 1 204 ? 14.789 -8.562 3.783 1 88.19 204 GLY B O 1
ATOM 3509 N N . TRP B 1 205 ? 16.938 -9.031 3.33 1 90 205 TRP B N 1
ATOM 3510 C CA . TRP B 1 205 ? 17.422 -7.652 3.27 1 90 205 TRP B CA 1
ATOM 3511 C C . TRP B 1 205 ? 16.812 -6.914 2.082 1 90 205 TRP B C 1
ATOM 3513 O O . TRP B 1 205 ? 16.672 -5.688 2.111 1 90 205 TRP B O 1
ATOM 3523 N N . PRO B 1 206 ? 16.422 -7.625 0.982 1 89.12 206 PRO B N 1
ATOM 3524 C CA . PRO B 1 206 ? 15.82 -6.898 -0.138 1 89.12 206 PRO B CA 1
ATOM 3525 C C . PRO B 1 206 ? 14.547 -6.164 0.257 1 89.12 206 PRO B C 1
ATOM 3527 O O . PRO B 1 206 ? 14.141 -5.211 -0.417 1 89.12 206 PRO B O 1
ATOM 3530 N N . PHE B 1 207 ? 14 -6.594 1.353 1 92.88 207 PHE B N 1
ATOM 3531 C CA . PHE B 1 207 ? 12.805 -5.906 1.822 1 92.88 207 PHE B CA 1
ATOM 3532 C C . PHE B 1 207 ? 13.109 -4.457 2.166 1 92.88 207 PHE B C 1
ATOM 3534 O O . PHE B 1 207 ? 12.32 -3.561 1.871 1 92.88 207 PHE B O 1
ATOM 3541 N N . LEU B 1 208 ? 14.258 -4.273 2.73 1 94 208 LEU B N 1
ATOM 3542 C CA . LEU B 1 208 ? 14.648 -2.92 3.107 1 94 208 LEU B CA 1
ATOM 3543 C C . LEU B 1 208 ? 14.852 -2.049 1.873 1 94 208 LEU B C 1
ATOM 3545 O O . LEU B 1 208 ? 14.531 -0.858 1.889 1 94 208 LEU B O 1
ATOM 3549 N N . LEU B 1 209 ? 15.289 -2.68 0.841 1 92.19 209 LEU B N 1
ATOM 3550 C CA . LEU B 1 209 ? 15.438 -1.954 -0.415 1 92.19 209 LEU B CA 1
ATOM 3551 C C . LEU B 1 209 ? 14.078 -1.584 -0.996 1 92.19 209 LEU B C 1
ATOM 3553 O O . LEU B 1 209 ? 13.914 -0.497 -1.552 1 92.19 209 LEU B O 1
ATOM 3557 N N . GLY B 1 210 ? 13.148 -2.488 -0.874 1 91.25 210 GLY B N 1
ATOM 3558 C CA . GLY B 1 210 ? 11.797 -2.184 -1.296 1 91.25 210 GLY B CA 1
ATOM 3559 C C . GLY B 1 210 ? 11.172 -1.029 -0.531 1 91.25 210 GLY B C 1
ATOM 3560 O O . GLY B 1 210 ? 10.562 -0.14 -1.127 1 91.25 210 GLY B O 1
ATOM 3561 N N . LEU B 1 211 ? 11.43 -1.063 0.756 1 93.5 211 LEU B N 1
ATOM 3562 C CA . LEU B 1 211 ? 10.898 -0.003 1.606 1 93.5 211 LEU B CA 1
ATOM 3563 C C . LEU B 1 211 ? 11.523 1.341 1.253 1 93.5 211 LEU B C 1
ATOM 3565 O O . LEU B 1 211 ? 10.828 2.357 1.189 1 93.5 211 LEU B O 1
ATOM 3569 N N . LEU B 1 212 ? 12.812 1.287 1.056 1 93.81 212 LEU B N 1
ATOM 3570 C CA . LEU B 1 212 ? 13.523 2.508 0.692 1 93.81 212 LEU B CA 1
ATOM 3571 C C . LEU B 1 212 ? 13.031 3.043 -0.65 1 93.81 212 LEU B C 1
ATOM 3573 O O . LEU B 1 212 ? 12.797 4.242 -0.797 1 93.81 212 LEU B O 1
ATOM 3577 N N . SER B 1 213 ? 12.867 2.166 -1.609 1 92.06 213 SER B N 1
ATOM 3578 C CA . SER B 1 213 ? 12.367 2.566 -2.922 1 92.06 213 SER B CA 1
ATOM 3579 C C . SER B 1 213 ? 10.969 3.168 -2.824 1 92.06 213 SER B C 1
ATOM 3581 O O . SER B 1 213 ? 10.672 4.176 -3.469 1 92.06 213 SER B O 1
ATOM 3583 N N . PHE B 1 214 ? 10.188 2.578 -2.014 1 92.62 214 PHE B N 1
ATOM 3584 C CA . PHE B 1 214 ? 8.828 3.068 -1.807 1 92.62 214 PHE B CA 1
ATOM 3585 C C . PHE B 1 214 ? 8.844 4.477 -1.221 1 92.62 214 PHE B C 1
ATOM 3587 O O . PHE B 1 214 ? 8.133 5.363 -1.704 1 92.62 214 PHE B O 1
ATOM 3594 N N . SER B 1 215 ? 9.625 4.684 -0.211 1 92.38 215 SER B N 1
ATOM 3595 C CA . SER B 1 215 ? 9.727 5.984 0.445 1 92.38 215 SER B CA 1
ATOM 3596 C C . SER B 1 215 ? 10.258 7.047 -0.51 1 92.38 215 SER B C 1
ATOM 3598 O O . SER B 1 215 ? 9.758 8.172 -0.534 1 92.38 215 SER B O 1
ATOM 3600 N N . LEU B 1 216 ? 11.211 6.66 -1.297 1 93.31 216 LEU B N 1
ATOM 3601 C CA . LEU B 1 216 ? 11.797 7.598 -2.244 1 93.31 216 LEU B CA 1
ATOM 3602 C C . LEU B 1 216 ? 10.805 7.957 -3.342 1 93.31 216 LEU B C 1
ATOM 3604 O O . LEU B 1 216 ? 10.734 9.109 -3.771 1 93.31 216 LEU B O 1
ATOM 3608 N N . LEU B 1 217 ? 10.07 6.969 -3.752 1 92.94 217 LEU B N 1
ATOM 3609 C CA . LEU B 1 217 ? 9.055 7.223 -4.766 1 92.94 217 LEU B CA 1
ATOM 3610 C C . LEU B 1 217 ? 7.984 8.18 -4.238 1 92.94 217 LEU B C 1
ATOM 3612 O O . LEU B 1 217 ? 7.555 9.086 -4.949 1 92.94 217 LEU B O 1
ATOM 3616 N N . LEU B 1 218 ? 7.602 7.977 -3.031 1 92.38 218 LEU B N 1
ATOM 3617 C CA . LEU B 1 218 ? 6.598 8.844 -2.418 1 92.38 218 LEU B CA 1
ATOM 3618 C C . LEU B 1 218 ? 7.133 10.258 -2.254 1 92.38 218 LEU B C 1
ATOM 3620 O O . LEU B 1 218 ? 6.453 11.227 -2.611 1 92.38 218 LEU B O 1
ATOM 3624 N N . MET B 1 219 ? 8.312 10.336 -1.757 1 92.12 219 MET B N 1
ATOM 3625 C CA . MET B 1 219 ? 8.93 11.648 -1.592 1 92.12 219 MET B CA 1
ATOM 3626 C C . MET B 1 219 ? 9.102 12.344 -2.939 1 92.12 219 MET B C 1
ATOM 3628 O O . MET B 1 219 ? 8.805 13.531 -3.072 1 92.12 219 MET B O 1
ATOM 3632 N N . GLY B 1 220 ? 9.555 11.578 -3.898 1 92.62 220 GLY B N 1
ATOM 3633 C CA . GLY B 1 220 ? 9.711 12.117 -5.238 1 92.62 220 GLY B CA 1
ATOM 3634 C C . GLY B 1 220 ? 8.398 12.609 -5.836 1 92.62 220 GLY B C 1
ATOM 3635 O O . GLY B 1 220 ? 8.367 13.664 -6.477 1 92.62 220 GLY B O 1
ATOM 3636 N N . TRP B 1 221 ? 7.371 11.875 -5.641 1 92.94 221 TRP B N 1
ATOM 3637 C CA . TRP B 1 221 ? 6.055 12.266 -6.137 1 92.94 221 TRP B CA 1
ATOM 3638 C C . TRP B 1 221 ? 5.656 13.641 -5.602 1 92.94 221 TRP B C 1
ATOM 3640 O O . TRP B 1 221 ? 5.285 14.523 -6.375 1 92.94 221 TRP B O 1
ATOM 3650 N N . PHE B 1 222 ? 5.781 13.844 -4.297 1 92.81 222 PHE B N 1
ATOM 3651 C CA . PHE B 1 222 ? 5.34 15.086 -3.678 1 92.81 222 PHE B CA 1
ATOM 3652 C C . PHE B 1 222 ? 6.285 16.234 -4.027 1 92.81 222 PHE B C 1
ATOM 3654 O O . PHE B 1 222 ? 5.844 17.359 -4.254 1 92.81 222 PHE B O 1
ATOM 3661 N N . LEU B 1 223 ? 7.543 15.953 -4.141 1 92.94 223 LEU B N 1
ATOM 3662 C CA . LEU B 1 223 ? 8.508 17 -4.488 1 92.94 223 LEU B CA 1
ATOM 3663 C C . LEU B 1 223 ? 8.336 17.422 -5.941 1 92.94 223 LEU B C 1
ATOM 3665 O O . LEU B 1 223 ? 8.281 18.625 -6.234 1 92.94 223 LEU B O 1
ATOM 3669 N N . ILE B 1 224 ? 8.25 16.469 -6.809 1 92.19 224 ILE B N 1
ATOM 3670 C CA . ILE B 1 224 ? 8.094 16.75 -8.227 1 92.19 224 ILE B CA 1
ATOM 3671 C C . ILE B 1 224 ? 6.746 17.422 -8.477 1 92.19 224 ILE B C 1
ATOM 3673 O O . ILE B 1 224 ? 6.664 18.422 -9.195 1 92.19 224 ILE B O 1
ATOM 3677 N N . GLY B 1 225 ? 5.754 16.875 -7.883 1 90.19 225 GLY B N 1
ATOM 3678 C CA . GLY B 1 225 ? 4.426 17.453 -8.031 1 90.19 225 GLY B CA 1
ATOM 3679 C C . GLY B 1 225 ? 4.336 18.891 -7.539 1 90.19 225 GLY B C 1
ATOM 3680 O O . GLY B 1 225 ? 3.635 19.703 -8.133 1 90.19 225 GLY B O 1
ATOM 3681 N N . THR B 1 226 ? 5.043 19.203 -6.484 1 89.44 226 THR B N 1
ATOM 3682 C CA . THR B 1 226 ? 4.969 20.516 -5.863 1 89.44 226 THR B CA 1
ATOM 3683 C C . THR B 1 226 ? 5.871 21.516 -6.586 1 89.44 226 THR B C 1
ATOM 3685 O O . THR B 1 226 ? 5.48 22.656 -6.828 1 89.44 226 THR B O 1
ATOM 3688 N N . TYR B 1 227 ? 6.98 21.109 -7.027 1 89.31 227 TYR B N 1
ATOM 3689 C CA . TYR B 1 227 ? 7.977 22.078 -7.438 1 89.31 227 TYR B CA 1
ATOM 3690 C C . TYR B 1 227 ? 8.188 22.047 -8.945 1 89.31 227 TYR B C 1
ATOM 3692 O O . TYR B 1 227 ? 8.688 23.016 -9.531 1 89.31 227 TYR B O 1
ATOM 3700 N N . ILE B 1 228 ? 7.867 20.969 -9.547 1 86.44 228 ILE B N 1
ATOM 3701 C CA . ILE B 1 228 ? 8.133 20.875 -10.977 1 86.44 228 ILE B CA 1
ATOM 3702 C C . ILE B 1 228 ? 6.828 21 -11.758 1 86.44 228 ILE B C 1
ATOM 3704 O O . ILE B 1 228 ? 6.75 21.766 -12.719 1 86.44 228 ILE B O 1
ATOM 3708 N N . VAL B 1 229 ? 5.875 20.016 -11.508 1 78.69 229 VAL B N 1
ATOM 3709 C CA . VAL B 1 229 ? 4.609 20.094 -12.234 1 78.69 229 VAL B CA 1
ATOM 3710 C C . VAL B 1 229 ? 3.721 21.172 -11.625 1 78.69 229 VAL B C 1
ATOM 3712 O O . VAL B 1 229 ? 2.91 20.891 -10.734 1 78.69 229 VAL B O 1
ATOM 3715 N N . ARG B 1 230 ? 4.059 22.297 -11.633 1 65.19 230 ARG B N 1
ATOM 3716 C CA . ARG B 1 230 ? 3.41 23.469 -11.031 1 65.19 230 ARG B CA 1
ATOM 3717 C C . ARG B 1 230 ? 1.896 23.297 -11 1 65.19 230 ARG B C 1
ATOM 3719 O O . ARG B 1 230 ? 1.289 22.906 -12.008 1 65.19 230 ARG B O 1
ATOM 3726 N N . ASN B 1 231 ? 1.217 23.25 -9.844 1 61.12 231 ASN B N 1
ATOM 3727 C CA . ASN B 1 231 ? -0.218 23.312 -9.586 1 61.12 231 ASN B CA 1
ATOM 3728 C C . ASN B 1 231 ? -0.852 21.922 -9.602 1 61.12 231 ASN B C 1
ATOM 3730 O O . ASN B 1 231 ? -2.076 21.797 -9.656 1 61.12 231 ASN B O 1
ATOM 3734 N N . LEU B 1 232 ? -0.111 20.875 -9.695 1 54.19 232 LEU B N 1
ATOM 3735 C CA . LEU B 1 232 ? -0.749 19.578 -9.695 1 54.19 232 LEU B CA 1
ATOM 3736 C C . LEU B 1 232 ? -1.358 19.266 -8.328 1 54.19 232 LEU B C 1
ATOM 3738 O O . LEU B 1 232 ? -2.414 18.625 -8.242 1 54.19 232 LEU B O 1
ATOM 3742 N N . LEU B 1 233 ? -0.766 19.812 -7.293 1 62.25 233 LEU B N 1
ATOM 3743 C CA . LEU B 1 233 ? -1.181 19.422 -5.949 1 62.25 233 LEU B CA 1
ATOM 3744 C C . LEU B 1 233 ? -1.945 20.562 -5.27 1 62.25 233 LEU B C 1
ATOM 3746 O O . LEU B 1 233 ? -2.199 20.5 -4.062 1 62.25 233 LEU B O 1
ATOM 3750 N N . GLU B 1 234 ? -2.176 21.594 -6.031 1 60.53 234 GLU B N 1
ATOM 3751 C CA . GLU B 1 234 ? -2.93 22.734 -5.492 1 60.53 234 GLU B CA 1
ATOM 3752 C C . GLU B 1 234 ? -4.352 22.766 -6.051 1 60.53 234 GLU B C 1
ATOM 3754 O O . GLU B 1 234 ? -4.582 22.359 -7.191 1 60.53 234 GLU B O 1
#

Foldseek 3Di:
DVVVVVVVVVCVVVVVVVVVPPDDADDDDQVQQFDAQKKFWAADPPVCLLVLLDTFIWTAHSRRWTWFFAFQLDIDTRDDPPDGTFKIDHADLVQFWQDPDLVRTPAPPSVCCVVLPEHNDLVRLLVVLSVVRSHGGDDPQAAGRLQSVLSSCLNRCGNRHNLRDSVVSSVCRSPRMDTPDPVSVCNSCVSNVVCVVVQCVVPNPVSVVVSVVVNVVSVCSRVCCRPPVPPRRD/DVVVVVVVVVCVVVVVVVVPPPDDADDDDQVQQFDAQKKFWAADPPVCLLVLLDTFIWTAHSRRWTWFFAFQLDIDTRDDPPDGTFKIDHADLVQFWQDPDLVDTPAPPSVCCVVLNEHNGLVRLLVVLNVVRSHGGDDPQAAGRLQSVLSSCLNRCGNRHNLRDSVVSSVCRVPRMDTPDPVSVCNSCVSNVVCVVVQCVVPNPVSVVVSVVVNVVSVCSRCCVRPPVPPRRD

pLDDT: mean 87.68, std 14.55, range [42.03, 98.88]

Nearest PDB structures (foldseek):
  6wyk-assembly1_A  TM=2.522E-01  e=9.474E+00  Pyrococcus horikoshii OT3